Protein AF-A0A382DL63-F1 (afdb_monomer_lite)

Radius of gyration: 24.48 Å; chains: 1; bounding box: 60×54×65 Å

Foldseek 3Di:
DDPPDQPDPPPPAFFAEEEEAEAELQFFCDPDPVSCVVLVQLLLVQVCLLLLNPHRGYDYDYFDHYNHDLFLLQLVLLLVLLVCLVVLNDDCPPLQGLRNCLNVDPLARGPDDPVRNVLSVVLNVVCVVVSGHCVVVCPDPSNVVPVVSCVRHGVVSGDQSVLSVQALAEDDPPDDLSSYQEYEYEYEGQDQDFSAKAKDWCCVSQNNRRCYYYNVSHGDRAGRIYMYGYLYNDPPPDDPVVSSLVRSLRVNLRSCVSLLAAAADEVPLQDLAASSYPNPPDSHHHHDVLCSVAVRNSAFPQLEDQAPVQADASESDNDSNGHAWHDLDPQKIWGHHPNDIWIWGDCQVVVLQVCLQPDFDKFFPPLATDDCCQASVLFFPDNVQWDKDWDQDPVVRTIMIITDCNRTDGDPCSPPDGSVSSVSNCPDPSRDPYHCSVVGPSNPIYTDDDDVVSSVVSND

Sequence (460 aa):
NNFQGLSDYEFKTQIDVAFMLMGYNGTTLYETTDSFKAAAELTMTQMGLLSFNRINSYRTHMMPISARDGEYAQSKAEIEAIDSALDNWGSDDVLSNFYYENKLIPDALHNPTAEQISVLQTLRQWLVENEKGAANWQDTDLGKEHYQWILEKVFRACSPAVRFMLDGLRMPAGFDVKEYRTIAIILSSDDSYNAGAAASSFNSWGGNHWNISNSDGIEYTHYQTFFFDDHSNISSGADPEKIKIANAKVDVHELIHTQGGGHDQDPSCISPYSVMGACDTGDFFTYPIYNRVYILGWLPDTAITTNPSLIQDSYNATDPTKKYLLKLGDFRYQELFNGSWYQYRVPSFAKTLESCNLSIGTFGDDGNSIDPLGTCGQLVVDQSCIVSSSFYDNELKMNMTMRDFQACEFIDVENDLSSELFAKFLSRLDGSAQDYSGAVDRQALVMEQTDDAARQALSN

pLDDT: mean 84.96, std 14.17, range [26.48, 98.5]

Organism: NCBI:txid408172

Secondary structure (DSSP, 8-state):
---------S-TT-EEEEEEEEEBTTB-S-SSHHHHHHHHHHHHHHHHHHTTTSS--EEEEE-PPPS--HHHHHHHHHHHHHHHHHTTTS-S-TTT-TTGGGGT-TTS--S--HHHHHHHHHHHHHHHHH-S-GGGTTTSHHHHHHHHHHHHHTGGGPPPTHHHHHTT-BPPTT--GGGEEEEEEEEE-SSS----EEEEETTGGGGTTT--B-TTS-B--S--EEEEEE-----TT--HHHHHHHHHHHHHHHHHHHTT---BB-TT-S----TTBTT--SSS----HHIIIIIS-SS-GGGEES-GGGB---TT---TTSB-EEEEETTEEEEEETTEEEEEE-HHHHHHHHHHHH-EEEEESSSSSPPHHHHGGGSBS-GGG-EEEEEEETTTTEEEEEEE-TTPPBP-TTTT--HHHHHHHH--SS--SS--TTTS-----EEE---HHHHHHTT-

Structure (mmCIF, N/CA/C/O backbone):
data_AF-A0A382DL63-F1
#
_entry.id   AF-A0A382DL63-F1
#
loop_
_atom_site.group_PDB
_atom_site.id
_atom_site.type_symbol
_atom_site.label_atom_id
_atom_site.label_alt_id
_atom_site.label_comp_id
_atom_site.label_asym_id
_atom_site.label_entity_id
_atom_site.label_seq_id
_atom_site.pdbx_PDB_ins_code
_atom_site.Cartn_x
_atom_site.Cartn_y
_atom_site.Cartn_z
_atom_site.occupancy
_atom_site.B_iso_or_equiv
_atom_site.auth_seq_id
_atom_site.auth_comp_id
_atom_site.auth_asym_id
_atom_site.auth_atom_id
_atom_site.pdbx_PDB_model_num
ATOM 1 N N . ASN A 1 1 ? -19.728 -32.440 14.929 1.00 30.23 1 ASN A N 1
ATOM 2 C CA . ASN A 1 1 ? -18.758 -32.829 15.974 1.00 30.23 1 ASN A CA 1
ATOM 3 C C . ASN A 1 1 ? -17.359 -32.794 15.399 1.00 30.23 1 ASN A C 1
ATOM 5 O O . ASN A 1 1 ? -17.120 -33.488 14.423 1.00 30.23 1 ASN A O 1
ATOM 9 N N . ASN A 1 2 ? -16.502 -31.999 16.044 1.00 28.12 2 ASN A N 1
ATOM 10 C CA . ASN A 1 2 ? -15.060 -31.812 15.832 1.00 28.12 2 ASN A CA 1
ATOM 11 C C . ASN A 1 2 ? -14.617 -30.974 14.624 1.00 28.12 2 ASN A C 1
ATOM 13 O O . ASN A 1 2 ? -14.051 -31.514 13.690 1.00 28.12 2 ASN A O 1
ATOM 17 N N . PHE A 1 3 ? -14.780 -29.650 14.728 1.00 26.48 3 PHE A N 1
ATOM 18 C CA . PHE A 1 3 ? -13.842 -28.668 14.149 1.00 26.48 3 PHE A CA 1
ATOM 19 C C . PHE A 1 3 ? -13.642 -27.465 15.097 1.00 26.48 3 PHE A C 1
ATOM 21 O O . PHE A 1 3 ? -13.533 -26.320 14.682 1.00 26.48 3 PHE A O 1
ATOM 28 N N . GLN A 1 4 ? -13.585 -27.730 16.409 1.00 27.78 4 GLN A N 1
ATOM 29 C CA . GLN A 1 4 ? -12.803 -26.877 17.308 1.00 27.78 4 GLN A CA 1
ATOM 30 C C . GLN A 1 4 ? -11.335 -27.257 17.081 1.00 27.78 4 GLN A C 1
ATOM 32 O O . GLN A 1 4 ? -10.953 -28.363 17.459 1.00 27.78 4 GLN A O 1
ATOM 37 N N . GLY A 1 5 ? -10.548 -26.390 16.438 1.00 29.14 5 GLY A N 1
ATOM 38 C CA . GLY A 1 5 ? -9.088 -26.561 16.369 1.00 29.14 5 GLY A CA 1
ATOM 39 C C . GLY A 1 5 ? -8.422 -26.422 14.998 1.00 29.14 5 GLY A C 1
ATOM 40 O O . GLY A 1 5 ? -7.553 -27.226 14.689 1.00 29.14 5 GLY A O 1
ATOM 41 N N . LEU A 1 6 ? -8.784 -25.425 14.184 1.00 29.45 6 LEU A N 1
ATOM 42 C CA . LEU A 1 6 ? -7.950 -24.993 13.043 1.00 29.45 6 LEU A CA 1
ATOM 43 C C . LEU A 1 6 ? -7.637 -23.487 13.086 1.00 29.45 6 LEU A C 1
ATOM 45 O O . LEU A 1 6 ? -7.425 -22.850 12.064 1.00 29.45 6 LEU A O 1
ATOM 49 N N . SER A 1 7 ? -7.582 -22.916 14.290 1.00 33.34 7 SER A N 1
ATOM 50 C CA . SER A 1 7 ? -7.062 -21.569 14.542 1.00 33.34 7 SER A CA 1
ATOM 51 C C . SER A 1 7 ? -5.615 -21.622 15.039 1.00 33.34 7 SER A C 1
ATOM 53 O O . SER A 1 7 ? -5.290 -20.959 16.017 1.00 33.34 7 SER A O 1
ATOM 55 N N . ASP A 1 8 ? -4.766 -22.447 14.428 1.00 31.66 8 ASP A N 1
ATOM 56 C CA . ASP A 1 8 ? -3.364 -22.571 14.828 1.00 31.66 8 ASP A CA 1
ATOM 57 C C . ASP A 1 8 ? -2.466 -22.610 13.581 1.00 31.66 8 ASP A C 1
ATOM 59 O O . ASP A 1 8 ? -1.960 -23.654 13.171 1.00 31.66 8 ASP A O 1
ATOM 63 N N . TYR A 1 9 ? -2.184 -21.429 13.015 1.00 36.88 9 TYR A N 1
ATOM 64 C CA . TYR A 1 9 ? -0.792 -21.152 12.656 1.00 36.88 9 TYR A CA 1
ATOM 65 C C . TYR A 1 9 ? -0.018 -21.161 13.974 1.00 36.88 9 TYR A C 1
ATOM 67 O O . TYR A 1 9 ? 0.047 -20.175 14.706 1.00 36.88 9 TYR A O 1
ATOM 75 N N . GLU A 1 10 ? 0.491 -22.337 14.324 1.00 31.48 10 GLU A N 1
ATOM 76 C CA . GLU A 1 10 ? 1.129 -22.636 15.600 1.00 31.48 10 GLU A CA 1
ATOM 77 C C . GLU A 1 10 ? 2.568 -22.081 15.669 1.00 31.48 10 GLU A C 1
ATOM 79 O O . GLU A 1 10 ? 3.505 -22.762 16.068 1.00 31.48 10 GLU A O 1
ATOM 84 N N . PHE A 1 11 ? 2.757 -20.803 15.333 1.00 39.88 11 PHE A N 1
ATOM 85 C CA . PHE A 1 11 ? 3.787 -19.990 15.971 1.00 39.88 11 PHE A CA 1
ATOM 86 C C . PHE A 1 11 ? 3.082 -18.975 16.862 1.00 39.88 11 PHE A C 1
ATOM 88 O O . PHE A 1 11 ? 2.761 -17.862 16.457 1.00 39.88 11 PHE A O 1
ATOM 95 N N . LYS A 1 12 ? 2.914 -19.332 18.137 1.00 44.38 12 LYS A N 1
ATOM 96 C CA . LYS A 1 12 ? 2.507 -18.398 19.201 1.00 44.38 12 LYS A CA 1
ATOM 97 C C . LYS A 1 12 ? 3.489 -17.222 19.410 1.00 44.38 12 LYS A C 1
ATOM 99 O O . LYS A 1 12 ? 3.304 -16.460 20.352 1.00 44.38 12 LYS A O 1
ATOM 104 N N . THR A 1 13 ? 4.533 -17.072 18.587 1.00 66.50 13 THR A N 1
ATOM 105 C CA . THR A 1 13 ? 5.645 -16.129 18.796 1.00 66.50 13 THR A CA 1
ATOM 106 C C . THR A 1 13 ? 6.318 -15.656 17.494 1.00 66.50 13 THR A C 1
ATOM 108 O O . THR A 1 13 ? 7.537 -15.484 17.491 1.00 66.50 13 THR A O 1
ATOM 111 N N . GLN A 1 14 ? 5.597 -15.491 16.376 1.00 86.12 14 GLN A N 1
ATOM 112 C CA . GLN A 1 14 ? 6.180 -14.728 15.260 1.00 86.12 14 GLN A CA 1
ATOM 113 C C . GLN A 1 14 ? 6.425 -13.284 15.701 1.00 86.12 14 GLN A C 1
ATOM 115 O O . GLN A 1 14 ? 5.647 -12.718 16.469 1.00 86.12 14 GLN A O 1
ATOM 120 N N . ILE A 1 15 ? 7.510 -12.704 15.208 1.00 92.94 15 ILE A N 1
ATOM 121 C CA . ILE A 1 15 ? 7.792 -11.277 15.338 1.00 92.94 15 ILE A CA 1
ATOM 122 C C . ILE A 1 15 ? 6.977 -10.560 14.271 1.00 92.94 15 ILE A C 1
ATOM 124 O O . ILE A 1 15 ? 6.856 -11.056 13.153 1.00 92.94 15 ILE A O 1
ATOM 128 N N . ASP A 1 16 ? 6.392 -9.411 14.586 1.00 94.31 16 ASP A N 1
ATOM 129 C CA . ASP A 1 16 ? 5.470 -8.783 13.640 1.00 94.31 16 ASP A CA 1
ATOM 130 C C . ASP A 1 16 ? 6.196 -8.288 12.387 1.00 94.31 16 ASP A C 1
ATOM 132 O O . ASP A 1 16 ? 5.731 -8.535 11.276 1.00 94.31 16 ASP A O 1
ATOM 136 N N . VAL A 1 17 ? 7.354 -7.641 12.553 1.00 97.56 17 VAL A N 1
ATOM 137 C CA . VAL A 1 17 ? 8.074 -7.015 11.434 1.00 97.56 17 VAL A CA 1
ATOM 138 C C . VAL A 1 17 ? 9.573 -7.323 11.457 1.00 97.56 17 VAL A C 1
ATOM 140 O O . VAL A 1 17 ? 10.249 -7.147 12.475 1.00 97.56 17 VAL A O 1
ATOM 143 N N . ALA A 1 18 ? 10.123 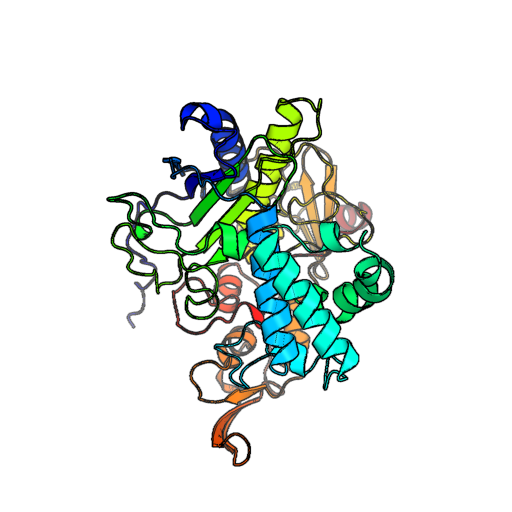-7.739 10.316 1.00 97.94 18 ALA A N 1
ATOM 144 C CA . ALA A 1 18 ? 11.558 -7.662 10.043 1.00 97.94 18 ALA A CA 1
ATOM 145 C C . ALA A 1 18 ? 11.856 -6.445 9.164 1.00 97.94 18 ALA A C 1
ATOM 147 O O . ALA A 1 18 ? 11.498 -6.452 7.993 1.00 97.94 18 ALA A O 1
ATOM 148 N N . PHE A 1 19 ? 12.553 -5.441 9.691 1.00 98.50 19 PHE A N 1
ATOM 149 C CA . PHE A 1 19 ? 13.096 -4.351 8.880 1.00 98.50 19 PHE A CA 1
ATOM 150 C C . PHE A 1 19 ? 14.427 -4.775 8.259 1.00 98.50 19 PHE A C 1
ATOM 152 O O . PHE A 1 19 ? 15.393 -5.026 8.977 1.00 98.50 19 PHE A O 1
ATOM 159 N N . MET A 1 20 ? 14.481 -4.844 6.937 1.00 97.88 20 MET A N 1
ATOM 160 C CA . MET A 1 20 ? 15.638 -5.201 6.125 1.00 97.88 20 MET A CA 1
ATOM 161 C C . MET A 1 20 ? 16.193 -3.918 5.501 1.00 97.88 20 MET A C 1
ATOM 163 O O . MET A 1 20 ? 15.576 -3.353 4.603 1.00 97.88 20 MET A O 1
ATOM 167 N N . LEU A 1 21 ? 17.335 -3.435 5.990 1.00 97.62 21 LEU A N 1
ATOM 168 C CA . LEU A 1 21 ? 17.914 -2.158 5.561 1.00 97.62 21 LEU A CA 1
ATOM 169 C C . LEU A 1 21 ? 18.812 -2.365 4.345 1.00 97.62 21 LEU A C 1
ATOM 171 O O . LEU A 1 21 ? 19.889 -2.950 4.480 1.00 97.62 21 LEU A O 1
ATOM 175 N N . MET A 1 22 ? 18.381 -1.894 3.177 1.00 95.44 22 MET A N 1
ATOM 176 C CA . MET A 1 22 ? 19.062 -2.091 1.900 1.00 95.44 22 MET A CA 1
ATOM 177 C C . MET A 1 22 ? 19.534 -0.761 1.309 1.00 95.44 22 MET A C 1
ATOM 179 O O . MET A 1 22 ? 18.740 0.106 0.956 1.00 95.44 22 MET A O 1
ATOM 183 N N . GLY A 1 23 ? 20.854 -0.624 1.183 1.00 94.81 23 GLY A N 1
ATOM 184 C CA . GLY A 1 23 ? 21.469 0.493 0.472 1.00 94.81 23 GLY A CA 1
ATOM 185 C C . GLY A 1 23 ? 21.490 0.279 -1.042 1.00 94.81 23 GLY A C 1
ATOM 186 O O . GLY A 1 23 ? 21.574 -0.866 -1.500 1.00 94.81 23 GLY A O 1
ATOM 187 N N . TYR A 1 24 ? 21.495 1.356 -1.821 1.00 93.75 24 TYR A N 1
ATOM 188 C CA . TYR A 1 24 ? 21.731 1.311 -3.267 1.00 93.75 24 TYR A CA 1
ATOM 189 C C . TYR A 1 24 ? 22.619 2.474 -3.735 1.00 93.75 24 TYR A C 1
ATOM 191 O O . TYR A 1 24 ? 22.967 3.354 -2.951 1.00 93.75 24 TYR A O 1
ATOM 199 N N . ASN A 1 25 ? 23.062 2.443 -4.996 1.00 93.06 25 ASN A N 1
ATOM 200 C CA . ASN A 1 25 ? 24.057 3.377 -5.547 1.00 93.06 25 ASN A CA 1
ATOM 201 C C . ASN A 1 25 ? 25.385 3.420 -4.752 1.00 93.06 25 ASN A C 1
ATOM 203 O O . ASN A 1 25 ? 26.087 4.425 -4.696 1.00 93.06 25 ASN A O 1
ATOM 207 N N . GLY A 1 26 ? 25.744 2.319 -4.086 1.00 93.94 26 GLY A N 1
ATOM 208 C CA . GLY A 1 26 ? 26.942 2.242 -3.249 1.00 93.94 26 GLY A CA 1
ATOM 209 C C . GLY A 1 26 ? 26.845 2.998 -1.919 1.00 93.94 26 GLY A C 1
ATOM 210 O O . GLY A 1 26 ? 27.841 3.051 -1.195 1.00 93.94 26 GLY A O 1
ATOM 211 N N . THR A 1 27 ? 25.674 3.533 -1.569 1.00 94.25 27 THR A N 1
ATOM 212 C CA . THR A 1 27 ? 25.452 4.341 -0.365 1.00 94.25 27 THR A CA 1
ATOM 213 C C . THR A 1 27 ? 24.211 3.881 0.403 1.00 94.25 27 THR A C 1
ATOM 215 O O . THR A 1 27 ? 23.498 2.962 0.003 1.00 94.25 27 THR A O 1
ATOM 218 N N . THR A 1 28 ? 24.003 4.446 1.590 1.00 94.31 28 THR A N 1
ATOM 219 C CA . THR A 1 28 ? 22.845 4.173 2.449 1.00 94.31 28 THR A CA 1
ATOM 220 C C . THR A 1 28 ? 22.665 5.336 3.416 1.00 94.31 28 THR A C 1
ATOM 222 O O . THR A 1 28 ? 23.652 5.936 3.844 1.00 94.31 28 THR A O 1
ATOM 225 N N . LEU A 1 29 ? 21.425 5.633 3.805 1.00 92.50 29 LEU A N 1
ATOM 226 C CA . LEU A 1 29 ? 21.161 6.546 4.924 1.00 92.50 29 LEU A CA 1
ATOM 227 C C . LEU A 1 29 ? 21.312 5.837 6.277 1.00 92.50 29 LEU A C 1
ATOM 229 O O . LEU A 1 29 ? 21.497 6.487 7.307 1.00 92.50 29 LEU A O 1
ATOM 233 N N . TYR A 1 30 ? 21.250 4.502 6.275 1.00 94.69 30 TYR A N 1
ATOM 234 C CA . TYR A 1 30 ? 21.294 3.671 7.470 1.00 94.69 30 TYR A CA 1
ATOM 235 C C . TYR A 1 30 ? 22.485 2.711 7.421 1.00 94.69 30 TYR A C 1
ATOM 237 O O . TYR A 1 30 ? 22.381 1.584 6.941 1.00 94.69 30 TYR A O 1
ATOM 245 N N . GLU A 1 31 ? 23.641 3.150 7.923 1.00 94.06 31 GLU A N 1
ATOM 246 C CA . GLU A 1 31 ? 24.864 2.328 7.973 1.00 94.06 31 GLU A CA 1
ATOM 247 C C . GLU A 1 31 ? 24.788 1.203 9.018 1.00 94.06 31 GLU A C 1
ATOM 249 O O . GLU A 1 31 ? 25.535 0.224 8.960 1.00 94.06 31 GLU A O 1
ATOM 254 N N . THR A 1 32 ? 23.904 1.349 10.008 1.00 95.94 32 THR A N 1
ATOM 255 C CA . THR A 1 32 ? 23.734 0.403 11.117 1.00 95.94 32 THR A CA 1
ATOM 256 C C . THR A 1 32 ? 22.268 0.281 11.520 1.00 95.94 32 THR A C 1
ATOM 258 O O . THR A 1 32 ? 21.471 1.199 11.323 1.00 95.94 32 THR A O 1
ATOM 261 N N . THR A 1 33 ? 21.916 -0.804 12.209 1.00 96.31 33 THR A N 1
ATOM 262 C CA . THR A 1 33 ? 20.587 -0.946 12.824 1.00 96.31 33 THR A CA 1
ATOM 263 C C . THR A 1 33 ? 20.282 0.183 13.814 1.00 96.31 33 THR A C 1
ATOM 265 O O . THR A 1 33 ? 19.136 0.612 13.922 1.00 96.31 33 THR A O 1
ATOM 268 N N . ASP A 1 34 ? 21.302 0.709 14.502 1.00 97.06 34 ASP A N 1
ATOM 269 C CA . ASP A 1 34 ? 21.151 1.821 15.447 1.00 97.06 34 ASP A CA 1
ATOM 270 C C . ASP A 1 34 ? 20.787 3.134 14.743 1.00 97.06 34 ASP A C 1
ATOM 272 O O . ASP A 1 34 ? 19.982 3.902 15.268 1.00 97.06 34 ASP A O 1
ATOM 276 N N . SER A 1 35 ? 21.307 3.374 13.533 1.00 94.69 35 SER A N 1
ATOM 277 C CA . SER A 1 35 ? 20.961 4.568 12.744 1.00 94.69 35 SER A CA 1
ATOM 278 C C . SER A 1 35 ? 19.501 4.589 12.271 1.00 94.69 35 SER A C 1
ATOM 280 O O . SER A 1 35 ? 18.931 5.663 12.102 1.00 94.69 35 SER A O 1
ATOM 282 N N . PHE A 1 36 ? 18.868 3.419 12.137 1.00 96.31 36 PHE A N 1
ATOM 283 C CA . PHE A 1 36 ? 17.450 3.287 11.784 1.00 96.31 36 PHE A CA 1
ATOM 284 C C . PHE A 1 36 ? 16.517 3.231 13.005 1.00 96.31 36 PHE A C 1
ATOM 286 O O . PHE A 1 36 ? 15.303 3.391 12.881 1.00 96.31 36 PHE A O 1
ATOM 293 N N . LYS A 1 37 ? 17.063 3.026 14.210 1.00 96.88 37 LYS A N 1
ATOM 294 C CA . LYS A 1 37 ? 16.287 2.714 15.417 1.00 96.88 37 LYS A CA 1
ATOM 295 C C . LYS A 1 37 ? 15.144 3.694 15.686 1.00 96.88 37 LYS A C 1
ATOM 297 O O . LYS A 1 37 ? 14.043 3.257 15.993 1.00 96.88 37 LYS A O 1
ATOM 302 N N . ALA A 1 38 ? 15.389 4.996 15.546 1.00 95.31 38 ALA A N 1
ATOM 303 C CA . ALA A 1 38 ? 14.373 6.015 15.806 1.00 95.31 38 ALA A CA 1
ATOM 304 C C . ALA A 1 38 ? 13.194 5.965 14.815 1.00 95.31 38 ALA A C 1
ATOM 306 O O . ALA A 1 38 ? 12.069 6.271 15.205 1.00 95.31 38 ALA A O 1
ATOM 307 N N . ALA A 1 39 ? 13.441 5.589 13.555 1.00 94.62 39 ALA A N 1
ATOM 308 C CA . ALA A 1 39 ? 12.387 5.394 12.562 1.00 94.62 39 ALA A CA 1
ATOM 309 C C . ALA A 1 39 ? 11.584 4.126 12.885 1.00 94.62 39 ALA A C 1
ATOM 311 O O . ALA A 1 39 ? 10.369 4.203 13.043 1.00 94.62 39 ALA A O 1
ATOM 312 N N . ALA A 1 40 ? 12.270 3.003 13.136 1.00 97.56 40 ALA A N 1
ATOM 313 C CA . ALA A 1 40 ? 11.627 1.749 13.536 1.00 97.56 40 ALA A CA 1
ATOM 314 C C . ALA A 1 40 ? 10.749 1.906 14.790 1.00 97.56 40 ALA A C 1
ATOM 316 O O . ALA A 1 40 ? 9.614 1.435 14.821 1.00 97.56 40 ALA A O 1
ATOM 317 N N . GLU A 1 41 ? 11.257 2.582 15.827 1.00 97.44 41 GLU A N 1
ATOM 318 C CA . GLU A 1 41 ? 10.517 2.830 17.069 1.00 97.44 41 GLU A CA 1
ATOM 319 C C . GLU A 1 41 ? 9.278 3.693 16.828 1.00 97.44 41 GLU A C 1
ATOM 321 O O . GLU A 1 41 ? 8.231 3.413 17.414 1.00 97.44 41 GLU A O 1
ATOM 326 N N . LEU A 1 42 ? 9.363 4.709 15.962 1.00 96.12 42 LEU A N 1
ATOM 327 C CA . LEU A 1 42 ? 8.211 5.535 15.608 1.00 96.12 42 LEU A CA 1
ATOM 328 C C . LEU A 1 42 ? 7.154 4.701 14.875 1.00 96.12 42 LEU A C 1
ATOM 330 O O . LEU A 1 42 ? 6.034 4.601 15.374 1.00 96.12 42 LEU A O 1
ATOM 334 N N . THR A 1 43 ? 7.519 4.050 13.767 1.00 96.25 43 THR A N 1
ATOM 335 C CA . THR A 1 43 ? 6.626 3.188 12.973 1.00 96.25 43 THR A CA 1
ATOM 336 C C . THR A 1 43 ? 5.932 2.150 13.857 1.00 96.25 43 THR A C 1
ATOM 338 O O . THR A 1 43 ? 4.703 2.045 13.872 1.00 96.25 43 THR A O 1
ATOM 341 N N . MET A 1 44 ? 6.697 1.429 14.682 1.00 97.19 44 MET A N 1
ATOM 342 C CA . MET A 1 44 ? 6.156 0.356 15.518 1.00 97.19 44 MET A CA 1
ATOM 343 C C . MET A 1 44 ? 5.354 0.859 16.718 1.00 97.19 44 MET A C 1
ATOM 345 O O . MET A 1 44 ? 4.400 0.197 17.124 1.00 97.19 44 MET A O 1
ATOM 349 N N . THR A 1 45 ? 5.672 2.034 17.268 1.00 95.62 45 THR A N 1
ATOM 350 C CA . THR A 1 45 ? 4.833 2.660 18.303 1.00 95.62 45 THR A CA 1
ATOM 351 C C . THR A 1 45 ? 3.471 3.035 17.730 1.00 95.62 45 THR A C 1
ATOM 353 O O . THR A 1 45 ? 2.446 2.738 18.342 1.00 95.62 45 THR A O 1
ATOM 356 N N . GLN A 1 46 ? 3.444 3.647 16.544 1.00 94.62 46 GLN A N 1
ATOM 357 C CA . GLN A 1 46 ? 2.195 4.048 15.895 1.00 94.62 46 GLN A CA 1
ATOM 358 C C . GLN A 1 46 ? 1.369 2.828 15.490 1.00 94.62 46 GLN A C 1
ATOM 360 O O . GLN A 1 46 ? 0.177 2.774 15.790 1.00 94.62 46 GLN A O 1
ATOM 365 N N . MET A 1 47 ? 2.004 1.788 14.944 1.00 94.75 47 MET A N 1
ATOM 366 C CA . MET A 1 47 ? 1.328 0.511 14.719 1.00 94.75 47 MET A CA 1
ATOM 367 C C . MET A 1 47 ? 0.816 -0.136 16.000 1.00 94.75 47 MET A C 1
ATOM 369 O O . MET A 1 47 ? -0.291 -0.674 16.001 1.00 94.75 47 MET A O 1
ATOM 373 N N . GLY A 1 48 ? 1.556 -0.055 17.105 1.00 94.06 48 GLY A N 1
ATOM 374 C CA . GLY A 1 48 ? 1.094 -0.518 18.411 1.00 94.06 48 GLY A CA 1
ATOM 375 C C . GLY A 1 48 ? -0.177 0.206 18.856 1.00 94.06 48 GLY A C 1
ATOM 376 O O . GLY A 1 48 ? -1.138 -0.434 19.278 1.00 94.06 48 GLY A O 1
ATOM 377 N N . LEU A 1 49 ? -0.238 1.528 18.692 1.00 93.62 49 LEU A N 1
ATOM 378 C CA . LEU A 1 49 ? -1.425 2.323 19.021 1.00 93.62 49 LEU A CA 1
ATOM 379 C C . LEU A 1 49 ? -2.612 1.997 18.100 1.00 93.62 49 LEU A C 1
ATOM 381 O O . LEU A 1 49 ? -3.716 1.729 18.581 1.00 93.62 49 LEU A O 1
ATOM 385 N N . LEU A 1 50 ? -2.398 1.948 16.782 1.00 93.25 50 LEU A N 1
ATOM 386 C CA . LEU A 1 50 ? -3.443 1.623 15.805 1.00 93.25 50 LEU A CA 1
ATOM 387 C C . LEU A 1 50 ? -3.956 0.183 15.966 1.00 93.25 50 LEU A C 1
ATOM 389 O O . LEU A 1 50 ? -5.155 -0.075 15.886 1.00 93.25 50 LEU A O 1
ATOM 393 N N . SER A 1 51 ? -3.088 -0.766 16.283 1.00 91.88 51 SER A N 1
ATOM 394 C CA . SER A 1 51 ? -3.469 -2.175 16.418 1.00 91.88 51 SER A CA 1
ATOM 395 C C . SER A 1 51 ? -3.916 -2.583 17.823 1.00 91.88 51 SER A C 1
ATOM 397 O O . SER A 1 51 ? -4.199 -3.760 18.037 1.00 91.88 51 SER A O 1
ATOM 399 N N . PHE A 1 52 ? -3.974 -1.654 18.789 1.00 91.56 52 PHE A N 1
ATOM 400 C CA . PHE A 1 52 ? -4.174 -1.978 20.211 1.00 91.56 52 PHE A CA 1
ATOM 401 C C . PHE A 1 52 ? -3.175 -3.042 20.705 1.00 91.56 52 PHE A C 1
ATOM 403 O O . PHE A 1 52 ? -3.537 -4.014 21.368 1.00 91.56 52 PHE A O 1
ATOM 410 N N . ASN A 1 53 ? -1.896 -2.843 20.380 1.00 90.56 53 ASN A N 1
ATOM 411 C CA . ASN A 1 53 ? -0.754 -3.687 20.731 1.00 90.56 53 ASN A CA 1
ATOM 412 C C . ASN A 1 53 ? -0.779 -5.102 20.133 1.00 90.56 53 ASN A C 1
ATOM 414 O O . ASN A 1 53 ? -0.091 -5.987 20.640 1.00 90.56 53 ASN A O 1
ATOM 418 N N . ARG A 1 54 ? -1.538 -5.333 19.057 1.00 89.19 54 ARG A N 1
ATOM 419 C CA . ARG A 1 54 ? -1.481 -6.605 18.320 1.00 89.19 54 ARG A CA 1
ATOM 420 C C . ARG A 1 54 ? -0.285 -6.715 17.377 1.00 89.19 54 ARG A C 1
ATOM 422 O O . ARG A 1 54 ? 0.087 -7.837 17.041 1.00 89.19 54 ARG A O 1
ATOM 429 N N . ILE A 1 55 ? 0.268 -5.573 16.969 1.00 91.00 55 ILE A N 1
ATOM 430 C CA . ILE A 1 55 ? 1.472 -5.419 16.150 1.00 91.00 55 ILE A CA 1
ATOM 431 C C . ILE A 1 55 ? 2.397 -4.464 16.901 1.00 91.00 55 ILE A C 1
ATOM 433 O O . ILE A 1 55 ? 2.127 -3.266 16.963 1.00 91.00 55 ILE A O 1
ATOM 437 N N . ASN A 1 56 ? 3.446 -4.984 17.535 1.00 92.81 56 ASN A N 1
ATOM 438 C CA . ASN A 1 56 ? 4.352 -4.172 18.359 1.00 92.81 56 ASN A CA 1
ATOM 439 C C . ASN A 1 56 ? 5.766 -4.748 18.517 1.00 92.81 56 ASN A C 1
ATOM 441 O O . ASN A 1 56 ? 6.578 -4.189 19.255 1.00 92.81 56 ASN A O 1
ATOM 445 N N . SER A 1 57 ? 6.076 -5.854 17.845 1.00 95.69 57 SER A N 1
ATOM 446 C CA . SER A 1 57 ? 7.377 -6.507 17.913 1.00 95.69 57 SER A CA 1
ATOM 447 C C . SER A 1 57 ? 8.108 -6.399 16.580 1.00 95.69 57 SER A C 1
ATOM 449 O O . SER A 1 57 ? 7.522 -6.568 15.514 1.00 95.69 57 SER A O 1
ATOM 451 N N . TYR A 1 58 ? 9.408 -6.116 16.626 1.00 97.81 58 TYR A N 1
ATOM 452 C CA . TYR A 1 58 ? 10.214 -6.032 15.415 1.00 97.81 58 TYR A CA 1
ATOM 453 C C . TYR A 1 58 ? 11.664 -6.445 15.647 1.00 97.81 58 TYR A C 1
ATOM 455 O O . TYR A 1 58 ? 12.158 -6.472 16.779 1.00 97.81 58 TYR A O 1
ATOM 463 N N . ARG A 1 59 ? 12.359 -6.748 14.551 1.00 97.81 59 ARG A N 1
ATOM 464 C CA . ARG A 1 59 ? 13.824 -6.823 14.488 1.00 97.81 59 ARG A CA 1
ATOM 465 C C . ARG A 1 59 ? 14.321 -6.103 13.245 1.00 97.81 59 ARG A C 1
ATOM 467 O O . ARG A 1 59 ? 13.616 -6.041 12.244 1.00 97.81 59 ARG A O 1
ATOM 474 N N . THR A 1 60 ? 15.543 -5.595 13.313 1.00 98.19 60 THR A N 1
ATOM 475 C CA . THR A 1 60 ? 16.192 -4.901 12.199 1.00 98.19 60 THR A CA 1
ATOM 476 C C . THR A 1 60 ? 17.421 -5.684 11.761 1.00 98.19 60 THR A C 1
ATOM 478 O O . THR A 1 60 ? 18.211 -6.120 12.600 1.00 98.19 60 THR A O 1
ATOM 481 N N . HIS A 1 61 ? 17.580 -5.846 10.454 1.00 97.31 61 HIS A N 1
ATOM 482 C CA . HIS A 1 61 ? 18.642 -6.603 9.807 1.00 97.31 61 HIS A CA 1
ATOM 483 C C . HIS A 1 61 ? 19.302 -5.743 8.737 1.00 97.31 61 HIS A C 1
ATOM 485 O O . HIS A 1 61 ? 18.634 -4.999 8.022 1.00 97.31 61 HIS A O 1
ATOM 491 N N . MET A 1 62 ? 20.619 -5.865 8.613 1.00 95.88 62 MET A N 1
ATOM 492 C CA . MET A 1 62 ? 21.368 -5.213 7.542 1.00 95.88 62 MET A CA 1
ATOM 493 C C . MET A 1 62 ? 21.328 -6.069 6.277 1.00 95.88 62 MET A C 1
ATOM 495 O O . MET A 1 62 ? 21.560 -7.278 6.346 1.00 95.88 62 MET A O 1
ATOM 499 N N . MET A 1 63 ? 21.113 -5.429 5.131 1.00 94.19 63 MET A N 1
ATOM 500 C CA . MET A 1 63 ? 21.295 -6.017 3.805 1.00 94.19 63 MET A CA 1
ATOM 501 C C . MET A 1 63 ? 22.551 -5.442 3.134 1.00 94.19 63 MET A C 1
ATOM 503 O O . MET A 1 63 ? 23.041 -4.381 3.532 1.00 94.19 63 MET A O 1
ATOM 507 N N . PRO A 1 64 ? 23.113 -6.128 2.122 1.00 88.38 64 PRO A N 1
ATOM 508 C CA . PRO A 1 64 ? 24.195 -5.574 1.319 1.00 88.38 64 PRO A CA 1
ATOM 509 C C . PRO A 1 64 ? 23.791 -4.260 0.644 1.00 88.38 64 PRO A C 1
ATOM 511 O O . PRO A 1 64 ? 22.654 -4.103 0.203 1.00 88.38 64 PRO A O 1
ATOM 514 N N . ILE A 1 65 ? 24.753 -3.349 0.508 1.00 92.81 65 ILE A N 1
ATOM 515 C CA . ILE A 1 65 ? 24.587 -2.134 -0.288 1.00 92.81 65 ILE A CA 1
ATOM 516 C C . ILE A 1 65 ? 24.803 -2.498 -1.758 1.00 92.81 65 ILE A C 1
ATOM 518 O O . ILE A 1 65 ? 25.884 -2.954 -2.143 1.00 92.81 65 ILE A O 1
ATOM 522 N N . SER A 1 66 ? 23.771 -2.316 -2.577 1.00 90.38 66 SER A N 1
ATOM 523 C CA . SER A 1 66 ? 23.858 -2.508 -4.021 1.00 90.38 66 SER A CA 1
ATOM 524 C C . SER A 1 66 ? 24.696 -1.399 -4.653 1.00 90.38 66 SER A C 1
ATOM 526 O O . SER A 1 66 ? 24.522 -0.226 -4.342 1.00 90.38 66 SER A O 1
ATOM 528 N N . ALA A 1 67 ? 25.585 -1.754 -5.581 1.00 89.62 67 ALA A N 1
ATOM 529 C CA . ALA A 1 67 ? 26.300 -0.774 -6.403 1.00 89.62 67 ALA A CA 1
ATOM 530 C C . ALA A 1 67 ? 25.442 -0.224 -7.560 1.00 89.62 67 ALA A C 1
ATOM 532 O O . ALA A 1 67 ? 25.873 0.695 -8.245 1.00 89.62 67 ALA A O 1
ATOM 533 N N . ARG A 1 68 ? 24.263 -0.809 -7.808 1.00 86.94 68 ARG A N 1
ATOM 534 C CA . ARG A 1 68 ? 23.322 -0.351 -8.839 1.00 86.94 68 ARG A CA 1
ATOM 535 C C . ARG A 1 68 ? 22.517 0.823 -8.294 1.00 86.94 68 ARG A C 1
A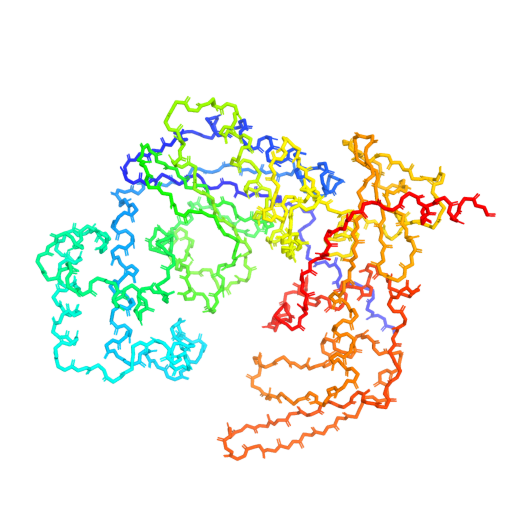TOM 537 O O . ARG A 1 68 ? 22.082 0.765 -7.144 1.00 86.94 68 ARG A O 1
ATOM 544 N N . ASP A 1 69 ? 22.321 1.849 -9.109 1.00 89.25 69 ASP A N 1
ATOM 545 C CA . ASP A 1 69 ? 21.476 2.995 -8.784 1.00 89.25 69 ASP A CA 1
ATOM 546 C C . ASP A 1 69 ? 20.038 2.808 -9.305 1.00 89.25 69 ASP A C 1
ATOM 548 O O . ASP A 1 69 ? 19.692 1.789 -9.920 1.00 89.25 69 ASP A O 1
ATOM 552 N N . GLY A 1 70 ? 19.171 3.777 -9.007 1.00 89.19 70 GLY A N 1
ATOM 553 C CA . GLY A 1 70 ? 17.782 3.739 -9.458 1.00 89.19 70 GLY A CA 1
ATOM 554 C C . GLY A 1 70 ? 17.602 3.999 -10.949 1.00 89.19 70 GLY A C 1
ATOM 555 O O . GLY A 1 70 ? 16.696 3.434 -11.556 1.00 89.19 70 GLY A O 1
ATOM 556 N N . GLU A 1 71 ? 18.500 4.760 -11.570 1.00 91.56 71 GLU A N 1
ATOM 557 C CA . GLU A 1 71 ? 18.501 5.002 -13.016 1.00 91.56 71 GLU A CA 1
ATOM 558 C C . GLU A 1 71 ? 18.816 3.724 -13.807 1.00 91.56 71 GLU A C 1
ATOM 560 O O . GLU A 1 71 ? 18.144 3.417 -14.796 1.00 91.56 71 GLU A O 1
ATOM 565 N N . TYR A 1 72 ? 19.762 2.918 -13.323 1.00 93.44 72 TYR A N 1
ATOM 566 C CA . TYR A 1 72 ? 20.045 1.585 -13.835 1.00 93.44 72 TYR A CA 1
ATOM 567 C C . TYR A 1 72 ? 18.804 0.701 -13.737 1.00 93.44 72 TYR A C 1
ATOM 569 O O . TYR A 1 72 ? 18.419 0.067 -14.721 1.00 93.44 72 TYR A O 1
ATOM 577 N N . ALA A 1 73 ? 18.157 0.660 -12.569 1.00 93.00 73 ALA A N 1
ATOM 578 C CA . ALA A 1 73 ? 16.966 -0.159 -12.357 1.00 93.00 73 ALA A CA 1
ATOM 579 C C . ALA A 1 73 ? 15.799 0.278 -13.265 1.00 93.00 73 ALA A C 1
ATOM 581 O O . ALA A 1 73 ? 15.162 -0.567 -13.897 1.00 93.00 73 ALA A O 1
ATOM 582 N N . GLN A 1 74 ? 15.587 1.589 -13.416 1.00 93.44 74 GLN A N 1
ATOM 583 C CA . GLN A 1 74 ? 14.609 2.168 -14.340 1.00 93.44 74 GLN A CA 1
ATOM 584 C C . GLN A 1 74 ? 14.902 1.764 -15.791 1.00 93.44 74 GLN A C 1
ATOM 586 O O . GLN A 1 74 ? 13.994 1.337 -16.503 1.00 93.44 74 GLN A O 1
ATOM 591 N N . SER A 1 75 ? 16.171 1.811 -16.216 1.00 95.56 75 SER A N 1
ATOM 592 C CA . SER A 1 75 ? 16.562 1.399 -17.571 1.00 95.56 75 SER A CA 1
ATOM 593 C C . SER A 1 75 ? 16.201 -0.062 -17.860 1.00 95.56 75 SER A C 1
ATOM 595 O O . SER A 1 75 ? 15.773 -0.391 -18.965 1.00 95.56 75 SER A O 1
ATOM 597 N N . LYS A 1 76 ? 16.324 -0.955 -16.866 1.00 95.50 76 LYS A N 1
ATOM 598 C CA . LYS A 1 76 ? 15.961 -2.372 -17.012 1.00 95.50 76 LYS A CA 1
ATOM 599 C C . LYS A 1 76 ? 14.459 -2.568 -17.159 1.00 95.50 76 LYS A C 1
ATOM 601 O O . LYS A 1 76 ? 14.054 -3.333 -18.034 1.00 95.50 76 LYS A O 1
ATOM 606 N N . ALA A 1 77 ? 13.663 -1.848 -16.372 1.00 93.75 77 ALA A N 1
ATOM 607 C CA . ALA A 1 77 ? 12.209 -1.874 -16.492 1.00 93.75 77 ALA A CA 1
ATOM 608 C C . ALA A 1 77 ? 11.745 -1.400 -17.872 1.00 93.75 77 ALA A C 1
ATOM 610 O O . ALA A 1 77 ? 10.937 -2.052 -18.529 1.00 93.75 77 ALA A O 1
ATOM 611 N N . GLU A 1 78 ? 12.326 -0.311 -18.364 1.00 96.50 78 GLU A N 1
ATOM 612 C CA . GLU A 1 78 ? 11.991 0.234 -19.676 1.00 96.50 78 GLU A CA 1
ATOM 613 C C . GLU A 1 78 ? 12.436 -0.679 -20.824 1.00 96.50 78 GLU A C 1
ATOM 615 O O . GLU A 1 78 ? 11.707 -0.821 -21.805 1.00 96.50 78 GLU A O 1
ATOM 620 N N . ILE A 1 79 ? 13.590 -1.345 -20.701 1.00 96.94 79 ILE A N 1
ATOM 621 C CA . ILE A 1 79 ? 14.015 -2.379 -21.655 1.00 96.94 79 ILE A CA 1
ATOM 622 C C . ILE A 1 79 ? 13.009 -3.538 -21.676 1.00 96.94 79 ILE A C 1
ATOM 624 O O . ILE A 1 79 ? 12.620 -3.959 -22.764 1.00 96.94 79 ILE A O 1
ATOM 628 N N . GLU A 1 80 ? 12.562 -4.032 -20.515 1.00 94.44 80 GLU A N 1
ATOM 629 C CA . GLU A 1 80 ? 11.567 -5.115 -20.427 1.00 94.44 80 GLU A CA 1
ATOM 630 C C . GLU A 1 80 ? 10.233 -4.712 -21.080 1.00 94.44 80 GLU A C 1
ATOM 632 O O . GLU A 1 80 ? 9.650 -5.492 -21.839 1.00 94.44 80 GLU A O 1
ATOM 637 N N . ALA A 1 81 ? 9.775 -3.478 -20.852 1.00 95.19 81 ALA A N 1
ATOM 638 C CA . ALA A 1 81 ? 8.559 -2.947 -21.465 1.00 95.19 81 ALA A CA 1
ATOM 639 C C . ALA A 1 81 ? 8.690 -2.797 -22.991 1.00 95.19 81 ALA A C 1
ATOM 641 O O . ALA A 1 81 ? 7.763 -3.143 -23.724 1.00 95.19 81 ALA A O 1
ATOM 642 N N . ILE A 1 82 ? 9.839 -2.320 -23.491 1.00 97.25 82 ILE A N 1
ATOM 643 C CA . ILE A 1 82 ? 10.110 -2.230 -24.935 1.00 97.25 82 ILE A CA 1
ATOM 644 C C . ILE A 1 82 ? 10.130 -3.620 -25.567 1.00 97.25 82 ILE A C 1
ATOM 646 O O . ILE A 1 82 ? 9.490 -3.822 -26.599 1.00 97.25 82 ILE A O 1
ATOM 650 N N . ASP A 1 83 ? 10.847 -4.567 -24.961 1.00 95.81 83 ASP A N 1
ATOM 651 C CA . ASP A 1 83 ? 10.942 -5.939 -25.463 1.00 95.81 83 ASP A CA 1
ATOM 652 C C . ASP A 1 83 ? 9.559 -6.590 -25.518 1.00 95.81 83 ASP A C 1
ATOM 654 O O . ASP A 1 83 ? 9.197 -7.185 -26.534 1.00 95.81 83 ASP A O 1
ATOM 658 N N . SER A 1 84 ? 8.742 -6.369 -24.487 1.00 94.44 84 SER A N 1
ATOM 659 C CA . SER A 1 84 ? 7.357 -6.834 -24.453 1.00 94.44 84 SER A CA 1
ATOM 660 C C . SER A 1 84 ? 6.514 -6.181 -25.549 1.00 94.44 84 SER A C 1
ATOM 662 O O . SER A 1 84 ? 5.858 -6.890 -26.303 1.00 94.44 84 SER A O 1
ATOM 664 N N . ALA A 1 85 ? 6.552 -4.856 -25.711 1.00 95.44 85 ALA A N 1
ATOM 665 C CA . ALA A 1 85 ? 5.779 -4.160 -26.744 1.00 95.44 85 ALA A CA 1
ATOM 666 C C . ALA A 1 85 ? 6.163 -4.595 -28.173 1.00 95.44 85 ALA A C 1
ATOM 668 O O . ALA A 1 85 ? 5.299 -4.724 -29.044 1.00 95.44 85 ALA A O 1
ATOM 669 N N . LEU A 1 86 ? 7.453 -4.846 -28.420 1.00 95.75 86 LEU A N 1
ATOM 670 C CA . LEU A 1 86 ? 7.950 -5.355 -29.701 1.00 95.75 86 LEU A CA 1
ATOM 671 C C . LEU A 1 86 ? 7.527 -6.809 -29.962 1.00 95.75 86 LEU A C 1
ATOM 673 O O . LEU A 1 86 ? 7.338 -7.174 -31.123 1.00 95.75 86 LEU A O 1
ATOM 677 N N . ASP A 1 87 ? 7.327 -7.604 -28.910 1.00 94.12 87 ASP A N 1
ATOM 678 C CA . ASP A 1 87 ? 6.802 -8.976 -28.960 1.00 94.12 87 ASP A CA 1
ATOM 679 C C . ASP A 1 87 ? 5.275 -9.039 -28.756 1.00 94.12 87 ASP A C 1
ATOM 681 O O . ASP A 1 87 ? 4.736 -9.995 -28.203 1.00 94.12 87 ASP A O 1
ATOM 685 N N . ASN A 1 88 ? 4.548 -7.993 -29.172 1.00 91.88 88 ASN A N 1
ATOM 686 C CA . ASN A 1 88 ? 3.085 -7.912 -29.061 1.00 91.88 88 ASN A CA 1
ATOM 687 C C . ASN A 1 88 ? 2.567 -8.199 -27.634 1.00 91.88 88 ASN A C 1
ATOM 689 O O . ASN A 1 88 ? 1.573 -8.900 -27.431 1.00 91.88 88 ASN A O 1
ATOM 693 N N . TRP A 1 89 ? 3.275 -7.651 -26.650 1.00 92.81 89 TRP A N 1
ATOM 694 C CA . TRP A 1 89 ? 3.040 -7.788 -25.216 1.00 92.81 89 TRP A CA 1
ATOM 695 C C . TRP A 1 89 ? 3.136 -9.223 -24.687 1.00 92.81 89 TRP A C 1
ATOM 697 O O . TRP A 1 89 ? 2.445 -9.559 -23.732 1.00 92.81 89 TRP A O 1
ATOM 707 N N . GLY A 1 90 ? 3.989 -10.067 -25.277 1.00 87.62 90 GLY A N 1
ATOM 708 C CA . GLY A 1 90 ? 4.377 -11.375 -24.735 1.00 87.62 90 GLY A CA 1
ATOM 709 C C . GLY A 1 90 ? 3.381 -12.513 -24.997 1.00 87.62 90 GLY A C 1
ATOM 710 O O . GLY A 1 90 ? 2.612 -12.496 -25.959 1.00 87.62 90 GLY A O 1
ATOM 711 N N . SER A 1 91 ? 3.389 -13.548 -24.149 1.00 83.25 91 SER A N 1
ATOM 712 C CA . SER A 1 91 ? 2.555 -14.756 -24.303 1.00 83.25 91 SER A CA 1
ATOM 713 C C . SER A 1 91 ? 1.069 -14.505 -23.992 1.00 83.25 91 SER A C 1
ATOM 715 O O . SER A 1 91 ? 0.705 -13.520 -23.350 1.00 83.25 91 SER A O 1
ATOM 717 N N . ASP A 1 92 ? 0.168 -15.370 -24.468 1.00 79.50 92 ASP A N 1
ATOM 718 C CA . ASP A 1 92 ? -1.266 -15.322 -24.104 1.00 79.50 92 ASP A CA 1
ATOM 719 C C . ASP A 1 92 ? -1.554 -15.944 -22.723 1.00 79.50 92 ASP A C 1
ATOM 721 O O . ASP A 1 92 ? -2.705 -16.030 -22.305 1.00 79.50 92 ASP A O 1
ATOM 725 N N . ASP A 1 93 ? -0.518 -16.389 -22.006 1.00 75.38 93 ASP A N 1
ATOM 726 C CA . ASP A 1 93 ? -0.654 -16.957 -20.670 1.00 75.38 93 ASP A CA 1
ATOM 727 C C . ASP A 1 93 ? -0.650 -15.850 -19.609 1.00 75.38 93 ASP A C 1
ATOM 729 O O . ASP A 1 93 ? 0.398 -15.360 -19.185 1.00 75.38 93 ASP A O 1
ATOM 733 N N . VAL A 1 94 ? -1.853 -15.473 -19.175 1.00 65.62 94 VAL A N 1
ATOM 734 C CA . VAL A 1 94 ? -2.108 -14.430 -18.167 1.00 65.62 94 VAL A CA 1
ATOM 735 C C . VAL A 1 94 ? -1.357 -14.675 -16.857 1.00 65.62 94 VAL A C 1
ATOM 737 O O . VAL A 1 94 ? -1.013 -13.728 -16.160 1.00 65.62 94 VAL A O 1
ATOM 740 N N . LEU A 1 95 ? -1.086 -15.936 -16.511 1.00 60.88 95 LEU A N 1
ATOM 741 C CA . LEU A 1 95 ? -0.476 -16.290 -15.228 1.00 60.88 95 LEU A CA 1
ATOM 742 C C . LEU A 1 95 ? 1.040 -16.069 -15.206 1.00 60.88 95 LEU A C 1
ATOM 744 O O . LEU A 1 95 ? 1.624 -15.961 -14.128 1.00 60.88 95 LEU A O 1
ATOM 748 N N . SER A 1 96 ? 1.678 -16.017 -16.377 1.00 68.12 96 SER A N 1
ATOM 749 C CA . SER A 1 96 ? 3.130 -15.855 -16.510 1.00 68.12 96 SER A CA 1
ATOM 750 C C . SER A 1 96 ? 3.542 -14.514 -17.117 1.00 68.12 96 SER A C 1
ATOM 752 O O . SER A 1 96 ? 4.711 -14.138 -17.021 1.00 68.12 96 SER A O 1
ATOM 754 N N . ASN A 1 97 ? 2.607 -13.776 -17.719 1.00 75.19 97 ASN A N 1
ATOM 755 C CA . ASN A 1 97 ? 2.903 -12.561 -18.464 1.00 75.19 97 ASN A CA 1
ATOM 756 C C . ASN A 1 97 ? 2.463 -11.282 -17.734 1.00 75.19 97 ASN A C 1
ATOM 758 O O . ASN A 1 97 ? 1.286 -10.922 -17.758 1.00 75.19 97 ASN A O 1
ATOM 762 N N . PHE A 1 98 ? 3.445 -10.537 -17.202 1.00 79.00 98 PHE A N 1
ATOM 763 C CA . PHE A 1 98 ? 3.257 -9.218 -16.572 1.00 79.00 98 PHE A CA 1
ATOM 764 C C . PHE A 1 98 ? 2.419 -8.267 -17.424 1.00 79.00 98 PHE A C 1
ATOM 766 O O . PHE A 1 98 ? 1.556 -7.553 -16.921 1.00 79.00 98 PHE A O 1
ATOM 773 N N . TYR A 1 99 ? 2.680 -8.252 -18.728 1.00 86.94 99 TYR A N 1
ATOM 774 C CA . TYR A 1 99 ? 2.138 -7.257 -19.638 1.00 86.94 99 TYR A CA 1
ATOM 775 C C . TYR A 1 99 ? 0.871 -7.729 -20.356 1.00 86.94 99 TYR A C 1
ATOM 777 O O . TYR A 1 99 ? 0.406 -7.015 -21.244 1.00 86.94 99 TYR A O 1
ATOM 785 N N . TYR A 1 100 ? 0.289 -8.879 -19.981 1.00 83.88 100 TYR A N 1
ATOM 786 C CA . TYR A 1 100 ? -0.852 -9.478 -20.684 1.00 83.88 100 TYR A CA 1
ATOM 787 C C . TYR A 1 100 ? -2.004 -8.489 -20.905 1.00 83.88 100 TYR A C 1
ATOM 789 O O . TYR A 1 100 ? -2.530 -8.396 -22.013 1.00 83.88 100 TYR A O 1
ATOM 797 N N . GLU A 1 101 ? -2.363 -7.697 -19.891 1.00 84.19 101 GLU A N 1
ATOM 798 C CA . GLU A 1 101 ? -3.460 -6.725 -19.992 1.00 84.19 101 GLU A CA 1
ATOM 799 C C . GLU A 1 101 ? -3.244 -5.688 -21.104 1.00 84.19 101 GLU A C 1
ATOM 801 O O . GLU A 1 101 ? -4.207 -5.235 -21.724 1.00 84.19 101 GLU A O 1
ATOM 806 N N . ASN A 1 102 ? -1.992 -5.363 -21.442 1.00 89.19 102 ASN A N 1
ATOM 807 C CA . ASN A 1 102 ? -1.682 -4.412 -22.510 1.00 89.19 102 ASN A CA 1
ATOM 808 C C . ASN A 1 102 ? -2.108 -4.910 -23.891 1.00 89.19 102 ASN A C 1
ATOM 810 O O . ASN A 1 102 ? -2.362 -4.083 -24.762 1.00 89.19 102 ASN A O 1
ATOM 814 N N . LYS A 1 103 ? -2.310 -6.223 -24.073 1.00 87.19 103 LYS A N 1
ATOM 815 C CA . LYS A 1 103 ? -2.951 -6.794 -25.271 1.00 87.19 103 LYS A CA 1
ATOM 816 C C . LYS A 1 103 ? -4.375 -6.285 -25.483 1.00 87.19 103 LYS A C 1
ATOM 818 O O . LYS A 1 103 ? -4.844 -6.224 -26.615 1.00 87.19 103 LYS A O 1
ATOM 823 N N . LEU A 1 104 ? -5.060 -5.940 -24.394 1.00 85.44 104 LEU A N 1
ATOM 824 C CA . LEU A 1 104 ? -6.462 -5.528 -24.382 1.00 85.44 104 LEU A CA 1
ATOM 825 C C . LEU A 1 104 ? -6.625 -4.006 -24.288 1.00 85.44 104 LEU A C 1
ATOM 827 O O . LEU A 1 104 ? -7.689 -3.488 -24.623 1.00 85.44 104 LEU A O 1
ATOM 831 N N . ILE A 1 105 ? -5.588 -3.283 -23.852 1.00 86.69 105 ILE A N 1
ATOM 832 C CA . ILE A 1 105 ? -5.616 -1.824 -23.714 1.00 86.69 105 ILE A CA 1
ATOM 833 C C . ILE A 1 105 ? -5.491 -1.177 -25.104 1.00 86.69 105 ILE A C 1
ATOM 835 O O . ILE A 1 105 ? -4.449 -1.319 -25.747 1.00 86.69 105 ILE A O 1
ATOM 839 N N . PRO A 1 106 ? -6.501 -0.413 -25.572 1.00 87.75 106 PRO A N 1
ATOM 840 C CA . PRO A 1 106 ? -6.474 0.191 -26.908 1.00 87.75 106 PRO A CA 1
ATOM 841 C C . PRO A 1 106 ? -5.337 1.198 -27.118 1.00 87.75 106 PRO A C 1
ATOM 843 O O . PRO A 1 106 ? -4.867 1.381 -28.240 1.00 87.75 106 PRO A O 1
ATOM 846 N N . ASP A 1 107 ? -4.909 1.861 -26.043 1.00 90.38 107 ASP A N 1
ATOM 847 C CA . ASP A 1 107 ? -3.880 2.900 -26.097 1.00 90.38 107 ASP A CA 1
ATOM 848 C C . ASP A 1 107 ? -2.457 2.334 -26.164 1.00 90.38 107 ASP A C 1
ATOM 850 O O . ASP A 1 107 ? -1.554 3.035 -26.637 1.00 90.38 107 ASP A O 1
ATOM 854 N N . ALA A 1 108 ? -2.265 1.081 -25.735 1.00 94.00 108 ALA A N 1
ATOM 855 C CA . ALA A 1 108 ? -0.981 0.399 -25.787 1.00 94.00 108 ALA A CA 1
ATOM 856 C C . ALA A 1 108 ? -0.506 0.235 -27.240 1.00 94.00 108 ALA A C 1
ATOM 858 O O . ALA A 1 108 ? -1.284 0.279 -28.200 1.00 94.00 108 ALA A O 1
ATOM 859 N N . LEU A 1 109 ? 0.803 0.095 -27.432 1.00 95.50 109 LEU A N 1
ATOM 860 C CA . LEU A 1 109 ? 1.368 -0.082 -28.764 1.00 95.50 109 LEU A CA 1
ATOM 861 C C . LEU A 1 109 ? 0.989 -1.454 -29.343 1.00 95.50 109 LEU A C 1
ATOM 863 O O . LEU A 1 109 ? 1.454 -2.477 -28.859 1.00 95.50 109 LEU A O 1
ATOM 867 N N . HIS A 1 110 ? 0.210 -1.465 -30.424 1.00 93.19 110 HIS A N 1
ATOM 868 C CA . HIS A 1 110 ? -0.167 -2.675 -31.163 1.00 93.19 110 HIS A CA 1
ATOM 869 C C . HIS A 1 110 ? 0.279 -2.575 -32.615 1.00 93.19 110 HIS A C 1
ATOM 871 O O . HIS A 1 110 ? 0.116 -1.521 -33.228 1.00 93.19 110 HIS A O 1
ATOM 877 N N . ASN A 1 111 ? 0.778 -3.679 -33.182 1.00 91.50 111 ASN A N 1
ATOM 878 C CA . ASN A 1 111 ? 1.213 -3.765 -34.584 1.00 91.50 111 ASN A CA 1
ATOM 879 C C . ASN A 1 111 ? 2.116 -2.584 -35.010 1.00 91.50 111 ASN A C 1
ATOM 881 O O . ASN A 1 111 ? 1.745 -1.821 -35.911 1.00 91.50 111 ASN A O 1
ATOM 885 N N . PRO A 1 112 ? 3.277 -2.390 -34.355 1.00 95.06 112 PRO A N 1
ATOM 886 C CA . PRO A 1 112 ? 4.112 -1.218 -34.583 1.00 95.06 112 PRO A CA 1
ATOM 887 C C . PRO A 1 112 ? 4.597 -1.130 -36.035 1.00 95.06 112 PRO A C 1
ATOM 889 O O . PRO A 1 112 ? 4.938 -2.127 -36.675 1.00 95.06 112 PRO A O 1
ATOM 892 N N . THR A 1 113 ? 4.652 0.092 -36.561 1.00 97.19 113 THR A N 1
ATOM 893 C CA . THR A 1 113 ? 5.227 0.369 -37.884 1.00 97.19 113 THR A CA 1
ATOM 894 C C . THR A 1 113 ? 6.736 0.109 -37.899 1.00 97.19 113 THR A C 1
ATOM 896 O O . THR A 1 113 ? 7.391 0.115 -36.858 1.00 97.19 113 THR A O 1
ATOM 899 N N . ALA A 1 114 ? 7.325 -0.057 -39.088 1.0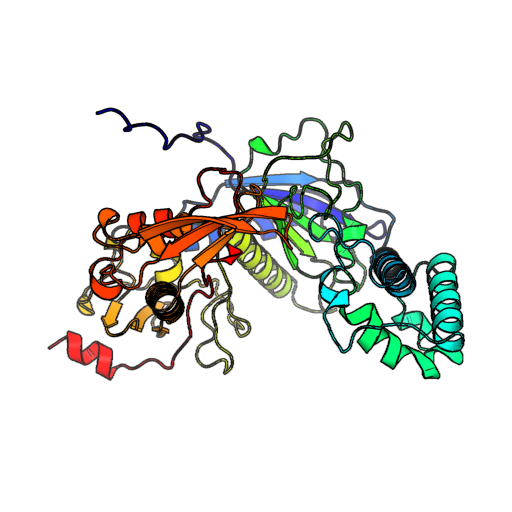0 97.81 114 ALA A N 1
ATOM 900 C CA . ALA A 1 114 ? 8.776 -0.232 -39.225 1.00 97.81 114 ALA A CA 1
ATOM 901 C C . ALA A 1 114 ? 9.580 0.929 -38.604 1.00 97.81 114 ALA A C 1
ATOM 903 O O . ALA A 1 114 ? 10.645 0.708 -38.033 1.00 97.81 114 ALA A O 1
ATOM 904 N N . GLU A 1 115 ? 9.048 2.151 -38.680 1.00 97.38 115 GLU A N 1
ATOM 905 C CA . GLU A 1 115 ? 9.628 3.331 -38.040 1.00 97.38 115 GLU A CA 1
ATOM 906 C C . GLU A 1 115 ? 9.588 3.216 -36.512 1.00 97.38 115 GLU A C 1
ATOM 908 O O . GLU A 1 115 ? 10.628 3.320 -35.869 1.00 97.38 115 GLU A O 1
ATOM 913 N N . GLN A 1 116 ? 8.427 2.901 -35.928 1.00 98.00 116 GLN A N 1
ATOM 914 C CA . GLN A 1 116 ? 8.294 2.714 -34.477 1.00 98.00 116 GLN A CA 1
ATOM 915 C C . GLN A 1 116 ? 9.191 1.589 -33.955 1.00 98.00 116 GLN A C 1
ATOM 917 O O . GLN A 1 116 ? 9.837 1.764 -32.925 1.00 98.00 116 GLN A O 1
ATOM 922 N N . ILE A 1 117 ? 9.288 0.468 -34.678 1.00 98.44 117 ILE A N 1
ATOM 923 C CA . ILE A 1 117 ? 10.214 -0.623 -34.341 1.00 98.44 117 ILE A CA 1
ATOM 924 C C . ILE A 1 117 ? 11.656 -0.102 -34.317 1.00 98.44 117 ILE A C 1
ATOM 926 O O . ILE A 1 117 ? 12.370 -0.323 -33.341 1.00 98.44 117 ILE A O 1
ATOM 930 N N . SER A 1 118 ? 12.079 0.627 -35.355 1.00 98.31 118 SER A N 1
ATOM 931 C CA . SER A 1 118 ? 13.433 1.186 -35.441 1.00 98.31 118 SER A CA 1
ATOM 932 C C . SER A 1 118 ? 13.731 2.177 -34.312 1.00 98.31 118 SER A C 1
ATOM 934 O O . SER A 1 118 ? 14.832 2.170 -33.756 1.00 98.31 118 SER A O 1
ATOM 936 N N . VAL A 1 119 ? 12.767 3.030 -33.957 1.00 98.50 119 VAL A N 1
ATOM 937 C CA . VAL A 1 119 ? 12.899 3.991 -32.854 1.00 98.50 119 VAL A CA 1
ATOM 938 C C . VAL A 1 119 ? 13.032 3.262 -31.518 1.00 98.50 119 VAL A C 1
ATOM 940 O O . VAL A 1 119 ? 13.958 3.552 -30.763 1.00 98.50 119 VAL A O 1
ATOM 943 N N . LEU A 1 120 ? 12.173 2.275 -31.244 1.00 98.44 120 LEU A N 1
ATOM 944 C CA . LEU A 1 120 ? 12.225 1.494 -30.005 1.00 98.44 120 LEU A CA 1
ATOM 945 C C . LEU A 1 120 ? 13.520 0.693 -29.879 1.00 98.44 120 LEU A C 1
ATOM 947 O O . LEU A 1 120 ? 14.109 0.662 -28.805 1.00 98.44 120 LEU A O 1
ATOM 951 N N . GLN A 1 121 ? 14.012 0.101 -30.969 1.00 98.38 121 GLN A N 1
ATOM 952 C CA . GLN A 1 121 ? 15.309 -0.581 -30.977 1.00 98.38 121 GLN A CA 1
ATOM 953 C C . GLN A 1 121 ? 16.467 0.387 -30.703 1.00 98.38 121 GLN A C 1
ATOM 955 O O . GLN A 1 121 ? 17.402 0.035 -29.984 1.00 98.38 121 GLN A O 1
ATOM 960 N N . THR A 1 122 ? 16.389 1.614 -31.227 1.00 98.25 122 THR A N 1
ATOM 961 C CA . THR A 1 122 ? 17.392 2.659 -30.976 1.00 98.25 122 THR A CA 1
ATOM 962 C C . THR A 1 122 ? 17.380 3.100 -29.513 1.00 98.25 122 THR A C 1
ATOM 964 O O . THR A 1 122 ? 18.437 3.157 -28.888 1.00 98.25 122 THR A O 1
ATOM 967 N N . LEU A 1 123 ? 16.197 3.359 -28.944 1.00 98.50 123 LEU A N 1
ATOM 968 C CA . LEU A 1 123 ? 16.049 3.683 -27.525 1.00 98.50 123 LEU A CA 1
ATOM 969 C C . LEU A 1 123 ? 16.531 2.526 -26.643 1.00 98.50 123 LEU A C 1
ATOM 971 O O . LEU A 1 123 ? 17.351 2.740 -25.760 1.00 98.50 123 LEU A O 1
ATOM 975 N N . ARG A 1 124 ? 16.107 1.288 -26.916 1.00 98.44 124 ARG A N 1
ATOM 976 C CA . ARG A 1 124 ? 16.552 0.099 -26.176 1.00 98.44 124 ARG A CA 1
ATOM 977 C C . ARG A 1 124 ? 18.074 -0.026 -26.154 1.00 98.44 124 ARG A C 1
ATOM 979 O O . ARG A 1 124 ? 18.651 -0.281 -25.102 1.00 98.44 124 ARG A O 1
ATOM 986 N N . GLN A 1 125 ? 18.729 0.151 -27.303 1.00 98.25 125 GLN A N 1
ATOM 987 C CA . GLN A 1 125 ? 20.188 0.115 -27.383 1.00 98.25 125 GLN A CA 1
ATOM 988 C C . GLN A 1 125 ? 20.816 1.239 -26.550 1.00 98.25 125 GLN A C 1
ATOM 990 O O . GLN A 1 125 ? 21.766 0.991 -25.811 1.00 98.25 125 GLN A O 1
ATOM 995 N N . TRP A 1 126 ? 20.249 2.446 -26.606 1.00 98.06 126 TRP A N 1
ATOM 996 C CA . TRP A 1 126 ? 20.699 3.570 -25.791 1.00 98.06 126 TRP A CA 1
ATOM 997 C C . TRP A 1 126 ? 20.576 3.281 -24.286 1.00 98.06 126 TRP A C 1
ATOM 999 O O . TRP A 1 126 ? 21.531 3.537 -23.555 1.00 98.06 126 TRP A O 1
ATOM 1009 N N . LEU A 1 127 ? 19.461 2.695 -23.828 1.00 97.81 127 LEU A N 1
ATOM 1010 C CA . LEU A 1 127 ? 19.253 2.302 -22.425 1.00 97.81 127 LEU A CA 1
ATOM 1011 C C . LEU A 1 127 ? 20.307 1.283 -21.967 1.00 97.81 127 LEU A C 1
ATOM 1013 O O . LEU A 1 127 ? 20.861 1.416 -20.881 1.00 97.81 127 LEU A O 1
ATOM 1017 N N . VAL A 1 128 ? 20.632 0.298 -22.814 1.00 97.56 128 VAL A N 1
ATOM 1018 C CA . VAL A 1 128 ? 21.679 -0.700 -22.533 1.00 97.56 128 VAL A CA 1
ATOM 1019 C C . VAL A 1 128 ? 23.065 -0.060 -22.433 1.00 97.56 128 VAL A C 1
ATOM 1021 O O . VAL A 1 128 ? 23.849 -0.447 -21.574 1.00 97.56 128 VAL A O 1
ATOM 1024 N N . GLU A 1 129 ? 23.385 0.887 -23.315 1.00 97.12 129 GLU A N 1
ATOM 1025 C CA . GLU A 1 129 ? 24.707 1.525 -23.366 1.00 97.12 129 GLU A CA 1
ATOM 1026 C C . GLU A 1 129 ? 24.928 2.554 -22.258 1.00 97.12 129 GLU A C 1
ATOM 1028 O O . GLU A 1 129 ? 26.058 2.728 -21.805 1.00 97.12 129 GLU A O 1
ATOM 1033 N N . ASN A 1 130 ? 23.869 3.259 -21.856 1.00 95.81 130 ASN A N 1
ATOM 1034 C CA . ASN A 1 130 ? 23.961 4.371 -20.912 1.00 95.81 130 ASN A CA 1
ATOM 1035 C C . ASN A 1 130 ? 23.549 3.984 -19.494 1.00 95.81 130 ASN A C 1
ATOM 1037 O O . ASN A 1 130 ? 23.893 4.724 -18.578 1.00 95.81 130 ASN A O 1
ATOM 1041 N N . GLU A 1 131 ? 22.833 2.866 -19.322 1.00 94.94 131 GLU A N 1
ATOM 1042 C CA . GLU A 1 131 ? 22.359 2.368 -18.027 1.00 94.94 131 GLU A CA 1
ATOM 1043 C C . GLU A 1 131 ? 21.544 3.418 -17.245 1.00 94.94 131 GLU A C 1
ATOM 1045 O O . GLU A 1 131 ? 21.676 3.561 -16.035 1.00 94.94 131 GLU A O 1
ATOM 1050 N N . LYS A 1 132 ? 20.709 4.181 -17.962 1.00 93.12 132 LYS A N 1
ATOM 1051 C CA . LYS A 1 132 ? 19.874 5.267 -17.423 1.00 93.12 132 LYS A CA 1
ATOM 1052 C C . LYS A 1 132 ? 18.457 5.197 -17.957 1.00 93.12 132 LYS A C 1
ATOM 1054 O O . LYS A 1 132 ? 18.265 4.698 -19.064 1.00 93.12 132 LYS A O 1
ATOM 1059 N N . GLY A 1 133 ? 17.495 5.750 -17.220 1.00 92.69 133 GLY A N 1
ATOM 1060 C CA . GLY A 1 133 ? 16.106 5.827 -17.663 1.00 92.69 133 GLY A CA 1
ATOM 1061 C C . GLY A 1 133 ? 15.924 6.721 -18.896 1.00 92.69 133 GLY A C 1
ATOM 1062 O O . GLY A 1 133 ? 16.681 7.672 -19.126 1.00 92.69 133 GLY A O 1
ATOM 1063 N N . ALA A 1 134 ? 14.883 6.451 -19.679 1.00 95.19 134 ALA A N 1
ATOM 1064 C CA . ALA A 1 134 ? 14.579 7.065 -20.969 1.00 95.19 134 ALA A CA 1
ATOM 1065 C C . ALA A 1 134 ? 14.291 8.568 -20.879 1.00 95.19 134 ALA A C 1
ATOM 1067 O O . ALA A 1 134 ? 14.437 9.281 -21.874 1.00 95.19 134 ALA A O 1
ATOM 1068 N N . ALA A 1 135 ? 13.957 9.082 -19.692 1.00 93.38 135 ALA A N 1
ATOM 1069 C CA . ALA A 1 135 ? 13.882 10.519 -19.439 1.00 93.38 135 ALA A CA 1
ATOM 1070 C C . ALA A 1 135 ? 15.205 11.239 -19.771 1.00 93.38 135 ALA A C 1
ATOM 1072 O O . ALA A 1 135 ? 15.193 12.397 -20.172 1.00 93.38 135 ALA A O 1
ATOM 1073 N N . ASN A 1 136 ? 16.349 10.557 -19.684 1.00 94.12 136 ASN A N 1
ATOM 1074 C CA . ASN A 1 136 ? 17.649 11.097 -20.091 1.00 94.12 136 ASN A CA 1
ATOM 1075 C C . ASN A 1 136 ? 17.873 11.038 -21.618 1.00 94.12 136 ASN A C 1
ATOM 1077 O O . ASN A 1 136 ? 18.717 11.754 -22.155 1.00 94.12 136 ASN A O 1
ATOM 1081 N N . TRP A 1 137 ? 17.126 10.192 -22.335 1.00 96.56 137 TRP A N 1
ATOM 1082 C CA . TRP A 1 137 ? 17.175 10.081 -23.796 1.00 96.56 137 TRP A CA 1
ATOM 1083 C C . TRP A 1 137 ? 16.294 11.122 -24.500 1.00 96.56 137 TRP A C 1
ATOM 1085 O O . TRP A 1 137 ? 16.550 11.458 -25.661 1.00 96.56 137 TRP A O 1
ATOM 1095 N N . GLN A 1 138 ? 15.290 11.667 -23.801 1.00 94.94 138 GLN A N 1
ATOM 1096 C CA . GLN A 1 138 ? 14.321 12.619 -24.358 1.00 94.94 138 GLN A CA 1
ATOM 1097 C C . GLN A 1 138 ? 14.972 13.878 -24.958 1.00 94.94 138 GLN A C 1
ATOM 1099 O O . GLN A 1 138 ? 14.401 14.494 -25.850 1.00 94.94 138 GLN A O 1
ATOM 1104 N N . ASP A 1 139 ? 16.176 14.245 -24.508 1.00 91.44 139 ASP A N 1
ATOM 1105 C CA . ASP A 1 139 ? 16.894 15.435 -24.978 1.00 91.44 139 ASP A CA 1
ATOM 1106 C C . ASP A 1 139 ? 17.662 15.227 -26.293 1.00 91.44 139 ASP A C 1
ATOM 1108 O O . ASP A 1 139 ? 18.118 16.201 -26.912 1.00 91.44 139 ASP A O 1
ATOM 1112 N N . THR A 1 140 ? 17.793 13.980 -26.753 1.00 94.94 140 THR A N 1
ATOM 1113 C CA . THR A 1 140 ? 18.347 13.669 -28.078 1.00 94.94 140 THR A CA 1
ATOM 1114 C C . THR A 1 140 ? 17.398 14.131 -29.188 1.00 94.94 140 THR A C 1
ATOM 1116 O O . THR A 1 140 ? 16.204 14.317 -28.959 1.00 94.94 140 THR A O 1
ATOM 1119 N N . ASP A 1 141 ? 17.904 14.313 -30.411 1.00 95.75 141 ASP A N 1
ATOM 1120 C CA . ASP A 1 141 ? 17.057 14.733 -31.540 1.00 95.75 141 ASP A CA 1
ATOM 1121 C C . ASP A 1 141 ? 15.914 13.736 -31.794 1.00 95.75 141 ASP A C 1
ATOM 1123 O O . ASP A 1 141 ? 14.771 14.145 -31.978 1.00 95.75 141 ASP A O 1
ATOM 1127 N N . LEU A 1 142 ? 16.209 12.432 -31.709 1.00 96.25 142 LEU A N 1
ATOM 1128 C CA . LEU A 1 142 ? 15.215 11.366 -31.857 1.00 96.25 142 LEU A CA 1
ATOM 1129 C C . LEU A 1 142 ? 14.269 11.289 -30.642 1.00 96.25 142 LEU A C 1
ATOM 1131 O O . LEU A 1 142 ? 13.074 11.043 -30.793 1.00 96.25 142 LEU A O 1
ATOM 1135 N N . GLY A 1 143 ? 14.790 11.549 -29.440 1.00 96.12 143 GLY A N 1
ATOM 1136 C CA . GLY A 1 143 ? 14.014 11.594 -28.204 1.00 96.12 143 GLY A CA 1
ATOM 1137 C C . GLY A 1 143 ? 12.947 12.678 -28.205 1.00 96.12 143 GLY A C 1
ATOM 1138 O O . GLY A 1 143 ? 11.790 12.390 -27.907 1.00 96.12 143 GLY A O 1
ATOM 1139 N N . LYS A 1 144 ? 13.289 13.896 -28.632 1.00 96.56 144 LYS A N 1
ATOM 1140 C CA . LYS A 1 144 ? 12.346 15.026 -28.676 1.00 96.56 144 LYS A CA 1
ATOM 1141 C C . LYS A 1 144 ? 11.129 14.756 -29.554 1.00 96.56 144 LYS A C 1
ATOM 1143 O O . LYS A 1 144 ? 10.048 15.265 -29.271 1.00 96.56 144 LYS A O 1
ATOM 1148 N N . GLU A 1 145 ? 11.306 13.982 -30.620 1.00 97.38 145 GLU A N 1
ATOM 1149 C CA . GLU A 1 145 ? 10.235 13.651 -31.559 1.00 97.38 145 GLU A CA 1
ATOM 1150 C C . GLU A 1 145 ? 9.355 12.493 -31.067 1.00 97.38 145 GLU A C 1
ATOM 1152 O O . GLU A 1 145 ? 8.151 12.470 -31.329 1.00 97.38 145 GLU A O 1
ATOM 1157 N N . HIS A 1 146 ? 9.932 11.534 -30.337 1.00 98.06 146 HIS A N 1
ATOM 1158 C CA . HIS A 1 146 ? 9.271 10.254 -30.087 1.00 98.06 146 HIS A CA 1
ATOM 1159 C C . HIS A 1 146 ? 8.996 9.920 -28.620 1.00 98.06 146 HIS A C 1
ATOM 1161 O O . HIS A 1 146 ? 8.158 9.062 -28.349 1.00 98.06 146 HIS A O 1
ATOM 1167 N N . TYR A 1 147 ? 9.638 10.590 -27.664 1.00 97.44 147 TYR A N 1
ATOM 1168 C CA . TYR A 1 147 ? 9.527 10.242 -26.247 1.00 97.44 147 TYR A CA 1
ATOM 1169 C C . TYR A 1 147 ? 8.078 10.240 -25.747 1.00 97.44 147 TYR A C 1
ATOM 1171 O O . TYR A 1 147 ? 7.673 9.306 -25.062 1.00 97.44 147 TYR A O 1
ATOM 1179 N N . GLN A 1 148 ? 7.267 11.225 -26.149 1.00 96.25 148 GLN A N 1
ATOM 1180 C CA . GLN A 1 148 ? 5.895 11.351 -25.651 1.00 96.25 148 GLN A CA 1
ATOM 1181 C C . GLN A 1 148 ? 5.016 10.145 -26.009 1.00 96.25 148 G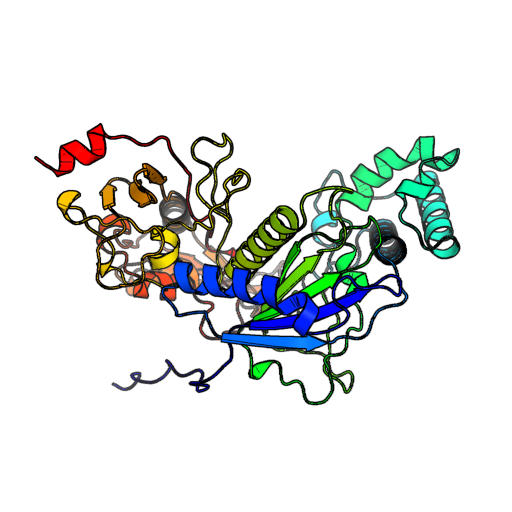LN A C 1
ATOM 1183 O O . GLN A 1 148 ? 4.326 9.609 -25.145 1.00 96.25 148 GLN A O 1
ATOM 1188 N N . TRP A 1 149 ? 5.047 9.678 -27.262 1.00 96.69 149 TRP A N 1
ATOM 1189 C CA . TRP A 1 149 ? 4.223 8.527 -27.637 1.00 96.69 149 TRP A CA 1
ATOM 1190 C C . TRP A 1 149 ? 4.763 7.232 -27.022 1.00 96.69 149 TRP A C 1
ATOM 1192 O O . TRP A 1 149 ? 3.974 6.344 -26.711 1.00 96.69 149 TRP A O 1
ATOM 1202 N N . ILE A 1 150 ? 6.081 7.114 -26.821 1.00 97.69 150 ILE A N 1
ATOM 1203 C CA . ILE A 1 150 ? 6.680 5.964 -26.129 1.00 97.69 150 ILE A CA 1
ATOM 1204 C C . ILE A 1 150 ? 6.216 5.953 -24.673 1.00 97.69 150 ILE A C 1
ATOM 1206 O O . ILE A 1 150 ? 5.786 4.914 -24.180 1.00 97.69 150 ILE A O 1
ATOM 1210 N N . LEU A 1 151 ? 6.219 7.108 -24.006 1.00 95.62 151 LEU A N 1
ATOM 1211 C CA . LEU A 1 151 ? 5.713 7.250 -22.647 1.00 95.62 151 LEU A CA 1
ATOM 1212 C C . LEU A 1 151 ? 4.248 6.800 -22.548 1.00 95.62 151 LEU A C 1
ATOM 1214 O O . LEU A 1 151 ? 3.909 5.973 -21.709 1.00 95.62 151 LEU A O 1
ATOM 1218 N N . GLU A 1 152 ? 3.389 7.291 -23.441 1.00 94.25 152 GLU A N 1
ATOM 1219 C CA . GLU A 1 152 ? 1.948 7.012 -23.414 1.00 94.25 152 GLU A CA 1
ATOM 1220 C C . GLU A 1 152 ? 1.587 5.571 -23.802 1.00 94.25 152 GLU A C 1
ATOM 1222 O O . GLU A 1 152 ? 0.660 4.995 -23.230 1.00 94.25 152 GLU A O 1
ATOM 1227 N N . LYS A 1 153 ? 2.294 4.997 -24.784 1.00 95.69 153 LYS A N 1
ATOM 1228 C CA . LYS A 1 153 ? 1.927 3.720 -25.419 1.00 95.69 153 LYS A CA 1
ATOM 1229 C C . LYS A 1 153 ? 2.764 2.530 -24.970 1.00 95.69 153 LYS A C 1
ATOM 1231 O O . LYS A 1 153 ? 2.340 1.397 -25.188 1.00 95.69 153 LYS A O 1
ATOM 1236 N N . VAL A 1 154 ? 3.954 2.777 -24.424 1.00 96.06 154 VAL A N 1
ATOM 1237 C CA . VAL A 1 154 ? 4.906 1.740 -24.009 1.00 96.06 154 VAL A CA 1
ATOM 1238 C C . VAL A 1 154 ? 5.182 1.846 -22.512 1.00 96.06 154 VAL A C 1
ATOM 1240 O O . VAL A 1 154 ? 4.839 0.936 -21.764 1.00 96.06 154 VAL A O 1
ATOM 1243 N N . PHE A 1 155 ? 5.731 2.969 -22.041 1.00 94.56 155 PHE A N 1
ATOM 1244 C CA . PHE A 1 155 ? 6.174 3.080 -20.647 1.00 94.56 155 PHE A CA 1
ATOM 1245 C C . PHE A 1 155 ? 5.058 3.293 -19.629 1.00 94.56 155 PHE A C 1
ATOM 1247 O O . PHE A 1 155 ? 5.283 3.064 -18.446 1.00 94.56 155 PHE A O 1
ATOM 1254 N N . ARG A 1 156 ? 3.835 3.627 -20.053 1.00 88.75 156 ARG A N 1
ATOM 1255 C CA . ARG A 1 156 ? 2.656 3.600 -19.174 1.00 88.75 156 ARG A CA 1
ATOM 1256 C C . ARG A 1 156 ? 2.466 2.237 -18.497 1.00 88.75 156 ARG A C 1
ATOM 1258 O O . ARG A 1 156 ? 1.949 2.179 -17.389 1.00 88.75 156 ARG A O 1
ATOM 1265 N N . ALA A 1 157 ? 2.871 1.166 -19.175 1.00 80.31 157 ALA A N 1
ATOM 1266 C CA . ALA A 1 157 ? 2.793 -0.201 -18.683 1.00 80.31 157 ALA A CA 1
ATOM 1267 C C . ALA A 1 157 ? 4.046 -0.654 -17.921 1.00 80.31 157 ALA A C 1
ATOM 1269 O O . ALA A 1 157 ? 4.062 -1.770 -17.413 1.00 80.31 157 ALA A O 1
ATOM 1270 N N . CYS A 1 158 ? 5.100 0.167 -17.899 1.00 86.06 158 CYS A N 1
ATOM 1271 C CA . CYS A 1 158 ? 6.406 -0.198 -17.367 1.00 86.06 158 CYS A CA 1
ATOM 1272 C C . CYS A 1 158 ? 6.290 -0.626 -15.902 1.00 86.06 158 CYS A C 1
ATOM 1274 O O . CYS A 1 158 ? 5.675 0.072 -15.093 1.00 86.06 158 CYS A O 1
ATOM 1276 N N . SER A 1 159 ? 6.895 -1.763 -15.556 1.00 84.12 159 SER A N 1
ATOM 1277 C CA . SER A 1 159 ? 6.967 -2.182 -14.159 1.00 84.12 159 SER A CA 1
ATOM 1278 C C . SER A 1 159 ? 7.725 -1.140 -13.318 1.00 84.12 159 SER A C 1
ATOM 1280 O O . SER A 1 159 ? 8.656 -0.515 -13.834 1.00 84.12 159 SER A O 1
ATOM 1282 N N . PRO A 1 160 ? 7.410 -0.974 -12.024 1.00 85.31 160 PRO A N 1
ATOM 1283 C CA . PRO A 1 160 ? 8.190 -0.106 -11.148 1.00 85.31 160 PRO A CA 1
ATOM 1284 C C . PRO A 1 160 ? 9.670 -0.523 -11.101 1.00 85.31 160 PRO A C 1
ATOM 1286 O O . PRO A 1 160 ? 9.978 -1.711 -10.976 1.00 85.31 160 PRO A O 1
ATOM 1289 N N . ALA A 1 161 ? 10.595 0.443 -11.132 1.00 88.25 161 ALA A N 1
ATOM 1290 C CA . ALA A 1 161 ? 12.041 0.181 -11.114 1.00 88.25 161 ALA A CA 1
ATOM 1291 C C . ALA A 1 161 ? 12.499 -0.662 -9.915 1.00 88.25 161 ALA A C 1
ATOM 1293 O O . ALA A 1 161 ? 13.457 -1.430 -10.024 1.00 88.25 161 ALA A O 1
ATOM 1294 N N . VAL A 1 162 ? 11.788 -0.574 -8.785 1.00 89.50 162 VAL A N 1
ATOM 1295 C CA . VAL A 1 162 ? 12.060 -1.375 -7.586 1.00 89.50 162 VAL A CA 1
ATOM 1296 C C . VAL A 1 162 ? 12.095 -2.879 -7.867 1.00 89.50 162 VAL A C 1
ATOM 1298 O O . VAL A 1 162 ? 12.872 -3.593 -7.240 1.00 89.50 162 VAL A O 1
ATOM 1301 N N . ARG A 1 163 ? 11.359 -3.365 -8.878 1.00 88.81 163 ARG A N 1
ATOM 1302 C CA . ARG A 1 163 ? 11.418 -4.765 -9.314 1.00 88.81 163 ARG A CA 1
ATOM 1303 C C . ARG A 1 163 ? 12.849 -5.182 -9.657 1.00 88.81 163 ARG A C 1
ATOM 1305 O O . ARG A 1 163 ? 13.288 -6.248 -9.249 1.00 88.81 163 ARG A O 1
ATOM 1312 N N . PHE A 1 164 ? 13.598 -4.314 -10.335 1.00 90.81 164 PHE A N 1
ATOM 1313 C CA . PHE A 1 164 ? 14.993 -4.548 -10.718 1.00 90.81 164 PHE A CA 1
ATOM 1314 C C . PHE A 1 164 ? 16.001 -4.151 -9.637 1.00 90.81 164 PHE A C 1
ATOM 1316 O O . PHE A 1 164 ? 17.146 -4.605 -9.674 1.00 90.81 164 PHE A O 1
ATOM 1323 N N . MET A 1 165 ? 15.594 -3.333 -8.662 1.00 90.81 165 MET A N 1
ATOM 1324 C CA . MET A 1 165 ? 16.389 -3.115 -7.450 1.00 90.81 165 MET A CA 1
ATOM 1325 C C . MET A 1 165 ? 16.396 -4.360 -6.558 1.00 90.81 165 MET A C 1
ATOM 1327 O O . MET A 1 165 ? 17.435 -4.696 -5.992 1.00 90.81 165 MET A O 1
ATOM 1331 N N . LEU A 1 166 ? 15.252 -5.042 -6.452 1.00 90.19 166 LEU A N 1
ATOM 1332 C CA . LEU A 1 166 ? 15.076 -6.255 -5.650 1.00 90.19 166 LEU A CA 1
ATOM 1333 C C . LEU A 1 166 ? 15.391 -7.546 -6.426 1.00 90.19 166 LEU A C 1
ATOM 1335 O O . LEU A 1 166 ? 15.497 -8.607 -5.814 1.00 90.19 166 LEU A O 1
ATOM 1339 N N . ASP A 1 167 ? 15.582 -7.470 -7.746 1.00 87.75 167 ASP A N 1
ATOM 1340 C CA . ASP A 1 167 ? 15.878 -8.627 -8.592 1.00 87.75 167 ASP A CA 1
ATOM 1341 C C . ASP A 1 167 ? 17.152 -9.364 -8.143 1.00 87.75 167 ASP A C 1
ATOM 1343 O O . ASP A 1 167 ? 18.262 -8.816 -8.129 1.00 87.75 167 ASP A O 1
ATOM 1347 N N . GLY A 1 168 ? 16.986 -10.635 -7.772 1.00 86.94 168 GLY A N 1
ATOM 1348 C CA . GLY A 1 168 ? 18.060 -11.492 -7.282 1.00 86.94 168 GLY A CA 1
ATOM 1349 C C . GLY A 1 168 ? 18.476 -11.203 -5.837 1.00 86.94 168 GLY A C 1
ATOM 1350 O O . GLY A 1 168 ? 19.541 -11.669 -5.410 1.00 86.94 168 GLY A O 1
ATOM 1351 N N . LEU A 1 169 ? 17.670 -10.450 -5.078 1.00 90.19 169 LEU A N 1
ATOM 1352 C CA . LEU A 1 169 ? 17.903 -10.196 -3.660 1.00 90.19 169 LEU A CA 1
ATOM 1353 C C . LEU A 1 169 ? 17.964 -11.517 -2.886 1.00 90.19 169 LEU A C 1
ATOM 1355 O O . LEU A 1 169 ? 17.075 -12.369 -2.972 1.00 90.19 169 LEU A O 1
ATOM 1359 N N . ARG A 1 170 ? 19.020 -11.665 -2.083 1.00 92.25 170 ARG A N 1
ATOM 1360 C CA . ARG A 1 170 ? 19.212 -12.808 -1.188 1.00 92.25 170 ARG A CA 1
ATOM 1361 C C . ARG A 1 170 ? 19.096 -12.363 0.253 1.00 92.25 170 ARG A C 1
ATOM 1363 O O . ARG A 1 170 ? 19.825 -11.467 0.679 1.00 92.25 170 ARG A O 1
ATOM 1370 N N . MET A 1 171 ? 18.222 -13.022 1.003 1.00 92.75 171 MET A N 1
ATOM 1371 C CA . MET A 1 171 ? 18.103 -12.793 2.440 1.00 92.75 171 MET A CA 1
ATOM 1372 C C . MET A 1 171 ? 19.394 -13.193 3.179 1.00 92.75 171 MET A C 1
ATOM 1374 O O . MET A 1 171 ? 20.136 -14.061 2.699 1.00 92.75 171 MET A O 1
ATOM 1378 N N . PRO A 1 172 ? 19.688 -12.587 4.347 1.00 92.81 172 PRO A N 1
ATOM 1379 C CA . PRO A 1 172 ? 20.896 -12.885 5.108 1.00 92.81 172 PRO A CA 1
ATOM 1380 C C . PRO A 1 172 ? 20.991 -14.363 5.500 1.00 92.81 172 PRO A C 1
ATOM 1382 O O . PRO A 1 172 ? 19.986 -15.047 5.699 1.00 92.81 172 PRO A O 1
ATOM 1385 N N . ALA A 1 173 ? 22.216 -14.866 5.657 1.00 91.44 173 ALA A N 1
ATOM 1386 C CA . ALA A 1 173 ? 22.433 -16.238 6.105 1.00 91.44 173 ALA A CA 1
ATOM 1387 C C . ALA A 1 173 ? 21.777 -16.487 7.473 1.00 91.44 173 ALA A C 1
ATOM 1389 O O . ALA A 1 173 ? 21.977 -15.721 8.416 1.00 91.44 173 ALA A O 1
ATOM 1390 N N . GLY A 1 174 ? 21.011 -17.575 7.577 1.00 88.12 174 GLY A N 1
ATOM 1391 C CA . GLY A 1 174 ? 20.271 -17.926 8.792 1.00 88.12 174 GLY A CA 1
ATOM 1392 C C . GLY A 1 174 ? 18.983 -17.126 9.016 1.00 88.12 174 GLY A C 1
ATOM 1393 O O . GLY A 1 174 ? 18.346 -17.318 10.046 1.00 88.12 174 GLY A O 1
ATOM 1394 N N . PHE A 1 175 ? 18.586 -16.258 8.080 1.00 92.31 175 PHE A N 1
ATOM 1395 C CA . PHE A 1 175 ? 17.293 -15.584 8.126 1.00 92.31 175 PHE A CA 1
ATOM 1396 C C . PHE A 1 175 ? 16.170 -16.546 7.716 1.00 92.31 175 PHE A C 1
ATOM 1398 O O . PHE A 1 175 ? 16.130 -17.017 6.576 1.00 92.31 175 PHE A O 1
ATOM 1405 N N . ASP A 1 176 ? 15.246 -16.820 8.635 1.00 90.25 176 ASP A N 1
ATOM 1406 C CA . ASP A 1 176 ? 14.013 -17.547 8.341 1.00 90.25 176 ASP A CA 1
ATOM 1407 C C . ASP A 1 176 ? 12.843 -16.565 8.269 1.00 90.25 176 ASP A C 1
ATOM 1409 O O . ASP A 1 176 ? 12.412 -15.996 9.272 1.00 90.25 176 ASP A O 1
ATOM 1413 N N . VAL A 1 177 ? 12.313 -16.383 7.061 1.00 88.88 177 VAL A N 1
ATOM 1414 C CA . VAL A 1 177 ? 11.145 -15.531 6.801 1.00 88.88 177 VAL A CA 1
ATOM 1415 C C . VAL A 1 177 ? 9.932 -15.952 7.630 1.00 88.88 177 VAL A C 1
ATOM 1417 O O . VAL A 1 177 ? 9.155 -15.096 8.033 1.00 88.88 177 VAL A O 1
ATOM 1420 N N . LYS A 1 178 ? 9.814 -17.241 7.981 1.00 87.81 178 LYS A N 1
ATOM 1421 C CA . LYS A 1 178 ? 8.698 -17.763 8.779 1.00 87.81 178 LYS A CA 1
ATOM 1422 C C . LYS A 1 178 ? 8.741 -17.326 10.241 1.00 87.81 178 LYS A C 1
ATOM 1424 O O . LYS A 1 178 ? 7.744 -17.502 10.938 1.00 87.81 178 LYS A O 1
ATOM 1429 N N . GLU A 1 179 ? 9.845 -16.753 10.722 1.00 91.56 179 GLU A N 1
ATOM 1430 C CA . GLU A 1 179 ? 9.888 -16.122 12.047 1.00 91.56 179 GLU A CA 1
ATOM 1431 C C . GLU A 1 179 ? 9.078 -14.820 12.104 1.00 91.56 179 GLU A C 1
ATOM 1433 O O . GLU A 1 179 ? 8.759 -14.359 13.204 1.00 91.56 179 GLU A O 1
ATOM 1438 N N . TYR A 1 180 ? 8.735 -14.235 10.951 1.00 92.19 180 TYR A N 1
ATOM 1439 C CA . TYR A 1 180 ? 8.127 -12.914 10.854 1.00 92.19 180 TYR A CA 1
ATOM 1440 C C . TYR A 1 180 ? 6.744 -12.963 10.207 1.00 92.19 180 TYR A C 1
ATOM 1442 O O . TYR A 1 180 ? 6.491 -13.769 9.314 1.00 92.19 180 TYR A O 1
ATOM 1450 N N . ARG A 1 181 ? 5.843 -12.076 10.641 1.00 89.94 181 ARG A N 1
ATOM 1451 C CA . ARG A 1 181 ? 4.549 -11.883 9.967 1.00 89.94 181 ARG A CA 1
ATOM 1452 C C . ARG A 1 181 ? 4.727 -11.111 8.665 1.00 89.94 181 ARG A C 1
ATOM 1454 O O . ARG A 1 181 ? 4.238 -11.561 7.637 1.00 89.94 181 ARG A O 1
ATOM 1461 N N . THR A 1 182 ? 5.478 -10.010 8.713 1.00 91.94 182 THR A N 1
ATOM 1462 C CA . THR A 1 182 ? 5.752 -9.137 7.566 1.00 91.94 182 THR A CA 1
ATOM 1463 C C . THR A 1 182 ? 7.246 -8.840 7.442 1.00 91.94 182 THR A C 1
ATOM 1465 O O . THR A 1 182 ? 7.945 -8.634 8.438 1.00 91.94 182 THR A O 1
ATOM 1468 N N . ILE A 1 183 ? 7.734 -8.765 6.204 1.00 96.44 183 ILE A N 1
ATOM 1469 C CA . ILE A 1 183 ? 9.073 -8.256 5.882 1.00 96.44 183 ILE A CA 1
ATOM 1470 C C . ILE A 1 183 ? 8.958 -6.807 5.379 1.00 96.44 183 ILE A C 1
ATOM 1472 O O . ILE A 1 183 ? 8.160 -6.523 4.498 1.00 96.44 183 ILE A O 1
ATOM 1476 N N . ALA A 1 184 ? 9.742 -5.886 5.922 1.00 97.94 184 ALA A N 1
ATOM 1477 C CA . ALA A 1 184 ? 9.815 -4.491 5.496 1.00 97.94 184 ALA A CA 1
ATOM 1478 C C . ALA A 1 184 ? 11.187 -4.242 4.864 1.00 97.94 184 ALA A C 1
ATOM 1480 O O . ALA A 1 184 ? 12.193 -4.322 5.562 1.00 97.94 184 ALA A O 1
ATOM 1481 N N . ILE A 1 185 ? 11.262 -3.983 3.562 1.00 97.12 185 ILE A N 1
ATOM 1482 C CA . ILE A 1 185 ? 12.518 -3.687 2.863 1.00 97.12 185 ILE A CA 1
ATOM 1483 C C . ILE A 1 185 ? 12.671 -2.170 2.775 1.00 97.12 185 ILE A C 1
ATOM 1485 O O . ILE A 1 185 ? 12.029 -1.520 1.960 1.00 97.12 185 ILE A O 1
ATOM 1489 N N . ILE A 1 186 ? 13.533 -1.612 3.618 1.00 97.31 186 ILE A N 1
ATOM 1490 C CA . ILE A 1 186 ? 13.792 -0.173 3.649 1.00 97.31 186 ILE A CA 1
ATOM 1491 C C . ILE A 1 186 ? 14.935 0.124 2.688 1.00 97.31 186 ILE A C 1
ATOM 1493 O O . ILE A 1 186 ? 16.089 -0.223 2.963 1.00 97.31 186 ILE A O 1
ATOM 1497 N N . LEU A 1 187 ? 14.602 0.745 1.562 1.00 95.25 187 LEU A N 1
ATOM 1498 C CA . LEU A 1 187 ? 15.566 1.231 0.586 1.00 95.25 187 LEU A CA 1
ATOM 1499 C C . LEU A 1 187 ? 16.094 2.588 1.052 1.00 95.25 187 LEU A C 1
ATOM 1501 O O . LEU A 1 187 ? 15.345 3.427 1.553 1.00 95.25 187 LEU A O 1
ATOM 1505 N N . SER A 1 188 ? 17.402 2.805 0.934 1.00 93.94 188 SER A N 1
ATOM 1506 C CA . SER A 1 188 ? 17.974 4.124 1.201 1.00 93.94 188 SER A CA 1
ATOM 1507 C C . SER A 1 188 ? 19.290 4.364 0.459 1.00 93.94 188 SER A C 1
ATOM 1509 O O . SER A 1 188 ? 20.088 3.451 0.267 1.00 93.94 188 SER A O 1
ATOM 1511 N N . SER A 1 189 ? 19.538 5.610 0.091 1.00 92.75 189 SER A N 1
ATOM 1512 C CA . SER A 1 189 ? 20.715 6.110 -0.610 1.00 92.75 189 SER A CA 1
ATOM 1513 C C . SER A 1 189 ? 20.844 7.612 -0.332 1.00 92.75 189 SER A C 1
ATOM 1515 O O . SER A 1 189 ? 19.906 8.253 0.139 1.00 92.75 189 SER A O 1
ATOM 1517 N N . ASP A 1 190 ? 22.018 8.175 -0.597 1.00 88.06 190 ASP A N 1
ATOM 1518 C CA . ASP A 1 190 ? 22.258 9.622 -0.593 1.00 88.06 190 ASP A CA 1
ATOM 1519 C C . ASP A 1 190 ? 21.923 10.303 -1.937 1.00 88.06 190 ASP A C 1
ATOM 1521 O O . ASP A 1 190 ? 22.087 11.519 -2.070 1.00 88.06 190 ASP A O 1
ATOM 1525 N N . ASP A 1 191 ? 21.449 9.537 -2.923 1.00 83.38 191 ASP A N 1
ATOM 1526 C CA . ASP A 1 191 ? 20.998 10.042 -4.217 1.00 83.38 191 ASP A CA 1
ATOM 1527 C C . ASP A 1 191 ? 19.551 10.579 -4.173 1.00 83.38 191 ASP A C 1
ATOM 1529 O O . ASP A 1 191 ? 18.771 10.335 -3.258 1.00 83.38 191 ASP A O 1
ATOM 1533 N N . SER A 1 192 ? 19.186 11.328 -5.207 1.00 81.00 192 SER A N 1
ATOM 1534 C CA . SER A 1 192 ? 17.883 11.958 -5.421 1.00 81.00 192 SER A CA 1
ATOM 1535 C C . SER A 1 192 ? 16.791 11.027 -5.961 1.00 81.00 192 SER A C 1
ATOM 1537 O O . SER A 1 192 ? 15.624 11.426 -6.008 1.00 81.00 192 SER A O 1
ATOM 1539 N N . TYR A 1 193 ? 17.142 9.808 -6.382 1.00 86.62 193 TYR A N 1
ATOM 1540 C CA . TYR A 1 193 ? 16.167 8.827 -6.857 1.00 86.62 193 TYR A CA 1
ATOM 1541 C C . TYR A 1 193 ? 15.235 8.381 -5.717 1.00 86.62 193 TYR A C 1
ATOM 1543 O O . TYR A 1 193 ? 15.668 8.287 -4.572 1.00 86.62 193 TYR A O 1
ATOM 1551 N N . ASN A 1 194 ? 13.966 8.098 -6.026 1.00 88.44 194 ASN A N 1
ATOM 1552 C CA . ASN A 1 194 ? 13.018 7.488 -5.092 1.00 88.44 194 ASN A CA 1
ATOM 1553 C C . ASN A 1 194 ? 12.196 6.421 -5.815 1.00 88.44 194 ASN A C 1
ATOM 1555 O O . ASN A 1 194 ? 11.513 6.727 -6.793 1.00 88.44 194 ASN A O 1
ATOM 1559 N N . ALA A 1 195 ? 12.254 5.189 -5.329 1.00 88.06 195 ALA A N 1
ATOM 1560 C CA . ALA A 1 195 ? 11.527 4.051 -5.873 1.00 88.06 195 ALA A CA 1
ATOM 1561 C C . ALA A 1 195 ? 10.048 3.989 -5.436 1.00 88.06 195 ALA A C 1
ATOM 1563 O O . ALA A 1 195 ? 9.307 3.124 -5.906 1.00 88.06 195 ALA A O 1
ATOM 1564 N N . GLY A 1 196 ? 9.614 4.905 -4.569 1.00 90.38 196 GLY A N 1
ATOM 1565 C CA . GLY A 1 196 ? 8.304 4.903 -3.935 1.00 90.38 196 GLY A CA 1
ATOM 1566 C C . GLY A 1 196 ? 8.185 3.820 -2.869 1.00 90.38 196 GLY A C 1
ATOM 1567 O O . GLY A 1 196 ? 9.180 3.294 -2.368 1.00 90.38 196 GLY A O 1
ATOM 1568 N N . ALA A 1 197 ? 6.943 3.468 -2.562 1.00 92.62 197 ALA A N 1
ATOM 1569 C CA . ALA A 1 197 ? 6.604 2.431 -1.606 1.00 92.62 197 ALA A CA 1
ATOM 1570 C C . ALA A 1 197 ? 5.453 1.578 -2.144 1.00 92.62 197 ALA A C 1
ATOM 1572 O O . ALA A 1 197 ? 4.619 2.071 -2.911 1.00 92.62 197 ALA A O 1
ATOM 1573 N N . ALA A 1 198 ? 5.445 0.295 -1.785 1.00 91.44 198 ALA A N 1
ATOM 1574 C CA . ALA A 1 198 ? 4.314 -0.594 -2.021 1.00 91.44 198 ALA A CA 1
ATOM 1575 C C . ALA A 1 198 ? 4.406 -1.872 -1.178 1.00 91.44 198 ALA A C 1
ATOM 1577 O O . ALA A 1 198 ? 5.482 -2.443 -0.965 1.00 91.44 198 ALA A O 1
ATOM 1578 N N . ALA A 1 199 ? 3.246 -2.392 -0.796 1.00 90.38 199 ALA A N 1
ATOM 1579 C CA . ALA A 1 199 ? 3.076 -3.731 -0.257 1.00 90.38 199 ALA A CA 1
ATOM 1580 C C . ALA A 1 199 ? 2.879 -4.796 -1.349 1.00 90.38 199 ALA A C 1
ATOM 1582 O O . ALA A 1 199 ? 2.252 -4.578 -2.387 1.00 90.38 199 ALA A O 1
ATOM 1583 N N . SER A 1 200 ? 3.382 -6.001 -1.090 1.00 88.25 200 SER A N 1
ATOM 1584 C CA . SER A 1 200 ? 3.233 -7.166 -1.957 1.00 88.25 200 SER A CA 1
ATOM 1585 C C . SER A 1 200 ? 3.438 -8.482 -1.184 1.00 88.25 200 SER A C 1
ATOM 1587 O O . SER A 1 200 ? 3.373 -8.538 0.047 1.00 88.25 200 SER A O 1
ATOM 1589 N N . SER A 1 201 ? 3.662 -9.577 -1.908 1.00 85.50 201 SER A N 1
ATOM 1590 C CA . SER A 1 201 ? 4.074 -10.864 -1.350 1.00 85.50 201 SER A CA 1
ATOM 1591 C C . SER A 1 201 ? 5.175 -11.502 -2.195 1.00 85.50 201 SER A C 1
ATOM 1593 O O . SER A 1 201 ? 5.255 -11.272 -3.401 1.00 85.50 201 SER A O 1
ATOM 1595 N N . PHE A 1 202 ? 6.028 -12.331 -1.588 1.00 82.44 202 PHE A N 1
ATOM 1596 C CA . PHE A 1 202 ? 7.129 -12.991 -2.308 1.00 82.44 202 PHE A CA 1
ATOM 1597 C C . PHE A 1 202 ? 6.646 -13.910 -3.430 1.00 82.44 202 PHE A C 1
ATOM 1599 O O . PHE A 1 202 ? 7.264 -13.966 -4.486 1.00 82.44 202 PHE A O 1
ATOM 1606 N N . ASN A 1 203 ? 5.504 -14.568 -3.243 1.00 73.12 203 ASN A N 1
ATOM 1607 C CA . ASN A 1 203 ? 4.879 -15.394 -4.271 1.00 73.12 203 ASN A CA 1
ATOM 1608 C C . ASN A 1 203 ? 3.948 -14.607 -5.214 1.00 73.12 203 ASN A C 1
ATOM 1610 O O . ASN A 1 203 ? 3.169 -15.234 -5.936 1.00 73.12 203 ASN A O 1
ATOM 1614 N N . SER A 1 204 ? 3.976 -13.267 -5.194 1.00 73.25 204 SER A N 1
ATOM 1615 C CA . SER A 1 204 ? 3.194 -12.445 -6.122 1.00 73.25 204 SER A CA 1
ATOM 1616 C C . SER A 1 204 ? 3.447 -12.921 -7.555 1.00 73.25 204 SER A C 1
ATOM 1618 O O . SER A 1 204 ? 4.594 -13.120 -7.967 1.00 73.25 204 SER A O 1
ATOM 1620 N N . TRP A 1 205 ? 2.349 -13.198 -8.262 1.00 66.25 205 TRP A N 1
ATOM 1621 C CA . TRP A 1 205 ? 2.334 -13.767 -9.614 1.00 66.25 205 TRP A CA 1
ATOM 1622 C C . TRP A 1 205 ? 3.152 -15.056 -9.758 1.00 66.25 205 TRP A C 1
ATOM 1624 O O . TRP A 1 205 ? 4.009 -15.206 -10.631 1.00 66.25 205 TRP A O 1
ATOM 1634 N N . GLY A 1 206 ? 2.917 -15.987 -8.834 1.00 61.22 206 GLY A N 1
ATOM 1635 C CA . GLY A 1 206 ? 3.569 -17.294 -8.833 1.00 61.22 206 GLY A CA 1
ATOM 1636 C C . GLY A 1 206 ? 5.055 -17.250 -8.470 1.00 61.22 206 GLY A C 1
ATOM 1637 O O . GLY A 1 206 ? 5.753 -18.223 -8.729 1.00 61.22 206 GLY A O 1
ATOM 1638 N N . GLY A 1 207 ? 5.537 -16.146 -7.884 1.00 65.38 207 GLY A N 1
ATOM 1639 C CA . GLY A 1 207 ? 6.947 -15.934 -7.530 1.00 65.38 207 GLY A CA 1
ATOM 1640 C C . GLY A 1 207 ? 7.770 -15.210 -8.599 1.00 65.38 207 GLY A C 1
ATOM 1641 O O . GLY A 1 207 ? 8.908 -14.829 -8.340 1.00 65.38 207 GLY A O 1
ATOM 1642 N N . ASN A 1 208 ? 7.191 -14.942 -9.773 1.00 68.12 208 ASN A N 1
ATO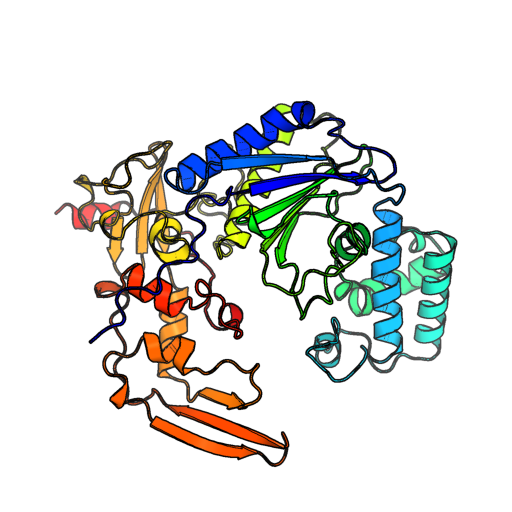M 1643 C CA . ASN A 1 208 ? 7.913 -14.355 -10.909 1.00 68.12 208 ASN A CA 1
ATOM 1644 C C . ASN A 1 208 ? 8.070 -12.829 -10.825 1.00 68.12 208 ASN A C 1
ATOM 1646 O O . ASN A 1 208 ? 8.790 -12.228 -11.629 1.00 68.12 208 ASN A O 1
ATOM 1650 N N . HIS A 1 209 ? 7.376 -12.177 -9.888 1.00 76.12 209 HIS A N 1
ATOM 1651 C CA . HIS A 1 209 ? 7.413 -10.724 -9.788 1.00 76.12 209 HIS A CA 1
ATOM 1652 C C . HIS A 1 209 ? 8.748 -10.235 -9.201 1.00 76.12 209 HIS A C 1
ATOM 1654 O O . HIS A 1 209 ? 9.423 -9.432 -9.839 1.00 76.12 209 HIS A O 1
ATOM 1660 N N . TRP A 1 210 ? 9.156 -10.735 -8.029 1.00 83.81 210 TRP A N 1
ATOM 1661 C CA . TRP A 1 210 ? 10.205 -10.092 -7.221 1.00 83.81 210 TRP A CA 1
ATOM 1662 C C . TRP A 1 210 ? 11.576 -10.785 -7.221 1.00 83.81 210 TRP A C 1
ATOM 1664 O O . TRP A 1 210 ? 12.544 -10.159 -6.807 1.00 83.81 210 TRP A O 1
ATOM 1674 N N . ASN A 1 211 ? 11.683 -12.047 -7.665 1.00 85.69 211 ASN A N 1
ATOM 1675 C CA . ASN A 1 211 ? 12.934 -12.831 -7.665 1.00 85.69 211 ASN A CA 1
ATOM 1676 C C . ASN A 1 211 ? 13.745 -12.711 -6.350 1.00 85.69 211 ASN A C 1
ATOM 1678 O O . ASN A 1 211 ? 14.943 -12.411 -6.339 1.00 85.69 211 ASN A O 1
ATOM 1682 N N . ILE A 1 212 ? 13.061 -12.912 -5.218 1.00 88.75 212 ILE A N 1
ATOM 1683 C CA . ILE A 1 212 ? 13.650 -12.861 -3.875 1.00 88.75 212 ILE A CA 1
ATOM 1684 C C . ILE A 1 212 ? 13.890 -14.289 -3.386 1.00 88.75 212 ILE A C 1
ATOM 1686 O O . ILE A 1 212 ? 13.000 -15.144 -3.415 1.00 88.75 212 ILE A O 1
ATOM 1690 N N . SER A 1 213 ? 15.095 -14.544 -2.886 1.00 90.38 213 SER A N 1
ATOM 1691 C CA . SER A 1 213 ? 15.528 -15.875 -2.463 1.00 90.38 213 SER A CA 1
ATOM 1692 C C . SER A 1 213 ? 16.155 -15.878 -1.073 1.00 90.38 213 SER A C 1
ATOM 1694 O O . SER A 1 213 ? 16.519 -14.842 -0.506 1.00 90.38 213 SER A O 1
ATOM 1696 N N . ASN A 1 214 ? 16.280 -17.070 -0.495 1.00 90.69 214 ASN A N 1
ATOM 1697 C CA . ASN A 1 214 ? 17.069 -17.260 0.714 1.00 90.69 214 ASN A CA 1
ATOM 1698 C C . ASN A 1 214 ? 18.580 -17.103 0.428 1.00 90.69 214 ASN A C 1
ATOM 1700 O O . ASN A 1 214 ? 19.010 -16.906 -0.712 1.00 90.69 214 ASN A O 1
ATOM 1704 N N . SER A 1 215 ? 19.415 -17.232 1.460 1.00 92.38 215 SER A N 1
ATOM 1705 C CA . SER A 1 215 ? 20.872 -17.090 1.322 1.00 92.38 215 SER A CA 1
ATOM 1706 C C . SER A 1 215 ? 21.515 -18.068 0.327 1.00 92.38 215 SER A C 1
ATOM 1708 O O . SER A 1 215 ? 22.546 -17.749 -0.270 1.00 92.38 215 SER A O 1
ATOM 1710 N N . ASP A 1 216 ? 20.899 -19.234 0.116 1.00 91.69 216 ASP A N 1
ATOM 1711 C CA . ASP A 1 216 ? 21.375 -20.279 -0.798 1.00 91.69 216 ASP A CA 1
ATOM 1712 C C . ASP A 1 216 ? 20.910 -20.059 -2.250 1.00 91.69 216 ASP A C 1
ATOM 1714 O O . ASP A 1 216 ? 21.308 -20.802 -3.147 1.00 91.69 216 ASP A O 1
ATOM 1718 N N . GLY A 1 217 ? 20.102 -19.023 -2.504 1.00 89.62 217 GLY A N 1
ATOM 1719 C CA . GLY A 1 217 ? 19.525 -18.734 -3.817 1.00 89.62 217 GLY A CA 1
ATOM 1720 C C . GLY A 1 217 ? 18.288 -19.570 -4.146 1.00 89.62 217 GLY A C 1
ATOM 1721 O O . GLY A 1 217 ? 17.937 -19.695 -5.314 1.00 89.62 217 GLY A O 1
ATOM 1722 N N . ILE A 1 218 ? 17.639 -20.164 -3.141 1.00 88.31 218 ILE A N 1
ATOM 1723 C CA . ILE A 1 218 ? 16.357 -20.854 -3.310 1.00 88.31 218 ILE A CA 1
ATOM 1724 C C . ILE A 1 218 ? 15.242 -19.818 -3.167 1.00 88.31 218 ILE A C 1
ATOM 1726 O O . ILE A 1 218 ? 15.115 -19.181 -2.118 1.00 88.31 218 ILE A O 1
ATOM 1730 N N . GLU A 1 219 ? 14.451 -19.648 -4.221 1.00 84.69 219 GLU A N 1
ATOM 1731 C CA . GLU A 1 219 ? 13.316 -18.723 -4.259 1.00 84.69 219 GLU A CA 1
ATOM 1732 C C . GLU A 1 219 ? 12.249 -19.067 -3.216 1.00 84.69 219 GLU A C 1
ATOM 1734 O O . GLU A 1 219 ? 11.958 -20.235 -2.927 1.00 84.69 219 GLU A O 1
ATOM 1739 N N . TYR A 1 220 ? 11.632 -18.028 -2.654 1.00 81.50 220 TYR A N 1
ATOM 1740 C CA . TYR A 1 220 ? 10.501 -18.201 -1.754 1.00 81.50 220 TYR A CA 1
ATOM 1741 C C . TYR A 1 220 ? 9.211 -18.421 -2.546 1.00 81.50 220 TYR A C 1
ATOM 1743 O O . TYR A 1 220 ? 8.680 -17.511 -3.169 1.00 81.50 220 TYR A O 1
ATOM 1751 N N . THR A 1 221 ? 8.664 -19.632 -2.460 1.00 70.62 221 THR A N 1
ATOM 1752 C CA . THR A 1 221 ? 7.428 -20.014 -3.167 1.00 70.62 221 THR A CA 1
ATOM 1753 C C . THR A 1 221 ? 6.160 -19.897 -2.318 1.00 70.62 221 THR A C 1
ATOM 1755 O O . THR A 1 221 ? 5.054 -20.069 -2.825 1.00 70.62 221 THR A O 1
ATOM 1758 N N . HIS A 1 222 ? 6.292 -19.619 -1.020 1.00 73.75 222 HIS A N 1
ATOM 1759 C CA . HIS A 1 222 ? 5.152 -19.459 -0.118 1.00 73.75 222 HIS A CA 1
ATOM 1760 C C . HIS A 1 222 ? 4.673 -18.007 -0.071 1.00 73.75 222 HIS A C 1
ATOM 1762 O O . HIS A 1 222 ? 5.433 -17.076 -0.339 1.00 73.75 222 HIS A O 1
ATOM 1768 N N . TYR A 1 223 ? 3.411 -17.823 0.318 1.00 76.38 223 TYR A N 1
ATOM 1769 C CA . TYR A 1 223 ? 2.848 -16.503 0.566 1.00 76.38 223 TYR A CA 1
ATOM 1770 C C . TYR A 1 223 ? 3.477 -15.894 1.823 1.00 76.38 223 TYR A C 1
ATOM 1772 O O . TYR A 1 223 ? 3.082 -16.205 2.943 1.00 76.38 223 TYR A O 1
ATOM 1780 N N . GLN A 1 224 ? 4.486 -15.053 1.617 1.00 85.62 224 GLN A N 1
ATOM 1781 C CA . GLN A 1 224 ? 5.086 -14.200 2.635 1.00 85.62 224 GLN A CA 1
ATOM 1782 C C . GLN A 1 224 ? 4.817 -12.756 2.242 1.00 85.62 224 GLN A C 1
ATOM 1784 O O . GLN A 1 224 ? 5.259 -12.326 1.176 1.00 85.62 224 GLN A O 1
ATOM 1789 N N . THR A 1 225 ? 4.089 -12.017 3.073 1.00 87.69 225 THR A N 1
ATOM 1790 C CA . THR A 1 225 ? 3.832 -10.601 2.818 1.00 87.69 225 THR A CA 1
ATOM 1791 C C . THR A 1 225 ? 5.085 -9.783 3.088 1.00 87.69 225 THR A C 1
ATOM 1793 O O . THR A 1 225 ? 5.869 -10.071 4.004 1.00 87.69 225 THR A O 1
ATOM 1796 N N . PHE A 1 226 ? 5.271 -8.754 2.273 1.00 92.88 226 PHE A N 1
ATOM 1797 C CA . PHE A 1 226 ? 6.305 -7.762 2.489 1.00 92.88 226 PHE A CA 1
ATOM 1798 C C . PHE A 1 226 ? 5.856 -6.396 1.984 1.00 92.88 226 PHE A C 1
ATOM 1800 O O . PHE A 1 226 ? 4.902 -6.302 1.216 1.00 92.88 226 PHE A O 1
ATOM 1807 N N . PHE A 1 227 ? 6.554 -5.348 2.387 1.00 95.38 227 PHE A N 1
ATOM 1808 C CA . PHE A 1 227 ? 6.509 -4.067 1.699 1.00 95.38 227 PHE A CA 1
ATOM 1809 C C . PHE A 1 227 ? 7.915 -3.526 1.493 1.00 95.38 227 PHE A C 1
ATOM 1811 O O . PHE A 1 227 ? 8.858 -3.990 2.140 1.00 95.38 227 PHE A O 1
ATOM 1818 N N . PHE A 1 228 ? 8.050 -2.553 0.603 1.00 95.44 228 PHE A N 1
ATOM 1819 C CA . PHE A 1 228 ? 9.225 -1.697 0.539 1.00 95.44 228 PHE A CA 1
ATOM 1820 C C . PHE A 1 228 ? 8.825 -0.230 0.686 1.00 95.44 228 PHE A C 1
ATOM 1822 O O . PHE A 1 228 ? 7.713 0.138 0.311 1.00 95.44 228 PHE A O 1
ATOM 1829 N N . ASP A 1 229 ? 9.745 0.572 1.212 1.00 95.31 229 ASP A N 1
ATOM 1830 C CA . ASP A 1 229 ? 9.670 2.035 1.253 1.00 95.31 229 ASP A CA 1
ATOM 1831 C C . ASP A 1 229 ? 11.072 2.610 0.996 1.00 95.31 229 ASP A C 1
ATOM 1833 O O . ASP A 1 229 ? 12.069 2.076 1.496 1.00 95.31 229 ASP A O 1
ATOM 1837 N N . ASP A 1 230 ? 11.160 3.659 0.180 1.00 94.25 230 ASP A N 1
ATOM 1838 C CA . ASP A 1 230 ? 12.409 4.312 -0.200 1.00 94.25 230 ASP A CA 1
ATOM 1839 C C . ASP A 1 230 ? 12.591 5.656 0.506 1.00 94.25 230 ASP A C 1
ATOM 1841 O O . ASP A 1 230 ? 11.950 6.667 0.207 1.00 94.25 230 ASP A O 1
ATOM 1845 N N . HIS A 1 231 ? 13.559 5.676 1.417 1.00 93.38 231 HIS A N 1
ATOM 1846 C CA . HIS A 1 231 ? 13.861 6.807 2.281 1.00 93.38 231 HIS A CA 1
ATOM 1847 C C . HIS A 1 231 ? 14.846 7.819 1.653 1.00 93.38 231 HIS A C 1
ATOM 1849 O O . HIS A 1 231 ? 15.204 8.790 2.321 1.00 93.38 231 HIS A O 1
ATOM 1855 N N . SER A 1 232 ? 15.309 7.616 0.411 1.00 87.62 232 SER A N 1
ATOM 1856 C CA . SER A 1 232 ? 16.456 8.339 -0.189 1.00 87.62 232 SER A CA 1
ATOM 1857 C C . SER A 1 232 ? 16.161 9.773 -0.635 1.00 87.62 232 SER A C 1
ATOM 1859 O O . SER A 1 232 ? 16.994 10.665 -0.486 1.00 87.62 232 SER A O 1
ATOM 1861 N N . ASN A 1 233 ? 14.951 10.049 -1.129 1.00 73.12 233 ASN A N 1
ATOM 1862 C CA . ASN A 1 233 ? 14.582 11.384 -1.620 1.00 73.12 233 ASN A CA 1
ATOM 1863 C C . ASN A 1 233 ? 14.006 12.264 -0.513 1.00 73.12 233 ASN A C 1
ATOM 1865 O O . ASN A 1 233 ? 12.817 12.582 -0.432 1.00 73.12 233 ASN A O 1
ATOM 1869 N N . ILE A 1 234 ? 14.913 12.682 0.348 1.00 59.84 234 ILE A N 1
ATOM 1870 C CA . ILE A 1 234 ? 14.662 13.634 1.409 1.00 59.84 234 ILE A CA 1
ATOM 1871 C C . ILE A 1 234 ? 14.877 15.036 0.865 1.00 59.84 234 ILE A C 1
ATOM 1873 O O . ILE A 1 234 ? 16.008 15.500 0.755 1.00 59.84 234 ILE A O 1
ATOM 1877 N N . SER A 1 235 ? 13.771 15.696 0.492 1.00 60.06 235 SER A N 1
ATOM 1878 C CA . SER A 1 235 ? 13.733 17.098 0.042 1.00 60.06 235 SER A CA 1
ATOM 1879 C C . SER A 1 235 ? 14.854 17.933 0.678 1.00 60.06 235 SER A C 1
ATOM 1881 O O . SER A 1 235 ? 14.887 18.152 1.889 1.00 60.06 235 SER A O 1
ATOM 1883 N N . SER A 1 236 ? 15.838 18.329 -0.137 1.00 57.50 236 SER A N 1
ATOM 1884 C CA . SER A 1 236 ? 17.110 18.864 0.356 1.00 57.50 236 SER A CA 1
ATOM 1885 C C . SER A 1 236 ? 16.886 20.062 1.286 1.00 57.50 236 SER A C 1
ATOM 1887 O O . SER A 1 236 ? 16.326 21.076 0.865 1.00 57.50 236 SER A O 1
ATOM 1889 N N . GLY A 1 237 ? 17.330 19.959 2.542 1.00 62.09 237 GLY A N 1
ATOM 1890 C CA . GLY A 1 237 ? 17.144 21.000 3.560 1.00 62.09 237 GLY A CA 1
ATOM 1891 C C . GLY A 1 237 ? 15.845 20.904 4.371 1.00 62.09 237 GLY A C 1
ATOM 1892 O O . GLY A 1 237 ? 15.579 21.801 5.173 1.00 62.09 237 GLY A O 1
ATOM 1893 N N . ALA A 1 238 ? 15.048 19.846 4.197 1.00 72.31 238 ALA A N 1
ATOM 1894 C CA . ALA A 1 238 ? 13.935 19.546 5.087 1.00 72.31 238 ALA A CA 1
ATOM 1895 C C . ALA A 1 238 ? 14.417 19.138 6.488 1.00 72.31 238 ALA A C 1
ATOM 1897 O O . ALA A 1 238 ? 15.524 18.636 6.684 1.00 72.31 238 ALA A O 1
ATOM 1898 N N . ASP A 1 239 ? 13.563 19.392 7.476 1.00 84.56 239 ASP A N 1
ATOM 1899 C CA . ASP A 1 239 ? 13.797 19.032 8.871 1.00 84.56 239 ASP A CA 1
ATOM 1900 C C . ASP A 1 239 ? 13.895 17.498 9.016 1.00 84.56 239 ASP A C 1
ATOM 1902 O O . ASP A 1 239 ? 12.938 16.809 8.640 1.00 84.56 239 ASP A O 1
ATOM 1906 N N . PRO A 1 240 ? 15.000 16.949 9.563 1.00 84.88 240 PRO A N 1
ATOM 1907 C CA . PRO A 1 240 ? 15.166 15.508 9.757 1.00 84.88 240 PRO A CA 1
ATOM 1908 C C . PRO A 1 240 ? 14.013 14.851 10.520 1.00 84.88 240 PRO A C 1
ATOM 1910 O O . PRO A 1 240 ? 13.669 13.702 10.249 1.00 84.88 240 PRO A O 1
ATOM 1913 N N . GLU A 1 241 ? 13.382 15.575 11.449 1.00 87.62 241 GLU A N 1
ATOM 1914 C CA . GLU A 1 241 ? 12.236 15.044 12.188 1.00 87.62 241 GLU A CA 1
ATOM 1915 C C . GLU A 1 241 ? 11.003 14.886 11.291 1.00 87.62 241 GLU A C 1
ATOM 1917 O O . GLU A 1 241 ? 10.324 13.862 11.352 1.00 87.62 241 GLU A O 1
ATOM 1922 N N . LYS A 1 242 ? 10.744 15.855 10.404 1.00 87.12 242 LYS A N 1
ATOM 1923 C CA . LYS A 1 242 ? 9.637 15.780 9.439 1.00 87.12 242 LYS A CA 1
ATOM 1924 C C . LYS A 1 242 ? 9.822 14.644 8.448 1.00 87.12 242 LYS A C 1
ATOM 1926 O O . LYS A 1 242 ? 8.864 13.946 8.147 1.00 87.12 242 LYS A O 1
ATOM 1931 N N . ILE A 1 243 ? 11.051 14.454 7.978 1.00 86.62 243 ILE A N 1
ATOM 1932 C CA . ILE A 1 243 ? 11.428 13.331 7.117 1.00 86.62 243 ILE A CA 1
ATOM 1933 C C . ILE A 1 243 ? 11.119 12.005 7.810 1.00 86.62 243 ILE A C 1
ATOM 1935 O O . ILE A 1 243 ? 10.442 11.152 7.250 1.00 86.62 243 ILE A O 1
ATOM 1939 N N . LYS A 1 244 ? 11.579 11.848 9.055 1.00 89.69 244 LYS A N 1
ATOM 1940 C CA . LYS A 1 244 ? 11.361 10.622 9.825 1.00 89.69 244 LYS A CA 1
ATOM 1941 C C . LYS A 1 244 ? 9.870 10.333 10.013 1.00 89.69 244 LYS A C 1
ATOM 1943 O O . LYS A 1 244 ? 9.464 9.183 9.903 1.00 89.69 244 LYS A O 1
ATOM 1948 N N . ILE A 1 245 ? 9.063 11.360 10.292 1.00 89.62 245 ILE A N 1
ATOM 1949 C CA . ILE A 1 245 ? 7.604 11.226 10.420 1.00 89.62 245 ILE A CA 1
ATOM 1950 C C . ILE A 1 245 ? 6.967 10.846 9.080 1.00 89.62 245 ILE A C 1
ATOM 1952 O O . ILE A 1 245 ? 6.107 9.971 9.062 1.00 89.62 245 ILE A O 1
ATOM 1956 N N . ALA A 1 246 ? 7.388 11.469 7.977 1.00 88.75 246 ALA A N 1
ATOM 1957 C CA . ALA A 1 246 ? 6.870 11.171 6.645 1.00 88.75 246 ALA A CA 1
ATOM 1958 C C . ALA A 1 246 ? 7.150 9.716 6.241 1.00 88.75 246 ALA A C 1
ATOM 1960 O O . ALA A 1 246 ? 6.217 9.005 5.885 1.00 88.75 246 ALA A O 1
ATOM 1961 N N . ASN A 1 247 ? 8.389 9.252 6.399 1.00 91.00 247 ASN A N 1
ATOM 1962 C CA . ASN A 1 247 ? 8.753 7.867 6.100 1.00 91.00 247 ASN A CA 1
ATOM 1963 C C . ASN A 1 247 ? 8.005 6.891 7.015 1.00 91.00 247 ASN A C 1
ATOM 1965 O O . ASN A 1 247 ? 7.377 5.956 6.546 1.00 91.00 247 ASN A O 1
ATOM 1969 N N . ALA A 1 248 ? 7.940 7.165 8.324 1.00 93.31 248 ALA A N 1
ATOM 1970 C CA . ALA A 1 248 ? 7.179 6.314 9.235 1.00 93.31 248 ALA A CA 1
ATOM 1971 C C . ALA A 1 248 ? 5.687 6.229 8.864 1.00 93.31 248 ALA A C 1
ATOM 1973 O O . ALA A 1 248 ? 5.050 5.205 9.105 1.00 93.31 248 ALA A O 1
ATOM 1974 N N . LYS A 1 249 ? 5.094 7.296 8.307 1.00 91.50 249 LYS A N 1
ATOM 1975 C CA . LYS A 1 249 ? 3.706 7.272 7.817 1.00 91.50 249 LYS A CA 1
ATOM 1976 C C . LYS A 1 249 ? 3.546 6.337 6.628 1.00 91.50 249 LYS A C 1
ATOM 1978 O O . LYS A 1 249 ? 2.575 5.585 6.605 1.00 91.50 249 LYS A O 1
ATOM 1983 N N . VAL A 1 250 ? 4.487 6.373 5.690 1.00 92.75 250 VAL A N 1
ATOM 1984 C CA . VAL A 1 250 ? 4.502 5.478 4.530 1.00 92.75 250 VAL A CA 1
ATOM 1985 C C . VAL A 1 250 ? 4.758 4.034 4.977 1.00 92.75 250 VAL A C 1
ATOM 1987 O O . VAL A 1 250 ? 3.964 3.161 4.643 1.00 92.75 250 VAL A O 1
ATOM 1990 N N . ASP A 1 251 ? 5.726 3.787 5.863 1.00 95.69 251 ASP A N 1
ATOM 1991 C CA . ASP A 1 251 ? 5.930 2.477 6.494 1.00 95.69 251 ASP A CA 1
ATOM 1992 C C . ASP A 1 251 ? 4.639 1.931 7.138 1.00 95.69 251 ASP A C 1
ATOM 1994 O O . ASP A 1 251 ? 4.282 0.767 6.960 1.00 95.69 251 ASP A O 1
ATOM 1998 N N . VAL A 1 252 ? 3.926 2.760 7.915 1.00 95.50 252 VAL A N 1
ATOM 1999 C CA . VAL A 1 252 ? 2.650 2.385 8.552 1.00 95.50 252 VAL A CA 1
ATOM 2000 C C . VAL A 1 252 ? 1.577 2.086 7.503 1.00 95.50 252 VAL A C 1
ATOM 2002 O O . VAL A 1 252 ? 0.854 1.098 7.648 1.00 95.50 252 VAL A O 1
ATOM 2005 N N . HIS A 1 253 ? 1.478 2.911 6.458 1.00 94.19 253 HIS A N 1
ATOM 2006 C CA . HIS A 1 253 ? 0.548 2.731 5.342 1.00 94.19 253 HIS A CA 1
ATOM 2007 C C . HIS A 1 253 ? 0.767 1.382 4.649 1.00 94.19 253 HIS A C 1
ATOM 2009 O O . HIS A 1 253 ? -0.154 0.568 4.533 1.00 94.19 253 HIS A O 1
ATOM 2015 N N . GLU A 1 254 ? 2.005 1.094 4.258 1.00 94.31 254 GLU A N 1
ATOM 2016 C CA . GLU A 1 254 ? 2.328 -0.147 3.565 1.00 94.31 254 GLU A CA 1
ATOM 2017 C C . GLU A 1 254 ? 2.221 -1.367 4.482 1.00 94.31 254 GLU A C 1
ATOM 2019 O O . GLU A 1 254 ? 1.723 -2.423 4.082 1.00 94.31 254 GLU A O 1
ATOM 2024 N N . LEU A 1 255 ? 2.587 -1.229 5.757 1.00 94.06 255 LEU A N 1
ATOM 2025 C CA . LEU A 1 255 ? 2.385 -2.286 6.739 1.00 94.06 255 LEU A CA 1
ATOM 2026 C C . LEU A 1 255 ? 0.894 -2.621 6.891 1.00 94.06 255 LEU A C 1
ATOM 2028 O O . LEU A 1 255 ? 0.559 -3.805 6.912 1.00 94.06 255 LEU A O 1
ATOM 2032 N N . ILE A 1 256 ? -0.012 -1.637 6.902 1.00 90.69 256 ILE A N 1
ATOM 2033 C CA . ILE A 1 256 ? -1.468 -1.876 6.881 1.00 90.69 256 ILE A CA 1
ATOM 2034 C C . ILE A 1 256 ? -1.887 -2.660 5.628 1.00 90.69 256 ILE A C 1
ATOM 2036 O O . ILE A 1 256 ? -2.668 -3.613 5.745 1.00 90.69 256 ILE A O 1
ATOM 2040 N N . HIS A 1 257 ? -1.341 -2.337 4.452 1.00 88.25 257 HIS A N 1
ATOM 2041 C CA . HIS A 1 257 ? -1.600 -3.108 3.235 1.00 88.25 257 HIS A CA 1
ATOM 2042 C C . HIS A 1 257 ? -1.166 -4.574 3.359 1.00 88.25 257 HIS A C 1
ATOM 2044 O O . HIS A 1 257 ? -1.922 -5.466 2.966 1.00 88.25 257 HIS A O 1
ATOM 2050 N N . THR A 1 258 ? -0.018 -4.864 3.986 1.00 86.25 258 THR A N 1
ATOM 2051 C CA . THR A 1 258 ? 0.412 -6.262 4.214 1.00 86.25 258 THR A CA 1
ATOM 2052 C C . THR A 1 258 ? -0.529 -7.052 5.127 1.00 86.25 258 THR A C 1
ATOM 2054 O O . THR A 1 258 ? -0.534 -8.280 5.080 1.00 86.25 258 THR A O 1
ATOM 2057 N N . GLN A 1 259 ? -1.345 -6.367 5.935 1.00 82.50 259 GLN A N 1
ATOM 2058 C CA . GLN A 1 259 ? -2.376 -6.985 6.776 1.00 82.50 259 GLN A CA 1
ATOM 2059 C C . GLN A 1 259 ? -3.734 -7.110 6.063 1.00 82.50 259 GLN A C 1
ATOM 2061 O O . GLN A 1 259 ? -4.688 -7.628 6.639 1.00 82.50 259 GLN A O 1
ATOM 2066 N N . GLY A 1 260 ? -3.837 -6.649 4.812 1.00 77.62 260 GLY A N 1
ATOM 2067 C CA . GLY A 1 260 ? -5.053 -6.702 4.001 1.00 77.62 260 GLY A CA 1
ATOM 2068 C C . GLY A 1 260 ? -5.878 -5.415 3.976 1.00 77.62 260 GLY A C 1
ATOM 2069 O O . GLY A 1 260 ? -6.966 -5.435 3.397 1.00 77.62 260 GLY A O 1
ATOM 2070 N N . GLY A 1 261 ? -5.385 -4.317 4.564 1.00 79.31 261 GLY A N 1
ATOM 2071 C CA . GLY A 1 261 ? -6.020 -3.000 4.474 1.00 79.31 261 GLY A CA 1
ATOM 2072 C C . GLY A 1 261 ? -6.003 -2.437 3.049 1.00 79.31 261 GLY A C 1
ATOM 2073 O O . GLY A 1 261 ? -5.075 -2.699 2.285 1.00 79.31 261 GLY A O 1
ATOM 2074 N N . GLY A 1 262 ? -7.035 -1.675 2.685 1.00 81.31 262 GLY A N 1
ATOM 2075 C CA . GLY A 1 262 ? -7.147 -0.971 1.403 1.00 81.31 262 GLY A CA 1
ATOM 2076 C C . GLY A 1 262 ? -7.124 0.548 1.575 1.00 81.31 262 GLY A C 1
ATOM 2077 O O . GLY A 1 262 ? -7.108 1.047 2.699 1.00 81.31 262 GLY A O 1
ATOM 2078 N N . HIS A 1 263 ? -7.130 1.285 0.460 1.00 86.19 263 HIS A N 1
ATOM 2079 C CA . HIS A 1 263 ? -7.217 2.749 0.492 1.00 86.19 263 HIS A CA 1
ATOM 2080 C C . HIS A 1 263 ? -8.608 3.239 0.897 1.00 86.19 263 HIS A C 1
ATOM 2082 O O . HIS A 1 263 ? -9.636 2.708 0.457 1.00 86.19 263 HIS A O 1
ATOM 2088 N N . ASP A 1 264 ? -8.611 4.311 1.682 1.00 84.69 264 ASP A N 1
ATOM 2089 C CA . ASP A 1 264 ? -9.799 5.074 2.046 1.00 84.69 264 ASP A CA 1
ATOM 2090 C C . ASP A 1 264 ? -10.045 6.178 1.009 1.00 84.69 264 ASP A C 1
ATOM 2092 O O . ASP A 1 264 ? -9.126 6.850 0.538 1.00 84.69 264 ASP A O 1
ATOM 2096 N N . GLN A 1 265 ? -11.305 6.374 0.632 1.00 84.38 265 GLN A N 1
ATOM 2097 C CA . GLN A 1 265 ? -11.691 7.308 -0.417 1.00 84.38 265 GLN A CA 1
ATOM 2098 C C . GLN A 1 265 ? -11.988 8.688 0.172 1.00 84.38 265 GLN A C 1
ATOM 2100 O O . GLN A 1 265 ? -12.979 8.883 0.876 1.00 84.38 265 GLN A O 1
ATOM 2105 N N . ASP A 1 266 ? -11.171 9.672 -0.191 1.00 82.00 266 ASP A N 1
ATOM 2106 C CA . ASP A 1 266 ? -11.447 11.086 0.069 1.00 82.00 266 ASP A CA 1
ATOM 2107 C C . ASP A 1 266 ? -11.045 11.953 -1.136 1.00 82.00 266 ASP A C 1
ATOM 2109 O O . ASP A 1 266 ? -10.097 12.732 -1.065 1.00 82.00 266 ASP A O 1
ATOM 2113 N N . PRO A 1 267 ? -11.733 11.835 -2.287 1.00 77.00 267 PRO A N 1
ATOM 2114 C CA . PRO A 1 267 ? -11.331 12.534 -3.510 1.00 77.00 267 PRO A CA 1
ATOM 2115 C C . PRO A 1 267 ? -11.422 14.065 -3.402 1.00 77.00 267 PRO A C 1
ATOM 2117 O O . PRO A 1 267 ? -10.925 14.772 -4.272 1.00 77.00 267 PRO A O 1
ATOM 2120 N N . SER A 1 268 ? -12.104 14.590 -2.380 1.00 80.94 268 SER A N 1
ATOM 2121 C CA . SER A 1 268 ? -12.259 16.031 -2.143 1.00 80.94 268 SER A CA 1
ATOM 2122 C C . SER A 1 268 ? -11.440 16.535 -0.955 1.00 80.94 268 SER A C 1
ATOM 2124 O O . SER A 1 268 ? -11.564 17.711 -0.614 1.00 80.94 268 SER A O 1
ATOM 2126 N N . CYS A 1 269 ? -10.629 15.674 -0.330 1.00 81.94 269 CYS A N 1
ATOM 2127 C CA . CYS A 1 269 ? -9.898 15.968 0.902 1.00 81.94 269 CYS A CA 1
ATOM 2128 C C . CYS A 1 269 ? -10.787 16.616 1.981 1.00 81.94 269 CYS A C 1
ATOM 2130 O O . CYS A 1 269 ? -10.376 17.563 2.656 1.00 81.94 269 CYS A O 1
ATOM 2132 N N . ILE A 1 270 ? -12.041 16.165 2.097 1.00 80.75 270 ILE A N 1
ATOM 2133 C CA . ILE A 1 270 ? -13.033 16.769 2.991 1.00 80.75 270 ILE A CA 1
ATOM 2134 C C . ILE A 1 270 ? -12.715 16.486 4.459 1.00 80.75 270 ILE A C 1
ATOM 2136 O O . ILE A 1 270 ? -13.116 17.249 5.339 1.00 80.75 270 ILE A O 1
ATOM 2140 N N . SER A 1 271 ? -11.992 15.398 4.723 1.00 76.06 271 SER A N 1
ATOM 2141 C CA . SER A 1 271 ? -11.600 14.977 6.056 1.00 76.06 271 SER A CA 1
ATOM 2142 C C . SER A 1 271 ? -10.305 14.158 5.963 1.00 76.06 271 SER A C 1
ATOM 2144 O O . SER A 1 271 ? -10.377 12.924 5.965 1.00 76.06 271 SER A O 1
ATOM 2146 N N . PRO A 1 272 ? -9.126 14.817 5.924 1.00 75.44 272 PRO A N 1
ATOM 2147 C CA . PRO A 1 272 ? -7.815 14.173 5.830 1.00 75.44 272 PRO A CA 1
ATOM 2148 C C . PRO A 1 272 ? -7.467 13.469 7.148 1.00 75.44 272 PRO A C 1
ATOM 2150 O O . PRO A 1 272 ? -6.675 13.949 7.955 1.00 75.44 272 PRO A O 1
ATOM 2153 N N . TYR A 1 273 ? -8.162 12.363 7.397 1.00 84.50 273 TYR A N 1
ATOM 2154 C CA . TYR A 1 273 ? -8.142 11.634 8.653 1.00 84.50 273 TYR A CA 1
ATOM 2155 C C . TYR A 1 273 ? -7.465 10.282 8.522 1.00 84.50 273 TYR A C 1
ATOM 2157 O O . TYR A 1 273 ? -6.973 9.802 9.517 1.00 84.50 273 TYR A O 1
ATOM 2165 N N . SER A 1 274 ? -7.432 9.618 7.372 1.00 87.69 274 SER A N 1
ATOM 2166 C CA . SER A 1 274 ? -6.848 8.273 7.305 1.00 87.69 274 SER A CA 1
ATOM 2167 C C . SER A 1 274 ? -5.471 8.289 6.672 1.00 87.69 274 SER A C 1
ATOM 2169 O O . SER A 1 274 ? -5.329 8.814 5.572 1.00 87.69 274 SER A O 1
ATOM 2171 N N . VAL A 1 275 ? -4.504 7.612 7.295 1.00 89.44 275 VAL A N 1
ATOM 2172 C CA . VAL A 1 275 ? -3.189 7.314 6.707 1.00 89.44 275 VAL A CA 1
ATOM 2173 C C . VAL A 1 275 ? -3.321 6.519 5.406 1.00 89.44 275 VAL A C 1
ATOM 2175 O O . VAL A 1 275 ? -2.440 6.580 4.560 1.00 89.44 275 VAL A O 1
ATOM 2178 N N . MET A 1 276 ? -4.444 5.817 5.206 1.00 88.81 276 MET A N 1
ATOM 2179 C CA . MET A 1 276 ? -4.769 5.106 3.964 1.00 88.81 276 MET A CA 1
ATOM 2180 C C . MET A 1 276 ? -5.484 5.985 2.926 1.00 88.81 276 MET A C 1
ATOM 2182 O O . MET A 1 276 ? -5.912 5.480 1.889 1.00 88.81 276 MET A O 1
ATOM 2186 N N . GLY A 1 277 ? -5.663 7.279 3.201 1.00 83.12 277 GLY A N 1
ATOM 2187 C CA . GLY A 1 277 ? -6.272 8.248 2.296 1.00 83.12 277 GLY A CA 1
ATOM 2188 C C . GLY A 1 277 ? -5.226 9.118 1.601 1.00 83.12 277 GLY A C 1
ATOM 2189 O O . GLY A 1 277 ? -4.267 9.573 2.215 1.00 83.12 277 GLY A O 1
ATOM 2190 N N . ALA A 1 278 ? -5.459 9.437 0.326 1.00 72.19 278 ALA A N 1
ATOM 2191 C CA . ALA A 1 278 ? -4.549 10.258 -0.486 1.00 72.19 278 ALA A CA 1
ATOM 2192 C C . ALA A 1 278 ? -4.348 11.699 0.032 1.00 72.19 278 ALA A C 1
ATOM 2194 O O . ALA A 1 278 ? -3.443 12.402 -0.412 1.00 72.19 278 ALA A O 1
ATOM 2195 N N . CYS A 1 279 ? -5.215 12.152 0.939 1.00 74.69 279 CYS A N 1
ATOM 2196 C CA . CYS A 1 279 ? -5.246 13.517 1.448 1.00 74.69 279 CYS A CA 1
ATOM 2197 C C . CYS A 1 279 ? -4.669 13.672 2.860 1.00 74.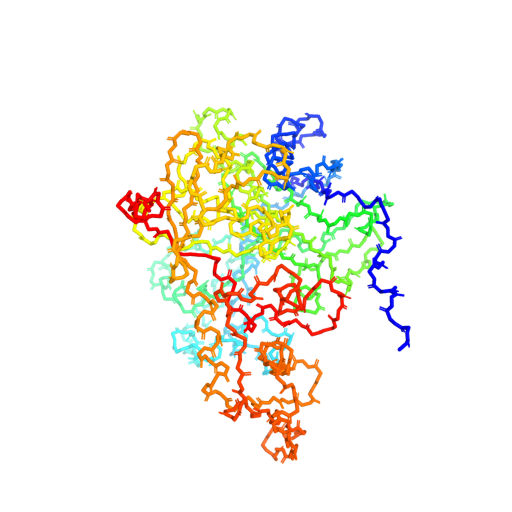69 279 CYS A C 1
ATOM 2199 O O . CYS A 1 279 ? -4.771 14.769 3.403 1.00 74.69 279 CYS A O 1
ATOM 2201 N N . ASP A 1 280 ? -4.110 12.632 3.492 1.00 70.25 280 ASP A N 1
ATOM 2202 C CA . ASP A 1 280 ? -3.535 12.784 4.834 1.00 70.25 280 ASP A CA 1
ATOM 2203 C C . ASP A 1 280 ? -2.316 13.716 4.816 1.00 70.25 280 ASP A C 1
ATOM 2205 O O . ASP A 1 280 ? -1.221 13.363 4.383 1.00 70.25 280 ASP A O 1
ATOM 2209 N N . THR A 1 281 ? -2.520 14.932 5.318 1.00 63.50 281 THR A N 1
ATOM 2210 C CA . THR A 1 281 ? -1.471 15.937 5.513 1.00 63.50 281 THR A CA 1
ATOM 2211 C C . THR A 1 281 ? -1.209 16.220 6.993 1.00 63.50 281 THR A C 1
ATOM 2213 O O . THR A 1 281 ? -0.566 17.219 7.314 1.00 63.50 281 THR A O 1
ATOM 2216 N N . GLY A 1 282 ? -1.786 15.435 7.908 1.00 66.12 282 GLY A N 1
ATOM 2217 C CA . GLY A 1 282 ? -1.660 15.664 9.346 1.00 66.12 282 GLY A CA 1
ATOM 2218 C C . GLY A 1 282 ? -0.319 15.187 9.904 1.00 66.12 282 GLY A C 1
ATOM 2219 O O . GLY A 1 282 ? 0.416 14.461 9.246 1.00 66.12 282 GLY A O 1
ATOM 2220 N N . ASP A 1 283 ? -0.027 15.526 11.160 1.00 68.25 283 ASP A N 1
ATOM 2221 C CA . ASP A 1 283 ? 1.114 14.958 11.906 1.00 68.25 283 ASP A CA 1
ATOM 2222 C C . ASP A 1 283 ? 0.739 13.656 12.648 1.00 68.25 283 ASP A C 1
ATOM 2224 O O . ASP A 1 283 ? 1.566 13.048 13.328 1.00 68.25 283 ASP A O 1
ATOM 2228 N N . PHE A 1 284 ? -0.523 13.226 12.554 1.00 75.31 284 PHE A N 1
ATOM 2229 C CA . PHE A 1 284 ? -1.049 12.057 13.258 1.00 75.31 284 PHE A CA 1
ATOM 2230 C C . PHE A 1 284 ? -1.078 10.819 12.367 1.00 75.31 284 PHE A C 1
ATOM 2232 O O . PHE A 1 284 ? -1.187 10.920 11.148 1.00 75.31 284 PHE A O 1
ATOM 2239 N N . PHE A 1 285 ? -1.002 9.657 13.011 1.00 84.69 285 PHE A N 1
ATOM 2240 C CA . PHE A 1 285 ? -1.182 8.350 12.397 1.00 84.69 285 PHE A CA 1
ATOM 2241 C C . PHE A 1 285 ? -2.573 7.872 12.769 1.00 84.69 285 PHE A C 1
ATOM 2243 O O . PHE A 1 285 ? -2.867 7.616 13.940 1.00 84.69 285 PHE A O 1
ATOM 2250 N N . THR A 1 286 ? -3.448 7.802 11.785 1.00 88.31 286 THR A N 1
ATOM 2251 C CA . THR A 1 286 ? -4.873 7.599 12.012 1.00 88.31 286 THR A CA 1
ATOM 2252 C C . THR A 1 286 ? -5.391 6.580 11.026 1.00 88.31 286 THR A C 1
ATOM 2254 O O . THR A 1 286 ? -5.066 6.605 9.845 1.00 88.31 286 THR A O 1
ATOM 2257 N N . TYR A 1 287 ? -6.184 5.648 11.532 1.00 90.56 287 TYR A N 1
ATOM 2258 C CA . TYR A 1 287 ? -6.816 4.622 10.726 1.00 90.56 287 TYR A CA 1
ATOM 2259 C C . TYR A 1 287 ? -8.218 4.389 11.292 1.00 90.56 287 TYR A C 1
ATOM 2261 O O . TYR A 1 287 ? -8.324 4.132 12.500 1.00 90.56 287 TYR A O 1
ATOM 2269 N N . PRO A 1 288 ? -9.275 4.504 10.470 1.00 92.38 288 PRO A N 1
ATOM 2270 C CA . PRO A 1 288 ? -10.655 4.434 10.931 1.00 92.38 288 PRO A CA 1
ATOM 2271 C C . PRO A 1 288 ? -10.956 3.219 11.810 1.00 92.38 288 PRO A C 1
ATOM 2273 O O . PRO A 1 288 ? -10.546 2.093 11.508 1.00 92.38 288 PRO A O 1
ATOM 2276 N N . ILE A 1 289 ? -11.714 3.416 12.893 1.00 94.19 289 ILE A N 1
ATOM 2277 C CA . ILE A 1 289 ? -12.084 2.328 13.811 1.00 94.19 289 ILE A CA 1
ATOM 2278 C C . ILE A 1 289 ? -12.871 1.236 13.089 1.00 94.19 289 ILE A C 1
ATOM 2280 O O . ILE A 1 289 ? -12.658 0.061 13.385 1.00 94.19 289 ILE A O 1
ATOM 2284 N N . TYR A 1 290 ? -13.717 1.585 12.114 1.00 91.44 290 TYR A N 1
ATOM 2285 C CA . TYR A 1 290 ? -14.419 0.591 11.297 1.00 91.44 290 TYR A CA 1
ATOM 2286 C C . TYR A 1 290 ? -13.444 -0.398 10.651 1.00 91.44 290 TYR A C 1
ATOM 2288 O O . TYR A 1 290 ? -13.602 -1.612 10.792 1.00 91.44 290 TYR A O 1
ATOM 2296 N N . ASN A 1 291 ? -12.377 0.110 10.036 1.00 88.62 291 ASN A N 1
ATOM 2297 C CA . ASN A 1 291 ? -11.365 -0.723 9.398 1.00 88.62 291 ASN A CA 1
ATOM 2298 C C . ASN A 1 291 ? -10.606 -1.580 10.424 1.00 88.62 291 ASN A C 1
ATOM 2300 O O . ASN A 1 291 ? -10.279 -2.739 10.171 1.00 88.62 291 ASN A O 1
ATOM 2304 N N . ARG A 1 292 ? -10.359 -1.032 11.618 1.00 89.62 292 ARG A N 1
ATOM 2305 C CA . ARG A 1 292 ? -9.704 -1.740 12.731 1.00 89.62 292 ARG A CA 1
ATOM 2306 C C . ARG A 1 292 ? -10.575 -2.852 13.315 1.00 89.62 292 ARG A C 1
ATOM 2308 O O . ARG A 1 292 ? -10.016 -3.816 13.828 1.00 89.62 292 ARG A O 1
ATOM 2315 N N . VAL A 1 293 ? -11.902 -2.735 13.260 1.00 88.12 293 VAL A N 1
ATOM 2316 C CA . VAL A 1 293 ? -12.837 -3.782 13.706 1.00 88.12 293 VAL A CA 1
ATOM 2317 C C . VAL A 1 293 ? -13.018 -4.838 12.624 1.00 88.12 293 VAL A C 1
ATOM 2319 O O . VAL A 1 293 ? -12.783 -6.018 12.866 1.00 88.12 293 VAL A O 1
ATOM 2322 N N . TYR A 1 294 ? -13.411 -4.415 11.427 1.00 82.00 294 TYR A N 1
ATOM 2323 C CA . TYR A 1 294 ? -13.886 -5.337 10.407 1.00 82.00 294 TYR A CA 1
ATOM 2324 C C . TYR A 1 294 ? -12.770 -5.817 9.479 1.00 82.00 294 TYR A C 1
ATOM 2326 O O . TYR A 1 294 ? -12.609 -7.019 9.312 1.00 82.00 294 TYR A O 1
ATOM 2334 N N . ILE A 1 295 ? -11.936 -4.918 8.945 1.00 79.19 295 ILE A N 1
ATOM 2335 C CA . ILE A 1 295 ? -10.900 -5.294 7.965 1.00 79.19 295 ILE A CA 1
ATOM 2336 C C . ILE A 1 295 ? -9.739 -6.034 8.627 1.00 79.19 295 ILE A C 1
ATOM 2338 O O . ILE A 1 295 ? -9.306 -7.070 8.132 1.00 79.19 295 ILE A O 1
ATOM 2342 N N . LEU A 1 296 ? -9.241 -5.514 9.750 1.00 82.50 296 LEU A N 1
ATOM 2343 C CA . LEU A 1 296 ? -8.022 -6.029 10.384 1.00 82.50 296 LEU A CA 1
ATOM 2344 C C . LEU A 1 296 ? -8.273 -6.832 11.666 1.00 82.50 296 LEU A C 1
ATOM 2346 O O . LEU A 1 296 ? -7.355 -7.472 12.181 1.00 82.50 296 LEU A O 1
ATOM 2350 N N . GLY A 1 297 ? -9.491 -6.792 12.218 1.00 82.50 297 GLY A N 1
ATOM 2351 C CA . GLY A 1 297 ? -9.834 -7.528 13.440 1.00 82.50 297 GLY A CA 1
ATOM 2352 C C . GLY A 1 297 ? -9.007 -7.129 14.669 1.00 82.50 297 GLY A C 1
ATOM 2353 O O . GLY A 1 297 ? -8.835 -7.927 15.594 1.00 82.50 297 GLY A O 1
ATOM 2354 N N . TRP A 1 298 ? -8.446 -5.917 14.689 1.00 87.56 298 TRP A N 1
ATOM 2355 C CA . TRP A 1 298 ? -7.652 -5.401 15.803 1.00 87.56 298 TRP A CA 1
ATOM 2356 C C . TRP A 1 298 ? -8.509 -5.038 17.011 1.00 87.56 298 TRP A C 1
ATOM 2358 O O . TRP A 1 298 ? -8.112 -5.281 18.156 1.00 87.56 298 TRP A O 1
ATOM 2368 N N . LEU A 1 299 ? -9.712 -4.535 16.750 1.00 90.50 299 LEU A N 1
ATOM 2369 C CA . LEU A 1 299 ? -10.740 -4.271 17.745 1.00 90.50 299 LEU A CA 1
ATOM 2370 C C . LEU A 1 299 ? -11.909 -5.257 17.619 1.00 90.50 299 LEU A C 1
ATOM 2372 O O . LEU A 1 299 ? -12.200 -5.721 16.521 1.00 90.50 299 LEU A O 1
ATOM 2376 N N . PRO A 1 300 ? -12.597 -5.578 18.726 1.00 89.31 300 PRO A N 1
ATOM 2377 C CA . PRO A 1 300 ? -13.815 -6.380 18.683 1.00 89.31 300 PRO A CA 1
ATOM 2378 C C . PRO A 1 300 ? -15.031 -5.548 18.248 1.00 89.31 300 PRO A C 1
ATOM 2380 O O . PRO A 1 300 ? -15.068 -4.336 18.456 1.00 89.31 300 PRO A O 1
ATOM 2383 N N . ASP A 1 301 ? -16.099 -6.215 17.802 1.00 89.75 301 ASP A N 1
ATOM 2384 C CA . ASP A 1 301 ? -17.407 -5.596 17.498 1.00 89.75 301 ASP A CA 1
ATOM 2385 C C . ASP A 1 301 ? -17.972 -4.817 18.694 1.00 89.75 301 ASP A C 1
ATOM 2387 O O . ASP A 1 301 ? -18.692 -3.828 18.556 1.00 89.75 301 ASP A O 1
ATOM 2391 N N . THR A 1 302 ? -17.588 -5.214 19.913 1.00 93.38 302 THR A N 1
ATOM 2392 C CA . THR A 1 302 ? -17.952 -4.498 21.134 1.00 93.38 302 THR A CA 1
ATOM 2393 C C . THR A 1 302 ? -17.343 -3.100 21.221 1.00 93.38 302 THR A C 1
ATOM 2395 O O . THR A 1 302 ? -17.729 -2.375 22.130 1.00 93.38 302 THR A O 1
ATOM 2398 N N . ALA A 1 303 ? -16.446 -2.685 20.325 1.00 95.62 303 ALA A N 1
ATOM 2399 C CA . ALA A 1 303 ? -15.989 -1.299 20.214 1.00 95.62 303 ALA A CA 1
ATOM 2400 C C . ALA A 1 303 ? -17.036 -0.370 19.570 1.00 95.62 303 ALA A C 1
ATOM 2402 O O . ALA A 1 303 ? -16.915 0.855 19.656 1.00 95.62 303 ALA A O 1
ATOM 2403 N N . ILE A 1 304 ? -18.082 -0.942 18.968 1.00 95.00 304 ILE A N 1
ATOM 2404 C CA . ILE A 1 304 ? -19.153 -0.223 18.281 1.00 95.00 304 ILE A CA 1
ATOM 2405 C C . ILE A 1 304 ? -20.332 0.003 19.239 1.00 95.00 304 ILE A C 1
ATOM 2407 O O . ILE A 1 304 ? -20.618 -0.797 20.143 1.00 95.00 304 ILE A O 1
ATOM 2411 N N . THR A 1 305 ? -21.003 1.141 19.089 1.00 95.06 305 THR A N 1
ATOM 2412 C CA . THR A 1 305 ? -22.203 1.515 19.844 1.00 95.06 305 THR A CA 1
ATOM 2413 C C . THR A 1 305 ? -23.113 2.400 18.998 1.00 95.06 305 THR A C 1
ATOM 2415 O O . THR A 1 305 ? -22.650 3.090 18.099 1.00 95.06 305 THR A O 1
ATOM 2418 N N . THR A 1 306 ? -24.403 2.424 19.313 1.00 94.19 306 THR A N 1
ATOM 2419 C CA . THR A 1 306 ? -25.362 3.425 18.812 1.00 94.19 306 THR A CA 1
ATOM 2420 C C . THR A 1 306 ? -25.607 4.545 19.826 1.00 94.19 306 THR A C 1
ATOM 2422 O O . THR A 1 306 ? -26.262 5.532 19.516 1.00 94.19 306 THR A O 1
ATOM 2425 N N . ASN A 1 307 ? -25.077 4.418 21.049 1.00 95.50 307 ASN A N 1
ATOM 2426 C CA . ASN A 1 307 ? -25.190 5.436 22.090 1.00 95.50 307 ASN A CA 1
ATOM 2427 C C . ASN A 1 307 ? -23.967 6.379 22.065 1.00 95.50 307 ASN A C 1
ATOM 2429 O O . ASN A 1 307 ? -22.878 5.948 22.469 1.00 95.50 307 ASN A O 1
ATOM 2433 N N . PRO A 1 308 ? -24.132 7.658 21.676 1.00 95.44 308 PRO A N 1
ATOM 2434 C CA . PRO A 1 308 ? -23.032 8.617 21.559 1.00 95.44 308 PRO A CA 1
ATOM 2435 C C . PRO A 1 308 ? -22.370 8.964 22.897 1.00 95.44 308 PRO A C 1
ATOM 2437 O O . PRO A 1 308 ? -21.185 9.283 22.919 1.00 95.44 308 PRO A O 1
ATOM 2440 N N . SER A 1 309 ? -23.082 8.850 24.025 1.00 95.44 309 SER A N 1
ATOM 2441 C CA . SER A 1 309 ? -22.525 9.151 25.358 1.00 95.44 309 SER A CA 1
ATOM 2442 C C . SER A 1 309 ? -21.467 8.149 25.834 1.00 95.44 309 SER A C 1
ATOM 2444 O O . SER A 1 309 ? -20.760 8.417 26.804 1.00 95.44 309 SER A O 1
ATOM 2446 N N . LEU A 1 310 ? -21.360 6.993 25.170 1.00 96.94 310 LEU A N 1
ATOM 2447 C CA . LEU A 1 310 ? -20.379 5.959 25.498 1.00 96.94 310 LEU A CA 1
ATOM 2448 C C . LEU A 1 310 ? -19.069 6.106 24.720 1.00 96.94 310 LEU A C 1
ATOM 2450 O O . LEU A 1 310 ? -18.093 5.448 25.086 1.00 96.94 310 LEU A O 1
ATOM 2454 N N . ILE A 1 311 ? -19.052 6.917 23.656 1.00 98.00 311 ILE A N 1
ATOM 2455 C CA . ILE A 1 311 ? -17.884 7.070 22.788 1.00 98.00 311 ILE A CA 1
ATOM 2456 C C . ILE A 1 311 ? -16.735 7.706 23.557 1.00 98.00 311 ILE A C 1
ATOM 2458 O O . ILE A 1 311 ? -16.896 8.722 24.233 1.00 98.00 311 ILE A O 1
ATOM 2462 N N . GLN A 1 312 ? -15.565 7.096 23.423 1.00 97.56 312 GLN A N 1
ATOM 2463 C CA . GLN A 1 312 ? -14.307 7.627 23.908 1.00 97.56 312 GLN A CA 1
ATOM 2464 C C . GLN A 1 312 ? -13.452 8.118 22.751 1.00 97.56 312 GLN A C 1
ATOM 2466 O O . GLN A 1 312 ? -13.552 7.631 21.626 1.00 97.56 312 GLN A O 1
ATOM 2471 N N . ASP A 1 313 ? -12.591 9.077 23.066 1.00 96.06 313 ASP A N 1
ATOM 2472 C CA . ASP A 1 313 ? -11.565 9.534 22.146 1.00 96.06 313 ASP A CA 1
ATOM 2473 C C . ASP A 1 313 ? -10.563 8.399 21.894 1.00 96.06 313 ASP A C 1
ATOM 2475 O O . ASP A 1 313 ? -10.045 7.785 22.831 1.00 96.06 313 ASP A O 1
ATOM 2479 N N . SER A 1 314 ? -10.335 8.096 20.621 1.00 94.25 314 SER A N 1
ATOM 2480 C CA . SER A 1 314 ? -9.424 7.038 20.189 1.00 94.25 314 SER A CA 1
ATOM 2481 C C . SER A 1 314 ? -7.958 7.490 20.118 1.00 94.25 314 SER A C 1
ATOM 2483 O O . SER A 1 314 ? -7.070 6.653 19.940 1.00 94.25 314 SER A O 1
ATOM 2485 N N . TYR A 1 315 ? -7.673 8.783 20.302 1.00 92.44 315 TYR A N 1
ATOM 2486 C CA . TYR A 1 315 ? -6.315 9.319 20.291 1.00 92.44 315 TYR A CA 1
ATOM 2487 C C . TYR A 1 315 ? -5.470 8.741 21.432 1.00 92.44 315 TYR A C 1
ATOM 2489 O O . TYR A 1 315 ? -5.767 8.934 22.612 1.00 92.44 315 TYR A O 1
ATOM 2497 N N . ASN A 1 316 ? -4.399 8.024 21.073 1.00 90.00 316 ASN A N 1
ATOM 2498 C CA . ASN A 1 316 ? -3.525 7.284 21.995 1.00 90.00 316 ASN A CA 1
ATOM 2499 C C . ASN A 1 316 ? -4.260 6.274 22.898 1.00 90.00 316 ASN A C 1
ATOM 2501 O O . ASN A 1 316 ? -3.771 5.915 23.973 1.00 90.00 316 ASN A O 1
ATOM 2505 N N . ALA A 1 317 ? -5.441 5.816 22.482 1.00 92.25 317 ALA A N 1
ATOM 2506 C CA . ALA A 1 317 ? -6.217 4.852 23.239 1.00 92.25 317 ALA A CA 1
ATOM 2507 C C . ALA A 1 317 ? -5.571 3.458 23.212 1.00 92.25 317 ALA A C 1
ATOM 2509 O O . ALA A 1 317 ? -5.034 3.022 22.197 1.00 92.25 317 ALA A O 1
ATOM 2510 N N . THR A 1 318 ? -5.650 2.743 24.337 1.00 91.00 318 THR A N 1
ATOM 2511 C CA . THR A 1 318 ? -5.033 1.412 24.501 1.00 91.00 318 THR A CA 1
ATOM 2512 C C . THR A 1 318 ? -5.962 0.362 25.107 1.00 91.00 318 THR A C 1
ATOM 2514 O O . THR A 1 318 ? -5.577 -0.801 25.191 1.00 91.00 318 THR A O 1
ATOM 2517 N N . ASP A 1 319 ? -7.179 0.734 25.516 1.00 94.19 319 ASP A N 1
ATOM 2518 C CA . ASP A 1 319 ? -8.150 -0.185 26.120 1.00 94.19 319 ASP A CA 1
ATOM 2519 C C . ASP A 1 319 ? -9.154 -0.692 25.065 1.00 94.19 319 ASP A C 1
ATOM 2521 O O . ASP A 1 319 ? -10.132 -0.003 24.772 1.00 94.19 319 ASP A O 1
ATOM 2525 N N . PRO A 1 320 ? -8.995 -1.914 24.525 1.00 91.69 320 PRO A N 1
ATOM 2526 C CA . PRO A 1 320 ? -9.867 -2.424 23.465 1.00 91.69 320 PRO A CA 1
ATOM 2527 C C . PRO A 1 320 ? -11.305 -2.711 23.935 1.00 91.69 320 PRO A C 1
ATOM 2529 O O . PRO A 1 320 ? -12.144 -3.109 23.130 1.00 91.69 320 PRO A O 1
ATOM 2532 N N . THR A 1 321 ? -11.609 -2.549 25.230 1.00 93.50 321 THR A N 1
ATOM 2533 C CA . THR A 1 321 ? -12.947 -2.796 25.795 1.00 93.50 321 THR A CA 1
ATOM 2534 C C . THR A 1 321 ? -13.872 -1.579 25.734 1.00 93.50 321 THR A C 1
ATOM 2536 O O . THR A 1 321 ? -15.063 -1.695 26.038 1.00 93.50 321 THR A O 1
ATOM 2539 N N . LYS A 1 322 ? -13.351 -0.399 25.373 1.00 97.19 322 LYS A N 1
ATOM 2540 C CA . LYS A 1 322 ? -14.142 0.835 25.270 1.00 97.19 322 LYS A CA 1
ATOM 2541 C C . LYS A 1 322 ? -14.883 0.934 23.941 1.00 97.19 322 LYS A C 1
ATOM 2543 O O . LYS A 1 322 ? -14.651 0.166 23.013 1.00 97.19 322 LYS A O 1
ATOM 2548 N N . LYS A 1 323 ? -15.798 1.903 23.871 1.00 97.88 323 LYS A N 1
ATOM 2549 C CA . LYS A 1 323 ? -16.519 2.251 22.647 1.00 97.88 323 LYS A CA 1
ATOM 2550 C C . LYS A 1 323 ? -15.776 3.365 21.923 1.00 97.88 323 LYS A C 1
ATOM 2552 O O . LYS A 1 323 ? -15.538 4.411 22.520 1.00 97.88 323 LYS A O 1
ATOM 2557 N N . TYR A 1 324 ? -15.457 3.146 20.656 1.00 97.75 324 TYR A N 1
ATOM 2558 C CA . TYR A 1 324 ? -14.716 4.101 19.827 1.00 97.75 324 TYR A CA 1
ATOM 2559 C C . TYR A 1 324 ? -15.464 4.481 18.551 1.00 97.75 324 TYR A C 1
ATOM 2561 O O . TYR A 1 324 ? -15.212 5.548 18.004 1.00 97.75 324 TYR A O 1
ATOM 2569 N N . LEU A 1 325 ? -16.410 3.645 18.112 1.00 96.75 325 LEU A N 1
ATOM 2570 C CA . LEU A 1 325 ? -17.165 3.860 16.885 1.00 96.75 325 LEU A CA 1
ATOM 2571 C C . LEU A 1 325 ? -18.654 4.020 17.174 1.00 96.75 325 LEU A C 1
ATOM 2573 O O . LEU A 1 325 ? -19.287 3.141 17.768 1.00 96.75 325 LEU A O 1
ATOM 2577 N N . LEU A 1 326 ? -19.210 5.141 16.734 1.00 97.06 326 LEU A N 1
ATOM 2578 C CA . LEU A 1 326 ? -20.634 5.422 16.764 1.00 97.06 326 LEU A CA 1
ATOM 2579 C C . LEU A 1 326 ? -21.249 5.011 15.435 1.00 97.06 326 LEU A C 1
ATOM 2581 O O . LEU A 1 326 ? -20.913 5.571 14.396 1.00 97.06 326 LEU A O 1
ATOM 2585 N N . LYS A 1 327 ? -22.193 4.078 15.471 1.00 94.19 327 LYS A N 1
ATOM 2586 C CA . LYS A 1 327 ? -23.023 3.751 14.318 1.00 94.19 327 LYS A CA 1
ATOM 2587 C C . LYS A 1 327 ? -24.196 4.729 14.242 1.00 94.19 327 LYS A C 1
ATOM 2589 O O . LYS A 1 327 ? -24.984 4.804 15.184 1.00 94.19 327 LYS A O 1
ATOM 2594 N N . LEU A 1 328 ? -24.311 5.448 13.124 1.00 91.88 328 LEU A N 1
ATOM 2595 C CA . LEU A 1 328 ? -25.411 6.384 12.866 1.00 91.88 328 LEU A CA 1
ATOM 2596 C C . LEU A 1 328 ? -26.598 5.734 12.137 1.00 91.88 328 LEU A C 1
ATOM 2598 O O . LEU A 1 328 ? -27.730 6.177 12.310 1.00 91.88 328 LEU A O 1
ATOM 2602 N N . GLY A 1 329 ? -26.336 4.681 11.357 1.00 84.00 329 GLY A N 1
ATOM 2603 C CA . GLY A 1 329 ? -27.288 4.060 10.425 1.00 84.00 329 GLY A CA 1
ATOM 2604 C C . GLY A 1 329 ? -26.897 4.318 8.965 1.00 84.00 329 GLY A C 1
ATOM 2605 O O . GLY A 1 329 ? -26.058 5.176 8.696 1.00 84.00 329 GLY A O 1
ATOM 2606 N N . ASP A 1 330 ? -27.472 3.568 8.024 1.00 79.69 330 ASP A N 1
ATOM 2607 C CA . ASP A 1 330 ? -27.191 3.656 6.579 1.00 79.69 330 ASP A CA 1
ATOM 2608 C C . ASP A 1 330 ? -25.690 3.574 6.225 1.00 79.69 330 ASP A C 1
ATOM 2610 O O . ASP A 1 330 ? -25.178 4.414 5.477 1.00 79.69 330 ASP A O 1
ATOM 2614 N N . PHE A 1 331 ? -24.958 2.607 6.788 1.00 85.44 331 PHE A N 1
ATOM 2615 C CA . PHE A 1 331 ? -23.507 2.451 6.613 1.00 85.44 331 PHE A CA 1
ATOM 2616 C C . PHE A 1 331 ? -22.684 3.669 7.044 1.00 85.44 331 PHE A C 1
ATOM 2618 O O . PHE A 1 331 ? -21.523 3.781 6.647 1.00 85.44 331 PHE A O 1
ATOM 2625 N N . ARG A 1 332 ? -23.254 4.596 7.829 1.00 91.56 332 ARG A N 1
ATOM 2626 C CA . ARG A 1 332 ? -22.557 5.782 8.340 1.00 91.56 332 ARG A CA 1
ATOM 2627 C C . ARG A 1 332 ? -22.095 5.595 9.765 1.00 91.56 332 ARG A C 1
ATOM 2629 O O . ARG A 1 332 ? -22.832 5.123 10.640 1.00 91.56 332 ARG A O 1
ATOM 2636 N N . TYR A 1 333 ? -20.887 6.079 10.000 1.00 94.12 333 TYR A N 1
ATOM 2637 C CA . TYR A 1 333 ? -20.231 5.991 11.283 1.00 94.12 333 TYR A CA 1
ATOM 2638 C C . TYR A 1 333 ? -19.547 7.303 11.639 1.00 94.12 333 TYR A C 1
ATOM 2640 O O . TYR A 1 333 ? -19.126 8.062 10.766 1.00 94.12 333 TYR A O 1
ATOM 2648 N N . GLN A 1 334 ? -19.439 7.550 12.939 1.00 96.00 334 GLN A N 1
ATOM 2649 C CA . GLN A 1 334 ? -18.668 8.646 13.500 1.00 96.00 334 GLN A CA 1
ATOM 2650 C C . GLN A 1 334 ? -17.718 8.147 14.581 1.00 96.00 334 GLN A C 1
ATOM 2652 O O . GLN A 1 334 ? -18.054 7.252 15.353 1.00 96.00 334 GLN A O 1
ATOM 2657 N N . GLU A 1 335 ? -16.561 8.779 14.700 1.00 95.88 335 GLU A N 1
ATOM 2658 C CA . GLU A 1 335 ? -15.615 8.522 15.784 1.00 95.88 335 GLU A CA 1
ATOM 2659 C C . GLU A 1 335 ? -14.980 9.814 16.285 1.00 95.88 335 GLU A C 1
ATOM 2661 O O . GLU A 1 335 ? -14.921 10.819 15.575 1.00 95.88 335 GLU A O 1
ATOM 2666 N N . LEU A 1 336 ? -14.537 9.784 17.541 1.00 95.06 336 LEU A N 1
ATOM 2667 C CA . LEU A 1 336 ? -13.850 10.896 18.178 1.00 95.06 336 LEU A CA 1
ATOM 2668 C C . LEU A 1 336 ? -12.343 10.633 18.151 1.00 95.06 336 LEU A C 1
ATOM 2670 O O . LEU A 1 336 ? -11.879 9.576 18.593 1.00 95.06 336 LEU A O 1
ATOM 2674 N N . PHE A 1 337 ? -11.586 11.607 17.660 1.00 93.25 337 PHE A N 1
ATOM 2675 C CA . PHE A 1 337 ? -10.133 11.566 17.662 1.00 93.25 337 PHE A CA 1
ATOM 2676 C C . PHE A 1 337 ? -9.552 12.948 17.960 1.00 93.25 337 PHE A C 1
ATOM 2678 O O . PHE A 1 337 ? -9.802 13.922 17.246 1.00 93.25 337 PHE A O 1
ATOM 2685 N N . ASN A 1 338 ? -8.765 13.025 19.029 1.00 92.25 338 ASN A N 1
ATOM 2686 C CA . ASN A 1 338 ? -8.099 14.232 19.509 1.00 92.25 338 ASN A CA 1
ATOM 2687 C C . ASN A 1 338 ? -9.068 15.427 19.637 1.00 92.25 338 ASN A C 1
ATOM 2689 O O . ASN A 1 338 ? -8.823 16.530 19.144 1.00 92.25 338 ASN A O 1
ATOM 2693 N N . GLY A 1 339 ? -10.225 15.176 20.250 1.00 92.69 339 GLY A N 1
ATOM 2694 C CA . GLY A 1 339 ? -11.293 16.147 20.484 1.00 92.69 339 GLY A CA 1
ATOM 2695 C C . GLY A 1 339 ? -12.158 16.496 19.268 1.00 92.69 339 GLY A C 1
ATOM 2696 O O . GLY A 1 339 ? -13.101 17.272 19.422 1.00 92.69 339 GLY A O 1
ATOM 2697 N N . SER A 1 340 ? -11.879 15.936 18.087 1.00 92.12 340 SER A N 1
ATOM 2698 C CA . SER A 1 340 ? -12.620 16.211 16.847 1.00 92.12 340 SER A CA 1
ATOM 2699 C C . SER A 1 340 ? -13.393 14.986 16.368 1.00 92.12 340 SER A C 1
ATOM 2701 O O . SER A 1 340 ? -12.903 13.862 16.446 1.00 92.12 340 SER A O 1
ATOM 2703 N N . TRP A 1 341 ? -14.617 15.207 15.886 1.00 94.00 341 TRP A N 1
ATOM 2704 C CA . TRP A 1 341 ? -15.458 14.154 15.325 1.00 94.00 341 TRP A CA 1
ATOM 2705 C C . TRP A 1 341 ? -15.201 13.994 13.833 1.00 94.00 341 TRP A C 1
ATOM 2707 O O . TRP A 1 341 ? -15.259 14.975 13.089 1.00 94.00 341 TRP A O 1
ATOM 2717 N N . TYR A 1 342 ? -15.007 12.752 13.413 1.00 93.06 342 TYR A N 1
ATOM 2718 C CA . TYR A 1 342 ? -14.817 12.358 12.024 1.00 93.06 342 TYR A CA 1
ATOM 2719 C C . TYR A 1 342 ? -15.966 11.459 11.588 1.00 93.06 342 TYR A C 1
ATOM 2721 O O . TYR A 1 342 ? -16.449 10.655 12.387 1.00 93.06 342 TYR A O 1
ATOM 2729 N N . GLN A 1 343 ? -16.412 11.610 10.341 1.00 93.44 343 GLN A N 1
ATOM 2730 C CA . GLN A 1 343 ? -17.496 10.826 9.758 1.00 93.44 343 GLN A CA 1
ATOM 2731 C C . GLN A 1 343 ? -17.054 10.162 8.462 1.00 93.44 343 GLN A C 1
ATOM 2733 O O . GLN A 1 343 ? -16.315 10.733 7.659 1.00 93.44 343 GLN A O 1
ATOM 2738 N N . TYR A 1 344 ? -17.566 8.960 8.239 1.00 92.00 344 TYR A N 1
ATOM 2739 C CA . TYR A 1 344 ? -17.393 8.237 6.994 1.00 92.00 344 TYR A CA 1
ATOM 2740 C C . TYR A 1 344 ? -18.548 7.267 6.763 1.00 92.00 344 TYR A C 1
ATOM 2742 O O . TYR A 1 344 ? -19.313 6.936 7.677 1.00 92.00 344 TYR A O 1
ATOM 2750 N N . ARG A 1 345 ? -18.658 6.797 5.521 1.00 90.00 345 ARG A N 1
ATOM 2751 C CA . ARG A 1 345 ? -19.601 5.751 5.120 1.00 90.00 345 ARG A CA 1
ATOM 2752 C C . ARG A 1 345 ? -18.899 4.559 4.484 1.00 90.00 345 ARG A C 1
ATOM 2754 O O . ARG A 1 345 ? -17.843 4.725 3.878 1.00 90.00 345 ARG A O 1
ATOM 2761 N N . VAL A 1 346 ? -19.526 3.388 4.533 1.00 86.38 346 VAL A N 1
ATOM 2762 C CA . VAL A 1 346 ? -18.952 2.134 4.013 1.00 86.38 346 VAL A CA 1
ATOM 2763 C C . VAL A 1 346 ? -19.793 1.568 2.860 1.00 86.38 346 VAL A C 1
ATOM 2765 O O . VAL A 1 346 ? -20.584 0.646 3.048 1.00 86.38 346 VAL A O 1
ATOM 2768 N N . PRO A 1 347 ? -19.667 2.110 1.633 1.00 76.50 347 PRO A N 1
ATOM 2769 C CA . PRO A 1 347 ? -20.485 1.668 0.505 1.00 76.50 347 PRO A CA 1
ATOM 2770 C C . PRO A 1 347 ? -20.008 0.350 -0.125 1.00 76.50 347 PRO A C 1
ATOM 2772 O O . PRO A 1 347 ? -20.756 -0.250 -0.892 1.00 76.50 347 PRO A O 1
ATOM 2775 N N . SER A 1 348 ? -18.777 -0.090 0.147 1.00 72.12 348 SER A N 1
ATOM 2776 C CA . SER A 1 348 ? -18.159 -1.270 -0.479 1.00 72.12 348 SER A CA 1
ATOM 2777 C C . SER A 1 348 ? -18.938 -2.562 -0.210 1.00 72.12 348 SER A C 1
ATOM 2779 O O . SER A 1 348 ? -19.160 -3.360 -1.124 1.00 72.12 348 SER A O 1
ATOM 2781 N N . PHE A 1 349 ? -19.458 -2.732 1.008 1.00 72.00 349 PHE A N 1
ATOM 2782 C CA . PHE A 1 349 ? -20.296 -3.884 1.357 1.00 72.00 349 PHE A CA 1
ATOM 2783 C C . PHE A 1 349 ? -21.640 -3.870 0.648 1.00 72.00 349 PHE A C 1
ATOM 2785 O O . PHE A 1 349 ? -22.031 -4.880 0.070 1.00 72.00 349 PHE A O 1
ATOM 2792 N N . ALA A 1 350 ? -22.315 -2.720 0.634 1.00 74.38 350 ALA A N 1
ATOM 2793 C CA . ALA A 1 350 ? -23.578 -2.572 -0.079 1.00 74.38 350 ALA A CA 1
ATOM 2794 C C . ALA A 1 350 ? -23.418 -2.899 -1.574 1.00 74.38 350 ALA A C 1
ATOM 2796 O O . ALA A 1 350 ? -24.211 -3.658 -2.124 1.00 74.38 350 ALA A O 1
ATOM 2797 N N . LYS A 1 351 ? -22.346 -2.406 -2.210 1.00 77.69 351 LYS A N 1
ATOM 2798 C CA . LYS A 1 351 ? -22.025 -2.719 -3.611 1.00 77.69 351 LYS A CA 1
ATOM 2799 C C . LYS A 1 351 ? -21.751 -4.204 -3.832 1.00 77.69 351 LYS A C 1
ATOM 2801 O O . LYS A 1 351 ? -22.227 -4.773 -4.810 1.00 77.69 351 LYS A O 1
ATOM 2806 N N . THR A 1 352 ? -20.981 -4.834 -2.945 1.00 76.25 352 THR A N 1
ATOM 2807 C CA . THR A 1 352 ? -20.664 -6.263 -3.076 1.00 76.25 352 THR A CA 1
ATOM 2808 C C . THR A 1 352 ? -21.922 -7.116 -2.924 1.00 76.25 352 THR A C 1
ATOM 2810 O O . THR A 1 352 ? -22.147 -8.026 -3.717 1.00 76.25 352 THR A O 1
ATOM 2813 N N . LEU A 1 353 ? -22.792 -6.771 -1.973 1.00 77.25 353 LEU A N 1
ATOM 2814 C CA . LEU A 1 353 ? -24.083 -7.425 -1.776 1.00 77.25 353 LEU A CA 1
ATOM 2815 C C . LEU A 1 353 ? -25.001 -7.264 -2.993 1.00 77.25 353 LEU A C 1
ATOM 2817 O O . LEU A 1 353 ? -25.613 -8.230 -3.438 1.00 77.25 353 LEU A O 1
ATOM 2821 N N . GLU A 1 354 ? -25.085 -6.055 -3.552 1.00 80.25 354 GLU A N 1
ATOM 2822 C CA . GLU A 1 354 ? -25.846 -5.782 -4.774 1.00 80.25 354 GLU A CA 1
ATOM 2823 C C . GLU A 1 354 ? -25.315 -6.610 -5.951 1.00 80.25 354 GLU A C 1
ATOM 2825 O O . GLU A 1 354 ? -26.094 -7.246 -6.659 1.00 80.25 354 GLU A O 1
ATOM 2830 N N . SER A 1 355 ? -23.991 -6.687 -6.108 1.00 79.88 355 SER A N 1
ATOM 2831 C CA . SER A 1 355 ? -23.354 -7.542 -7.112 1.00 79.88 355 SER A CA 1
ATOM 2832 C C . SER A 1 355 ? -23.723 -9.016 -6.914 1.00 79.88 355 SER A C 1
ATOM 2834 O O . SER A 1 355 ? -24.163 -9.670 -7.858 1.00 79.88 355 SER A O 1
ATOM 2836 N N . CYS A 1 356 ? -23.636 -9.536 -5.687 1.00 80.62 356 CYS A N 1
ATOM 2837 C CA . CYS A 1 356 ? -24.007 -10.916 -5.364 1.00 80.62 356 CYS A CA 1
ATOM 2838 C C . CYS A 1 356 ? -25.495 -11.215 -5.607 1.00 80.62 356 CYS A C 1
ATOM 2840 O O . CYS A 1 356 ? -25.826 -12.272 -6.134 1.00 80.62 356 CYS A O 1
ATOM 2842 N N . ASN A 1 357 ? -26.387 -10.275 -5.284 1.00 79.94 357 ASN A N 1
ATOM 2843 C CA . ASN A 1 357 ? -27.830 -10.401 -5.515 1.00 79.94 357 ASN A CA 1
ATOM 2844 C C . ASN A 1 357 ? -28.193 -10.464 -7.002 1.00 79.94 357 ASN A C 1
ATOM 2846 O O . ASN A 1 357 ? -29.151 -11.131 -7.392 1.00 79.94 357 ASN A O 1
ATOM 2850 N N . LEU A 1 358 ? -27.465 -9.722 -7.836 1.00 77.62 358 LEU A N 1
ATOM 2851 C CA . LEU A 1 358 ? -27.756 -9.605 -9.262 1.00 77.62 358 LEU A CA 1
ATOM 2852 C C . LEU A 1 358 ? -27.037 -10.661 -10.109 1.00 77.62 358 LEU A C 1
ATOM 2854 O O . LEU A 1 358 ? -27.406 -10.856 -11.270 1.00 77.62 358 LEU A O 1
ATOM 2858 N N . SER A 1 359 ? -26.020 -11.330 -9.562 1.00 67.19 359 SER A N 1
ATOM 2859 C CA . SER A 1 359 ? -25.105 -12.158 -10.343 1.00 67.19 359 SER A CA 1
ATOM 2860 C C . SER A 1 359 ? -25.466 -13.642 -10.354 1.00 67.19 359 SER A C 1
ATOM 2862 O O . SER A 1 359 ? -25.748 -14.277 -9.340 1.00 67.19 359 SER A O 1
ATOM 2864 N N . ILE A 1 360 ? -25.373 -14.207 -11.557 1.00 74.94 360 ILE A N 1
ATOM 2865 C CA . ILE A 1 360 ? -25.088 -15.622 -11.767 1.00 74.94 360 ILE A CA 1
ATOM 2866 C C . ILE A 1 360 ? -23.581 -15.689 -12.010 1.00 74.94 360 ILE A C 1
ATOM 2868 O O . ILE A 1 360 ? -23.092 -15.267 -13.061 1.00 74.94 360 ILE A O 1
ATOM 2872 N N . GLY A 1 361 ? -22.829 -16.151 -11.019 1.00 76.06 361 GLY A N 1
ATOM 2873 C CA . GLY A 1 361 ? -21.380 -16.236 -11.121 1.00 76.06 361 GLY A CA 1
ATOM 2874 C C . GLY A 1 361 ? -20.974 -17.515 -11.847 1.00 76.06 361 GLY A C 1
ATOM 2875 O O . GLY A 1 361 ? -21.307 -18.608 -11.397 1.00 76.06 361 GLY A O 1
ATOM 2876 N N . THR A 1 362 ? -20.265 -17.391 -12.970 1.00 80.88 362 THR A N 1
ATOM 2877 C CA . THR A 1 362 ? -19.711 -18.536 -13.712 1.00 80.88 362 THR A CA 1
ATOM 2878 C C . THR A 1 362 ? -18.193 -18.496 -13.618 1.00 80.88 362 THR A C 1
ATOM 2880 O O . THR A 1 362 ? -17.599 -17.455 -13.887 1.00 80.88 362 THR A O 1
ATOM 2883 N N . PHE A 1 363 ? -17.572 -19.608 -13.240 1.00 82.94 363 PHE A N 1
ATOM 2884 C CA . PHE A 1 363 ? -16.126 -19.710 -13.047 1.00 82.94 363 PHE A CA 1
ATOM 2885 C C . PHE A 1 363 ? -15.599 -21.040 -13.594 1.00 82.94 363 PHE A C 1
ATOM 2887 O O . PHE A 1 363 ? -16.347 -22.015 -13.685 1.00 82.94 363 PHE A O 1
ATOM 2894 N N . GLY A 1 364 ? -14.333 -21.068 -14.008 1.00 78.56 364 GLY A N 1
ATOM 2895 C CA . GLY A 1 364 ? -13.687 -22.287 -14.490 1.00 78.56 364 GLY A CA 1
ATOM 2896 C C . GLY A 1 364 ? -13.213 -23.172 -13.340 1.00 78.56 364 GLY A C 1
ATOM 2897 O O . GLY A 1 364 ? -12.684 -22.680 -12.349 1.00 78.56 364 GLY A O 1
ATOM 2898 N N . ASP A 1 365 ? -13.329 -24.490 -13.479 1.00 75.38 365 ASP A N 1
ATOM 2899 C CA . ASP A 1 365 ? -12.721 -25.456 -12.554 1.00 75.38 365 ASP A CA 1
ATOM 2900 C C . ASP A 1 365 ? -11.218 -25.640 -12.883 1.00 75.38 365 ASP A C 1
ATOM 2902 O O . ASP A 1 365 ? -10.730 -26.750 -13.101 1.00 75.38 365 ASP A O 1
ATOM 2906 N N . ASP A 1 366 ? -10.481 -24.534 -12.985 1.00 68.06 366 ASP A N 1
ATOM 2907 C CA . ASP A 1 366 ? -9.063 -24.474 -13.376 1.00 68.06 366 ASP A CA 1
ATOM 2908 C C . ASP A 1 366 ? -8.107 -24.380 -12.168 1.00 68.06 366 ASP A C 1
ATOM 2910 O O . ASP A 1 366 ? -6.887 -24.390 -12.328 1.00 68.06 366 ASP A O 1
ATOM 2914 N N . GLY A 1 367 ? -8.664 -24.302 -10.954 1.00 64.62 367 GLY A N 1
ATOM 2915 C CA . GLY A 1 367 ? -7.926 -24.113 -9.705 1.00 64.62 367 GLY A CA 1
ATOM 2916 C C . GLY A 1 367 ? -7.527 -22.663 -9.411 1.00 64.62 367 GLY A C 1
ATOM 2917 O O . GLY A 1 367 ? -7.103 -22.391 -8.291 1.00 64.62 367 GLY A O 1
ATOM 2918 N N . ASN A 1 368 ? -7.738 -21.733 -10.344 1.00 60.00 368 ASN A N 1
ATOM 2919 C CA . ASN A 1 368 ? -7.320 -20.330 -10.256 1.00 60.00 368 ASN A CA 1
ATOM 2920 C C . ASN A 1 368 ? -8.504 -19.356 -10.232 1.00 60.00 368 ASN A C 1
ATOM 2922 O O . ASN A 1 368 ? -8.450 -18.325 -9.567 1.00 60.00 368 ASN A O 1
ATOM 2926 N N . SER A 1 369 ? -9.572 -19.680 -10.956 1.00 68.88 369 SER A N 1
ATOM 2927 C CA . SER A 1 369 ? -10.806 -18.917 -10.993 1.00 68.88 369 SER A CA 1
ATOM 2928 C C . SER A 1 369 ? -11.469 -18.921 -9.616 1.00 68.88 369 SER A C 1
ATOM 2930 O O . SER A 1 369 ? -11.539 -19.942 -8.926 1.00 68.88 369 SER A O 1
ATOM 2932 N N . ILE A 1 370 ? -11.970 -17.751 -9.231 1.00 70.62 370 ILE A N 1
ATOM 2933 C CA . ILE A 1 370 ? -12.612 -17.519 -7.941 1.00 70.62 370 ILE A CA 1
ATOM 2934 C C . ILE A 1 370 ? -14.021 -18.121 -7.962 1.00 70.62 370 ILE A C 1
ATOM 2936 O O . ILE A 1 370 ? -14.875 -17.651 -8.713 1.00 70.62 370 ILE A O 1
ATOM 2940 N N . ASP A 1 371 ? -14.278 -19.130 -7.120 1.00 79.06 371 ASP A N 1
ATOM 2941 C CA . ASP A 1 371 ? -15.638 -19.641 -6.896 1.00 79.06 371 ASP A CA 1
ATOM 2942 C C . ASP A 1 371 ? -16.467 -18.565 -6.165 1.00 79.06 371 ASP A C 1
ATOM 2944 O O . ASP A 1 371 ? -16.129 -18.201 -5.032 1.00 79.06 371 ASP A O 1
ATOM 2948 N N . PRO A 1 372 ? -17.580 -18.076 -6.745 1.00 79.06 372 PRO A N 1
ATOM 2949 C CA . PRO A 1 372 ? -18.479 -17.124 -6.096 1.00 79.06 372 PRO A CA 1
ATOM 2950 C C . PRO A 1 372 ? -19.060 -17.616 -4.761 1.00 79.06 372 PRO A C 1
ATOM 2952 O O . PRO A 1 372 ? -19.544 -16.807 -3.972 1.00 79.06 372 PRO A O 1
ATOM 2955 N N . LEU A 1 373 ? -19.023 -18.921 -4.455 1.00 79.38 373 LEU A N 1
ATOM 2956 C CA . LEU A 1 373 ? -19.341 -19.420 -3.110 1.00 79.38 373 LEU A CA 1
ATOM 2957 C C . LEU A 1 373 ? -18.410 -18.857 -2.029 1.00 79.38 373 LEU A C 1
ATOM 2959 O O . LEU A 1 373 ? -18.849 -18.672 -0.893 1.00 79.38 373 LEU A O 1
ATOM 2963 N N . GLY A 1 374 ? -17.145 -18.602 -2.369 1.00 74.12 374 GLY A N 1
ATOM 2964 C CA . GLY A 1 374 ? -16.150 -18.046 -1.451 1.00 74.12 374 GLY A CA 1
ATOM 2965 C C . GLY A 1 374 ? -16.444 -16.598 -1.057 1.00 74.12 374 GLY A C 1
ATOM 2966 O O . GLY A 1 374 ? -16.124 -16.197 0.057 1.00 74.12 374 GLY A O 1
ATOM 2967 N N . THR A 1 375 ? -17.118 -15.839 -1.925 1.00 75.81 375 THR A N 1
ATOM 2968 C CA . THR A 1 375 ? -17.499 -14.441 -1.676 1.00 75.81 375 THR A CA 1
ATOM 2969 C C . THR A 1 375 ? -18.981 -14.310 -1.323 1.00 75.81 375 THR A C 1
ATOM 2971 O O . THR A 1 375 ? -19.328 -14.019 -0.181 1.00 75.81 375 THR A O 1
ATOM 2974 N N . CYS A 1 376 ? -19.878 -14.578 -2.271 1.00 80.75 376 CYS A N 1
ATOM 2975 C CA . CYS A 1 376 ? -21.319 -14.402 -2.107 1.00 80.75 376 CYS A CA 1
ATOM 2976 C C . CYS A 1 376 ? -21.944 -15.469 -1.202 1.00 80.75 376 CYS A C 1
ATOM 2978 O O . CYS A 1 376 ? -22.801 -15.151 -0.382 1.00 80.75 376 CYS A O 1
ATOM 2980 N N . GLY A 1 377 ? -21.484 -16.722 -1.280 1.00 81.12 377 GLY A N 1
ATOM 2981 C CA . GLY A 1 377 ? -22.032 -17.824 -0.477 1.00 81.12 377 GLY A CA 1
ATOM 2982 C C . GLY A 1 377 ? -21.853 -17.664 1.041 1.00 81.12 377 GLY A C 1
ATOM 2983 O O . GLY A 1 377 ? -22.610 -18.257 1.809 1.00 81.12 377 GLY A O 1
ATOM 2984 N N . GLN A 1 378 ? -20.891 -16.846 1.485 1.00 78.19 378 GLN A N 1
ATOM 2985 C CA . GLN A 1 378 ? -20.689 -16.516 2.904 1.00 78.19 378 GLN A CA 1
ATOM 2986 C C . GLN A 1 378 ? -21.696 -15.482 3.428 1.00 78.19 378 GLN A C 1
ATOM 2988 O O . GLN A 1 378 ? -21.896 -15.379 4.636 1.00 78.19 378 GLN A O 1
ATOM 2993 N N . LEU A 1 379 ? -22.320 -14.718 2.528 1.00 79.62 379 LEU A N 1
ATOM 2994 C CA . LEU A 1 379 ? -23.268 -13.651 2.853 1.00 79.62 379 LEU A CA 1
ATOM 2995 C C . LEU A 1 379 ? -24.730 -14.112 2.753 1.00 79.62 379 LEU A C 1
ATOM 2997 O O . LEU A 1 379 ? -25.639 -13.334 3.028 1.00 79.62 379 LEU A O 1
ATOM 3001 N N . VAL A 1 380 ? -24.969 -15.361 2.358 1.00 84.88 380 VAL A N 1
ATOM 3002 C CA . VAL A 1 380 ? -26.304 -15.952 2.237 1.00 84.88 380 VAL A CA 1
ATOM 3003 C C . VAL A 1 380 ? -26.764 -16.509 3.588 1.00 84.88 380 VAL A C 1
ATOM 3005 O O . VAL A 1 380 ? -26.007 -17.196 4.272 1.00 84.88 380 VAL A O 1
ATOM 3008 N N . VAL A 1 381 ? -28.025 -16.258 3.953 1.00 86.44 381 VAL A N 1
ATOM 3009 C CA . VAL A 1 381 ? -28.633 -16.726 5.214 1.00 86.44 381 VAL A CA 1
ATOM 3010 C C . VAL A 1 381 ? -28.764 -18.252 5.246 1.00 86.44 381 VAL A C 1
ATOM 3012 O O . VAL A 1 381 ? -28.437 -18.887 6.249 1.00 86.44 381 VAL A O 1
ATOM 3015 N N . ASP A 1 382 ? -29.225 -18.852 4.147 1.00 86.50 382 ASP A N 1
ATOM 3016 C CA . ASP A 1 382 ? -29.365 -20.301 3.993 1.00 86.50 382 ASP A CA 1
ATOM 3017 C C . ASP A 1 382 ? -28.642 -20.781 2.736 1.00 86.50 382 ASP A C 1
ATOM 3019 O O . ASP A 1 382 ? -29.163 -20.673 1.633 1.00 86.50 382 ASP A O 1
ATOM 3023 N N . GLN A 1 383 ? -27.459 -21.375 2.892 1.00 84.00 383 GLN A N 1
ATOM 3024 C CA . GLN A 1 383 ? -26.667 -21.872 1.762 1.00 84.00 383 GLN A CA 1
ATOM 3025 C C . GLN A 1 383 ? -27.404 -22.905 0.887 1.00 84.00 383 GLN A C 1
ATOM 3027 O O . GLN A 1 383 ? -26.983 -23.147 -0.243 1.00 84.00 383 GLN A O 1
ATOM 3032 N N . SER A 1 384 ? -28.504 -23.507 1.360 1.00 87.00 384 SER A N 1
ATOM 3033 C CA . SER A 1 384 ? -29.298 -24.453 0.571 1.00 87.00 384 SER A CA 1
ATOM 3034 C C . SER A 1 384 ? -30.065 -23.812 -0.594 1.00 87.00 384 SER A C 1
ATOM 3036 O O . SER A 1 384 ? -30.430 -24.521 -1.533 1.00 87.00 384 SER A O 1
ATOM 3038 N N . CYS A 1 385 ? -30.270 -22.488 -0.582 1.00 90.31 385 CYS A N 1
ATOM 3039 C CA . CYS A 1 385 ? -30.878 -21.765 -1.705 1.00 90.31 385 CYS A CA 1
ATOM 3040 C C . CYS A 1 385 ? -29.945 -21.647 -2.917 1.00 90.31 385 CYS A C 1
ATOM 3042 O O . CYS A 1 385 ? -30.420 -21.346 -4.012 1.00 90.31 385 CYS A O 1
ATOM 3044 N N . ILE A 1 386 ? -28.636 -21.860 -2.732 1.00 90.06 386 ILE A N 1
ATOM 3045 C CA . ILE A 1 386 ? -27.641 -21.632 -3.776 1.00 90.06 386 ILE A CA 1
ATOM 3046 C C . ILE A 1 386 ? -27.773 -22.728 -4.829 1.00 90.06 386 ILE A C 1
ATOM 3048 O O . ILE A 1 386 ? -27.488 -23.905 -4.580 1.00 90.06 386 ILE A O 1
ATOM 3052 N N . VAL A 1 387 ? -28.171 -22.342 -6.039 1.00 90.50 387 VAL A N 1
ATOM 3053 C CA . VAL A 1 387 ? -28.297 -23.285 -7.149 1.00 90.50 387 VAL A CA 1
ATOM 3054 C C . VAL A 1 387 ? -26.950 -23.405 -7.844 1.00 90.50 387 VAL A C 1
ATOM 3056 O O . VAL A 1 387 ? -26.306 -22.417 -8.189 1.00 90.50 387 VAL A O 1
ATOM 3059 N N . SER A 1 388 ? -26.508 -24.646 -8.029 1.00 91.00 388 SER A N 1
ATOM 3060 C CA . SER A 1 388 ? -25.231 -24.963 -8.659 1.00 91.00 388 SER A CA 1
ATOM 3061 C C . SER A 1 388 ? -25.427 -25.867 -9.862 1.00 91.00 388 SER A C 1
ATOM 3063 O O . SER A 1 388 ? -26.122 -26.881 -9.779 1.00 91.00 388 SER A O 1
ATOM 3065 N N . SER A 1 389 ? -24.770 -25.534 -10.967 1.00 90.38 389 SER A N 1
ATOM 3066 C CA . SER A 1 389 ? -24.722 -26.390 -12.152 1.00 90.38 389 SER A CA 1
ATOM 3067 C C . SER A 1 389 ? -23.350 -26.321 -12.797 1.00 90.38 389 SER A C 1
ATOM 3069 O O . SER A 1 389 ? -22.764 -25.244 -12.846 1.00 90.38 389 SER A O 1
ATOM 3071 N N . SER A 1 390 ? -22.869 -27.441 -13.326 1.00 91.12 390 SER A N 1
ATOM 3072 C CA . SER A 1 390 ? -21.588 -27.501 -14.031 1.00 91.12 390 SER A CA 1
ATOM 3073 C C . SER A 1 390 ? -21.804 -27.937 -15.476 1.00 91.12 390 SER A C 1
ATOM 3075 O O . SER A 1 390 ? -22.662 -28.777 -15.762 1.00 91.12 390 SER A O 1
ATOM 3077 N N . PHE A 1 391 ? -21.030 -27.365 -16.391 1.00 90.31 391 PHE A N 1
ATOM 3078 C CA . PHE A 1 391 ? -21.062 -27.672 -17.819 1.00 90.31 391 PHE A CA 1
ATOM 3079 C C . PHE A 1 391 ? -19.651 -27.607 -18.406 1.00 90.31 391 PHE A C 1
ATOM 3081 O O . PHE A 1 391 ? -18.770 -26.976 -17.839 1.00 90.31 391 PHE A O 1
ATOM 3088 N N . TYR A 1 392 ? -19.418 -28.268 -19.539 1.00 89.06 392 TYR A N 1
ATOM 3089 C CA . TYR A 1 392 ? -18.140 -28.165 -20.245 1.00 89.06 392 TYR A CA 1
ATOM 3090 C C . TYR A 1 392 ? -18.219 -27.052 -21.291 1.00 89.06 392 TYR A C 1
ATOM 3092 O O . TYR A 1 392 ? -19.081 -27.103 -22.174 1.00 89.06 392 TYR A O 1
ATOM 3100 N N . ASP A 1 393 ? -17.332 -26.065 -21.198 1.00 84.81 393 ASP A N 1
ATOM 3101 C CA . ASP A 1 393 ? -17.205 -25.000 -22.187 1.00 84.81 393 ASP A CA 1
ATOM 3102 C C . ASP A 1 393 ? -16.242 -25.437 -23.298 1.00 84.81 393 ASP A C 1
ATOM 3104 O O . ASP A 1 393 ? -15.073 -25.744 -23.059 1.00 84.81 393 ASP A O 1
ATOM 3108 N N . ASN A 1 394 ? -16.745 -25.503 -24.533 1.00 82.31 394 ASN A N 1
ATOM 3109 C CA . ASN A 1 394 ? -15.963 -25.976 -25.676 1.00 82.31 394 ASN A CA 1
ATOM 3110 C C . ASN A 1 394 ? -14.967 -24.931 -26.204 1.00 82.31 394 ASN A C 1
ATOM 3112 O O . ASN A 1 394 ? -14.003 -25.316 -26.870 1.00 82.31 394 ASN A O 1
ATOM 3116 N N . GLU A 1 395 ? -15.196 -23.642 -25.948 1.00 81.62 395 GLU A N 1
ATOM 3117 C CA . GLU A 1 395 ? -14.301 -22.559 -26.366 1.00 81.62 395 GLU A CA 1
ATOM 3118 C C . GLU A 1 395 ? -13.107 -22.474 -25.413 1.00 81.62 395 GLU A C 1
ATOM 3120 O O . GLU A 1 395 ? -11.958 -22.497 -25.857 1.00 81.62 395 GLU A O 1
ATOM 3125 N N . LEU A 1 396 ? -13.378 -22.492 -24.106 1.00 76.44 396 LEU A N 1
ATOM 3126 C CA . LEU A 1 396 ? -12.367 -22.471 -23.045 1.00 76.44 396 LEU A CA 1
ATOM 3127 C C . LEU A 1 396 ? -11.750 -23.852 -22.766 1.00 76.44 396 LEU A C 1
ATOM 3129 O O . LEU A 1 396 ? -10.727 -23.956 -22.093 1.00 76.44 396 LEU A O 1
ATOM 3133 N N . LYS A 1 397 ? -12.350 -24.921 -23.308 1.00 85.00 397 LYS A N 1
ATOM 3134 C CA . LYS A 1 397 ? -11.932 -26.326 -23.155 1.00 85.00 397 LYS A CA 1
ATOM 3135 C C . LYS A 1 397 ? -11.807 -26.781 -21.699 1.00 85.00 397 LYS A C 1
ATOM 3137 O O . LYS A 1 397 ? -10.961 -27.622 -21.382 1.00 85.00 397 LYS A O 1
ATOM 3142 N N . MET A 1 398 ? -12.677 -26.285 -20.828 1.00 84.12 398 MET A N 1
ATOM 3143 C CA . MET A 1 398 ? -12.663 -26.592 -19.398 1.00 84.12 398 MET A CA 1
ATOM 3144 C C . MET A 1 398 ? -14.073 -26.803 -18.849 1.00 84.12 398 MET A C 1
ATOM 3146 O O . MET A 1 398 ? -15.064 -26.410 -19.465 1.00 84.12 398 MET A O 1
ATOM 3150 N N . ASN A 1 399 ? -14.161 -27.448 -17.685 1.00 87.31 399 ASN A N 1
ATOM 3151 C CA . ASN A 1 399 ? -15.405 -27.454 -16.926 1.00 87.31 399 ASN A CA 1
ATOM 3152 C C . ASN A 1 399 ? -15.615 -26.065 -16.329 1.00 87.31 399 ASN A C 1
ATOM 3154 O O . ASN A 1 399 ? -14.695 -25.485 -15.760 1.00 87.31 399 ASN A O 1
ATOM 3158 N N . MET A 1 400 ? -16.832 -25.569 -16.461 1.00 87.00 400 MET A N 1
ATOM 3159 C CA . MET A 1 400 ? -17.311 -24.356 -15.835 1.00 87.00 400 MET A CA 1
ATOM 3160 C C . MET A 1 400 ? -18.336 -24.742 -14.780 1.00 87.00 400 MET A C 1
ATOM 3162 O O . MET A 1 400 ? -19.186 -25.610 -15.009 1.00 87.00 400 MET A O 1
ATOM 3166 N N . THR A 1 401 ? -18.297 -24.053 -13.652 1.00 87.94 401 THR A N 1
ATOM 3167 C CA . THR A 1 401 ? -19.309 -24.142 -12.611 1.00 87.94 401 THR A CA 1
ATOM 3168 C C . THR A 1 401 ? -20.026 -22.803 -12.497 1.00 87.94 401 THR A C 1
ATOM 3170 O O . THR A 1 401 ? -19.428 -21.731 -12.524 1.00 87.94 401 THR A O 1
ATOM 3173 N N . MET A 1 402 ? -21.347 -22.872 -12.398 1.00 88.38 402 MET A N 1
ATOM 3174 C CA . MET A 1 402 ? -22.243 -21.735 -12.252 1.00 88.38 402 MET A CA 1
ATOM 3175 C C . MET A 1 402 ? -22.856 -21.756 -10.851 1.00 88.38 402 MET A C 1
ATOM 3177 O O . MET A 1 402 ? -23.346 -22.803 -10.414 1.00 88.38 402 MET A O 1
ATOM 3181 N N . ARG A 1 403 ? -22.842 -20.607 -10.171 1.00 89.38 403 ARG A N 1
ATOM 3182 C CA . ARG A 1 403 ? -23.514 -20.350 -8.892 1.00 89.38 403 ARG A CA 1
ATOM 3183 C C . ARG A 1 403 ? -24.583 -19.287 -9.095 1.00 89.38 403 ARG A C 1
ATOM 3185 O O . ARG A 1 403 ? -24.285 -18.196 -9.577 1.00 89.38 403 ARG A O 1
ATOM 3192 N N . ASP A 1 404 ? -25.809 -19.611 -8.720 1.00 88.56 404 ASP A N 1
ATOM 3193 C CA . ASP A 1 404 ? -26.941 -18.693 -8.763 1.00 88.56 404 ASP A CA 1
ATOM 3194 C C . ASP A 1 404 ? -27.427 -18.406 -7.338 1.00 88.56 404 ASP A C 1
ATOM 3196 O O . ASP A 1 404 ? -27.753 -19.323 -6.575 1.00 88.56 404 ASP A O 1
ATOM 3200 N N . PHE A 1 405 ? -27.437 -17.116 -6.999 1.00 88.69 405 PHE A N 1
ATOM 3201 C CA . PHE A 1 405 ? -27.835 -16.580 -5.702 1.00 88.69 405 PHE A CA 1
ATOM 3202 C C . PHE A 1 405 ? -29.143 -15.780 -5.771 1.00 88.69 405 PHE A C 1
ATOM 3204 O O . PHE A 1 405 ? -29.580 -15.250 -4.757 1.00 88.69 405 PHE A O 1
ATOM 3211 N N . GLN A 1 406 ? -29.799 -15.672 -6.930 1.00 88.50 406 GLN A N 1
ATOM 3212 C CA . GLN A 1 406 ? -30.935 -14.756 -7.120 1.00 88.50 406 GLN A CA 1
ATOM 3213 C C . GLN A 1 406 ? -32.158 -15.109 -6.261 1.00 88.50 406 GLN A C 1
ATOM 3215 O O . GLN A 1 406 ? -32.980 -14.248 -5.953 1.00 88.50 406 GLN A O 1
ATOM 3220 N N . ALA A 1 407 ? -32.297 -16.382 -5.883 1.00 88.50 407 ALA A N 1
ATOM 3221 C CA . ALA A 1 407 ? -33.349 -16.859 -4.987 1.00 88.50 407 ALA A CA 1
ATOM 3222 C C . ALA A 1 407 ? -32.944 -16.830 -3.502 1.00 88.50 407 ALA A C 1
ATOM 3224 O O . ALA A 1 407 ? -33.741 -17.216 -2.645 1.00 88.50 407 ALA A O 1
ATOM 3225 N N . CYS A 1 408 ? -31.710 -16.428 -3.201 1.00 89.81 408 CYS A N 1
ATOM 3226 C CA . CYS A 1 408 ? -31.166 -16.432 -1.858 1.00 89.81 408 CYS A CA 1
ATOM 3227 C C . CYS A 1 408 ? -31.503 -15.156 -1.098 1.00 89.81 408 CYS A C 1
ATOM 3229 O O . CYS A 1 408 ? -31.449 -14.050 -1.627 1.00 89.81 408 CYS A O 1
ATOM 3231 N N . GLU A 1 409 ? -31.805 -15.327 0.184 1.00 89.75 409 GLU A N 1
ATOM 3232 C CA . GLU A 1 409 ? -31.813 -14.227 1.137 1.00 89.75 409 GLU A CA 1
ATOM 3233 C C . GLU A 1 409 ? -30.387 -14.013 1.646 1.00 89.75 409 GLU A C 1
ATOM 3235 O O . GLU A 1 409 ? -29.700 -14.967 2.026 1.00 89.75 409 GLU A O 1
ATOM 3240 N N . PHE A 1 410 ? -29.943 -12.761 1.647 1.00 86.81 410 PHE A N 1
ATOM 3241 C CA . PHE A 1 410 ? -28.643 -12.378 2.173 1.00 86.81 410 PHE A CA 1
ATOM 3242 C C . PHE A 1 410 ? -28.772 -11.760 3.563 1.00 86.81 410 PHE A C 1
ATOM 3244 O O . PHE A 1 410 ? -29.816 -11.212 3.913 1.00 86.81 410 PHE A O 1
ATOM 3251 N N . ILE A 1 411 ? -27.697 -11.851 4.343 1.00 82.69 411 ILE A N 1
ATOM 3252 C CA . ILE A 1 411 ? -27.607 -11.249 5.673 1.00 82.69 411 ILE A CA 1
ATOM 3253 C C . ILE A 1 411 ? -27.871 -9.741 5.616 1.00 82.69 411 ILE A C 1
ATOM 3255 O O . ILE A 1 411 ? -27.472 -9.053 4.669 1.00 82.69 411 ILE A O 1
ATOM 3259 N N . ASP A 1 412 ? -28.474 -9.206 6.674 1.00 82.38 412 ASP A N 1
ATOM 3260 C CA . ASP A 1 412 ? -28.551 -7.766 6.857 1.00 82.38 412 ASP A CA 1
ATOM 3261 C C . ASP A 1 412 ? -27.203 -7.268 7.385 1.00 82.38 412 ASP A C 1
ATOM 3263 O O . ASP A 1 412 ? -26.948 -7.248 8.586 1.00 82.38 412 ASP A O 1
ATOM 3267 N N . VAL A 1 413 ? -26.305 -6.874 6.482 1.00 75.38 413 VAL A N 1
ATOM 3268 C CA . VAL A 1 413 ? -24.955 -6.405 6.840 1.00 75.38 413 VAL A CA 1
ATOM 3269 C C . VAL A 1 413 ? -24.955 -5.205 7.792 1.00 75.38 413 VAL A C 1
ATOM 3271 O O . VAL A 1 413 ? -23.968 -4.975 8.483 1.00 75.38 413 VAL A O 1
ATOM 3274 N N . GLU A 1 414 ? -26.045 -4.444 7.877 1.00 75.38 414 GLU A N 1
ATOM 3275 C CA . GLU A 1 414 ? -26.136 -3.374 8.860 1.00 75.38 414 GLU A CA 1
ATOM 3276 C C . GLU A 1 414 ? -26.311 -3.946 10.269 1.00 75.38 414 GLU A C 1
ATOM 3278 O O . GLU A 1 414 ? -25.673 -3.476 11.213 1.00 75.38 414 GLU A O 1
ATOM 3283 N N . ASN A 1 415 ? -27.173 -4.940 10.438 1.00 78.69 415 ASN A N 1
ATOM 3284 C CA . ASN A 1 415 ? -27.582 -5.405 11.762 1.00 78.69 415 ASN A CA 1
ATOM 3285 C C . ASN A 1 415 ? -26.858 -6.678 12.220 1.00 78.69 415 ASN A C 1
ATOM 3287 O O . ASN A 1 415 ? -26.662 -6.861 13.422 1.00 78.69 415 ASN A O 1
ATOM 3291 N N . ASP A 1 416 ? -26.406 -7.499 11.276 1.00 77.25 416 ASP A N 1
ATOM 3292 C CA . ASP A 1 416 ? -25.924 -8.860 11.515 1.00 77.25 416 ASP A CA 1
ATOM 3293 C C . ASP A 1 416 ? -24.422 -9.038 11.222 1.00 77.25 416 ASP A C 1
ATOM 3295 O O . ASP A 1 416 ? -23.859 -10.103 11.493 1.00 77.25 416 ASP A O 1
ATOM 3299 N N . LEU A 1 417 ? -23.738 -8.014 10.691 1.00 75.94 417 LEU A N 1
ATOM 3300 C CA . LEU A 1 417 ? -22.307 -8.097 10.393 1.00 75.94 417 LEU A CA 1
ATOM 3301 C C . LEU A 1 417 ? -21.463 -8.110 11.673 1.00 75.94 417 LEU A C 1
ATOM 3303 O O . LEU A 1 417 ? -21.343 -7.111 12.389 1.00 75.94 417 LEU A O 1
ATOM 3307 N N . SER A 1 418 ? -20.805 -9.243 11.905 1.00 77.44 418 SER A N 1
ATOM 3308 C CA . SER A 1 418 ? -19.767 -9.407 12.922 1.00 77.44 418 SER A CA 1
ATOM 3309 C C . SER A 1 418 ? -18.375 -9.450 12.296 1.00 77.44 418 SER A C 1
ATOM 3311 O O . SER A 1 418 ? -18.220 -9.810 11.127 1.00 77.44 418 SER A O 1
ATOM 3313 N N . SER A 1 419 ? -17.340 -9.145 13.078 1.00 74.12 419 SER A N 1
ATOM 3314 C CA . SER A 1 419 ? -15.940 -9.336 12.659 1.00 74.12 419 SER A CA 1
ATOM 3315 C C . SER A 1 419 ? -15.641 -10.784 12.268 1.00 74.12 419 SER A C 1
ATOM 3317 O O . SER A 1 419 ? -14.869 -11.016 11.343 1.00 74.12 419 SER A O 1
ATOM 3319 N N . GLU A 1 420 ? -16.277 -11.774 12.902 1.00 75.00 420 GLU A N 1
ATOM 3320 C CA . GLU A 1 420 ? -16.123 -13.185 12.521 1.00 75.00 420 GLU A CA 1
ATOM 3321 C C . GLU A 1 420 ? -16.706 -13.465 11.128 1.00 75.00 420 GLU A C 1
ATOM 3323 O O . GLU A 1 420 ? -16.078 -14.136 10.307 1.00 75.00 420 GLU A O 1
ATOM 3328 N N . LEU A 1 421 ? -17.902 -12.944 10.850 1.00 72.62 421 LEU A N 1
ATOM 3329 C CA . LEU A 1 421 ? -18.556 -13.084 9.550 1.00 72.62 421 LEU A CA 1
ATOM 3330 C C . LEU A 1 421 ? -17.772 -12.354 8.455 1.00 72.62 421 LEU A C 1
ATOM 3332 O O . LEU A 1 421 ? -17.569 -12.894 7.370 1.00 72.62 421 LEU A O 1
ATOM 3336 N N . PHE A 1 422 ? -17.247 -11.173 8.777 1.00 72.25 422 PHE A N 1
ATOM 3337 C CA . PHE A 1 422 ? -16.367 -10.413 7.899 1.00 72.25 422 PHE A CA 1
ATOM 3338 C C . PHE A 1 422 ? -15.057 -11.152 7.608 1.00 72.25 422 PHE A C 1
ATOM 3340 O O . PHE A 1 422 ? -14.627 -11.225 6.461 1.00 72.25 422 PHE A O 1
ATOM 3347 N N . ALA A 1 423 ? -14.431 -11.751 8.623 1.00 69.50 423 ALA A N 1
ATOM 3348 C CA . ALA A 1 423 ? -13.204 -12.522 8.449 1.00 69.50 423 ALA A CA 1
ATOM 3349 C C . ALA A 1 423 ? -13.419 -13.747 7.544 1.00 69.50 423 ALA A C 1
ATOM 3351 O O . ALA A 1 423 ? -12.565 -14.044 6.708 1.00 69.50 423 ALA A O 1
ATOM 3352 N N . LYS A 1 424 ? -14.572 -14.424 7.660 1.00 67.38 424 LYS A N 1
ATOM 3353 C CA . LYS A 1 424 ? -14.969 -15.507 6.739 1.00 67.38 424 LYS A CA 1
ATOM 3354 C C . LYS A 1 424 ? -15.136 -14.996 5.313 1.00 67.38 424 LYS A C 1
ATOM 3356 O O . LYS A 1 424 ? -14.653 -15.631 4.384 1.00 67.38 424 LYS A O 1
ATOM 3361 N N . PHE A 1 425 ? -15.763 -13.834 5.153 1.00 64.19 425 PHE A N 1
ATOM 3362 C CA . PHE A 1 425 ? -15.944 -13.184 3.859 1.00 64.19 425 PHE A CA 1
ATOM 3363 C C . PHE A 1 425 ? -14.613 -12.763 3.206 1.00 64.19 425 PHE A C 1
ATOM 3365 O O . PHE A 1 425 ? -14.426 -12.964 2.010 1.00 64.19 425 PHE A O 1
ATOM 3372 N N . LEU A 1 426 ? -13.645 -12.258 3.980 1.00 60.84 426 LEU A N 1
ATOM 3373 C CA . LEU A 1 426 ? -12.326 -11.872 3.462 1.00 60.84 426 LEU A CA 1
ATOM 3374 C C . LEU A 1 426 ? -11.426 -13.048 3.040 1.00 60.84 426 LEU A C 1
ATOM 3376 O O . LEU A 1 426 ? -10.423 -12.788 2.372 1.00 60.84 426 LEU A O 1
ATOM 3380 N N . SER A 1 427 ? -11.744 -14.277 3.477 1.00 54.34 427 SER A N 1
ATOM 3381 C CA . SER A 1 427 ? -11.170 -15.582 3.077 1.00 54.34 427 SER A CA 1
ATOM 3382 C C . SER A 1 427 ? -9.723 -15.582 2.544 1.00 54.34 427 SER A C 1
ATOM 3384 O O . SER A 1 427 ? -9.415 -16.145 1.498 1.00 54.34 427 SER A O 1
ATOM 3386 N N . ARG A 1 428 ? -8.790 -14.976 3.292 1.00 53.75 428 ARG A N 1
ATOM 3387 C CA . ARG A 1 428 ? -7.350 -14.989 2.960 1.00 53.75 428 ARG A CA 1
ATOM 3388 C C . ARG A 1 428 ? -6.415 -15.175 4.157 1.00 53.75 428 ARG A C 1
ATOM 3390 O O . ARG A 1 428 ? -5.202 -15.086 4.004 1.00 53.75 428 ARG A O 1
ATOM 3397 N N . LEU A 1 429 ? -6.953 -15.417 5.352 1.00 40.88 429 LEU A N 1
ATOM 3398 C CA . LEU A 1 429 ? -6.141 -15.580 6.565 1.00 40.88 429 LEU A CA 1
ATOM 3399 C C . LEU A 1 429 ? -5.796 -17.048 6.881 1.00 40.88 429 LEU A C 1
ATOM 3401 O O . LEU A 1 429 ? -5.143 -17.303 7.888 1.00 40.88 429 LEU A O 1
ATOM 3405 N N . ASP A 1 430 ? -6.205 -18.009 6.043 1.00 38.31 430 ASP A N 1
ATOM 3406 C CA . ASP A 1 430 ? -5.996 -19.448 6.273 1.00 38.31 430 ASP A CA 1
ATOM 3407 C C . ASP A 1 430 ? -4.935 -20.106 5.370 1.00 38.31 430 ASP A C 1
ATOM 3409 O O . ASP A 1 430 ? -4.658 -21.295 5.521 1.00 38.31 430 ASP A O 1
ATOM 3413 N N . GLY A 1 431 ? -4.319 -19.355 4.450 1.00 39.47 431 GLY A N 1
ATOM 3414 C CA . GLY A 1 431 ? -3.294 -19.886 3.547 1.00 39.47 431 GLY A CA 1
ATOM 3415 C C . GLY A 1 431 ? -3.829 -20.808 2.442 1.00 39.47 431 GLY A C 1
ATOM 3416 O O . GLY A 1 431 ? -3.054 -21.589 1.883 1.00 39.47 431 GLY A O 1
ATOM 3417 N N . SER A 1 432 ? -5.126 -20.747 2.121 1.00 42.81 432 SER A N 1
ATOM 3418 C CA . SER A 1 432 ? -5.685 -21.431 0.950 1.00 42.81 432 SER A CA 1
ATOM 3419 C C . SER A 1 432 ? -5.089 -20.907 -0.370 1.00 42.81 432 SER A C 1
ATOM 3421 O O . SER A 1 432 ? -4.630 -19.771 -0.478 1.00 42.81 432 SER A O 1
ATOM 3423 N N . ALA A 1 433 ? -5.042 -21.778 -1.385 1.00 40.78 433 ALA A N 1
ATOM 3424 C CA . ALA A 1 433 ? -4.369 -21.510 -2.662 1.00 40.78 433 ALA A CA 1
ATOM 3425 C C . ALA A 1 433 ? -5.090 -20.480 -3.552 1.00 40.78 433 ALA A C 1
ATOM 3427 O O . ALA A 1 433 ? -4.497 -20.002 -4.516 1.00 40.78 433 ALA A O 1
ATOM 3428 N N . GLN A 1 434 ? -6.350 -20.153 -3.245 1.00 47.03 434 GLN A N 1
ATOM 3429 C CA . GLN A 1 434 ? -7.145 -19.204 -4.012 1.00 47.03 434 GLN A CA 1
ATOM 3430 C C . GLN A 1 434 ? -7.219 -17.867 -3.293 1.00 47.03 434 GLN A C 1
ATOM 3432 O O . GLN A 1 434 ? -7.669 -17.746 -2.157 1.00 47.03 434 GLN A O 1
ATOM 3437 N N . ASP A 1 435 ? -6.761 -16.849 -3.997 1.00 51.16 435 ASP A N 1
ATOM 3438 C CA . ASP A 1 435 ? -6.824 -15.481 -3.558 1.00 51.16 435 ASP A CA 1
ATOM 3439 C C . ASP A 1 435 ? -8.199 -14.860 -3.864 1.00 51.16 435 ASP A C 1
ATOM 3441 O O . ASP A 1 435 ? -8.450 -14.399 -4.975 1.00 51.16 435 ASP A O 1
ATOM 3445 N N . TYR A 1 436 ? -9.062 -14.763 -2.853 1.00 52.22 436 TYR A N 1
ATOM 3446 C CA . TYR A 1 436 ? -10.351 -14.069 -2.962 1.00 52.22 436 TYR A CA 1
ATOM 3447 C C . TYR A 1 436 ? -10.250 -12.546 -2.739 1.00 52.22 436 TYR A C 1
ATOM 3449 O O . TYR A 1 436 ? -11.258 -11.842 -2.798 1.00 52.22 436 TYR A O 1
ATOM 3457 N N . SER A 1 437 ? -9.049 -11.998 -2.494 1.00 48.19 437 SER A N 1
ATOM 3458 C CA . SER A 1 437 ? -8.864 -10.575 -2.171 1.00 48.19 437 SER A CA 1
ATOM 3459 C C . SER A 1 437 ? -9.260 -9.624 -3.289 1.00 48.19 437 SER A C 1
ATOM 3461 O O . SER A 1 437 ? -9.728 -8.532 -2.982 1.00 48.19 437 SER A O 1
ATOM 3463 N N . GLY A 1 438 ? -9.114 -10.044 -4.549 1.00 52.34 438 GLY A N 1
ATOM 3464 C CA . GLY A 1 438 ? -9.527 -9.266 -5.717 1.00 52.34 438 GLY A CA 1
ATOM 3465 C C . GLY A 1 438 ? -11.034 -9.288 -5.990 1.00 52.34 438 GLY A C 1
ATOM 3466 O O . GLY A 1 438 ? -11.523 -8.439 -6.727 1.00 52.34 438 GLY A O 1
ATOM 3467 N N . ALA A 1 439 ? -11.783 -10.230 -5.404 1.00 55.28 439 ALA A N 1
ATOM 3468 C CA . ALA A 1 439 ? -13.230 -10.352 -5.611 1.00 55.28 439 ALA A CA 1
ATOM 3469 C C . ALA A 1 439 ? -14.067 -9.599 -4.564 1.00 55.28 439 ALA A C 1
ATOM 3471 O O . ALA A 1 439 ? -15.283 -9.482 -4.712 1.00 55.28 439 ALA A O 1
ATOM 3472 N N . VAL A 1 440 ? -13.423 -9.085 -3.516 1.00 60.75 440 VAL A N 1
ATOM 3473 C CA . VAL A 1 440 ? -14.049 -8.264 -2.480 1.00 60.75 440 VAL A CA 1
ATOM 3474 C C . VAL A 1 440 ? -13.595 -6.821 -2.661 1.00 60.75 440 VAL A C 1
ATOM 3476 O O . VAL A 1 440 ? -12.395 -6.554 -2.679 1.00 60.75 440 VAL A O 1
ATOM 3479 N N . ASP A 1 441 ? -14.537 -5.879 -2.754 1.00 66.44 441 ASP A N 1
ATOM 3480 C CA . ASP A 1 441 ? -14.205 -4.452 -2.728 1.00 66.44 441 ASP A CA 1
ATOM 3481 C C . ASP A 1 441 ? -13.653 -4.086 -1.341 1.00 66.44 441 ASP A C 1
ATOM 3483 O O . ASP A 1 441 ? -14.396 -3.908 -0.374 1.00 66.44 441 ASP A O 1
ATOM 3487 N N . ARG A 1 442 ? -12.321 -4.019 -1.240 1.00 63.94 442 ARG A N 1
ATOM 3488 C CA . ARG A 1 442 ? -11.591 -3.642 -0.022 1.00 63.94 442 ARG A CA 1
ATOM 3489 C C . ARG A 1 442 ? -11.395 -2.132 0.107 1.00 63.94 442 ARG A C 1
ATOM 3491 O O . ARG A 1 442 ? -10.661 -1.715 1.003 1.00 63.94 442 ARG A O 1
ATOM 3498 N N . GLN A 1 443 ? -12.016 -1.310 -0.753 1.00 67.25 443 GLN A N 1
ATOM 3499 C CA . GLN A 1 443 ? -12.081 0.127 -0.493 1.00 67.25 443 GLN A CA 1
ATOM 3500 C C . GLN A 1 443 ? -12.786 0.324 0.839 1.00 67.25 443 GLN A C 1
ATOM 3502 O O . GLN A 1 443 ? -13.937 -0.076 1.043 1.00 67.25 443 GLN A O 1
ATOM 3507 N N . ALA A 1 444 ? -12.028 0.866 1.775 1.00 67.12 444 ALA A N 1
ATOM 3508 C CA . ALA A 1 444 ? -12.328 0.658 3.169 1.00 67.12 444 ALA A CA 1
ATOM 3509 C C . ALA A 1 444 ? -13.480 1.567 3.630 1.00 67.12 444 ALA A C 1
ATOM 3511 O O . ALA A 1 444 ? -14.423 1.089 4.260 1.00 67.12 444 ALA A O 1
ATOM 3512 N N . LEU A 1 445 ? -13.498 2.832 3.202 1.00 86.44 445 LEU A N 1
ATOM 3513 C CA . LEU A 1 445 ? -14.628 3.745 3.399 1.00 86.44 445 LEU A CA 1
ATOM 3514 C C . LEU A 1 445 ? -14.547 4.978 2.495 1.00 86.44 445 LEU A C 1
ATOM 3516 O O . LEU A 1 445 ? -13.561 5.195 1.795 1.00 86.44 445 LEU A O 1
ATOM 3520 N N . VAL A 1 446 ? -15.604 5.791 2.514 1.00 89.06 446 VAL A N 1
ATOM 3521 C CA . VAL A 1 446 ? -15.643 7.133 1.923 1.00 89.06 446 VAL A CA 1
ATOM 3522 C C . VAL A 1 446 ? -15.757 8.156 3.047 1.00 89.06 446 VAL A C 1
ATOM 3524 O O . VAL A 1 446 ? -16.729 8.119 3.805 1.00 89.06 446 VAL A O 1
ATOM 3527 N N . MET A 1 447 ? -14.792 9.070 3.135 1.00 88.25 447 MET A N 1
ATOM 3528 C CA . MET A 1 447 ? -14.802 10.162 4.109 1.00 88.25 447 MET A CA 1
ATOM 3529 C C . MET A 1 447 ? -15.931 11.157 3.806 1.00 88.25 447 MET A C 1
ATOM 3531 O O . MET A 1 447 ? -16.199 11.482 2.648 1.00 88.25 447 MET A O 1
ATOM 3535 N N . GLU A 1 448 ? -16.602 11.653 4.847 1.00 90.44 448 GLU A N 1
ATOM 3536 C CA . GLU A 1 448 ? -17.710 12.605 4.730 1.00 90.44 448 GLU A CA 1
ATOM 3537 C C . GLU A 1 448 ? -17.528 13.793 5.682 1.00 90.44 448 GLU A C 1
ATOM 3539 O O . GLU A 1 448 ? -16.805 13.728 6.675 1.00 90.44 448 GLU A O 1
ATOM 3544 N N . GLN A 1 449 ? -18.230 14.894 5.401 1.00 91.00 449 GLN A N 1
ATOM 3545 C CA . GLN A 1 449 ? -18.353 15.981 6.365 1.00 91.00 449 GLN A CA 1
ATOM 3546 C C . GLN A 1 449 ? -19.121 15.498 7.601 1.00 91.00 449 GLN A C 1
ATOM 3548 O O . GLN A 1 449 ? -20.173 14.870 7.482 1.00 91.00 449 GLN A O 1
ATOM 3553 N N . THR A 1 450 ? -18.618 15.835 8.785 1.00 92.62 450 THR A N 1
ATOM 3554 C CA . THR A 1 450 ? -19.253 15.475 10.055 1.00 92.62 450 THR A CA 1
ATOM 3555 C C . THR A 1 450 ? -20.637 16.114 10.205 1.00 92.62 450 THR A C 1
ATOM 3557 O O . THR A 1 450 ? -20.772 17.338 10.149 1.00 92.62 450 THR A O 1
ATOM 3560 N N . ASP A 1 451 ? -21.656 15.285 10.453 1.00 92.88 451 ASP A N 1
ATOM 3561 C CA . ASP A 1 451 ? -23.022 15.708 10.773 1.00 92.88 451 ASP A CA 1
ATOM 3562 C C . ASP A 1 451 ? -23.313 15.574 12.279 1.00 92.88 451 ASP A C 1
ATOM 3564 O O . ASP A 1 451 ? -23.625 14.501 12.808 1.00 92.88 451 ASP A O 1
ATOM 3568 N N . ASP A 1 452 ? -23.231 16.692 12.997 1.00 93.06 452 ASP A N 1
ATOM 3569 C CA . ASP A 1 452 ? -23.540 16.733 14.426 1.00 93.06 452 ASP A CA 1
ATOM 3570 C C . ASP A 1 452 ? -25.024 16.479 14.731 1.00 93.06 452 ASP A C 1
ATOM 3572 O O . ASP A 1 452 ? -25.345 15.974 15.810 1.00 93.06 452 ASP A O 1
ATOM 3576 N N . ALA A 1 453 ? -25.935 16.811 13.810 1.00 92.25 453 ALA A N 1
ATOM 3577 C CA . ALA A 1 453 ? -27.367 16.626 14.017 1.00 92.25 453 ALA A CA 1
ATOM 3578 C C . ALA A 1 453 ? -27.731 15.137 14.011 1.00 92.25 453 ALA A C 1
ATOM 3580 O O . ALA A 1 453 ? -28.500 14.699 14.870 1.00 92.25 453 ALA A O 1
ATOM 3581 N N . ALA A 1 454 ? -27.116 14.347 13.121 1.00 89.75 454 ALA A N 1
ATOM 3582 C CA . ALA A 1 454 ? -27.261 12.891 13.108 1.00 89.75 454 ALA A CA 1
ATOM 3583 C C . ALA A 1 454 ? -26.845 12.262 14.450 1.00 89.75 454 ALA A C 1
ATOM 3585 O O . ALA A 1 454 ? -27.563 11.431 15.006 1.00 89.75 454 ALA A O 1
ATOM 3586 N N . ARG A 1 455 ? -25.729 12.718 15.035 1.00 93.00 455 ARG A N 1
ATOM 3587 C CA . ARG A 1 455 ? -25.273 12.262 16.360 1.00 93.00 455 ARG A CA 1
ATOM 3588 C C . ARG A 1 455 ? -26.213 12.686 17.490 1.00 93.00 455 ARG A C 1
ATOM 3590 O O . ARG A 1 455 ? -26.490 11.900 18.397 1.00 93.00 455 ARG A O 1
ATOM 3597 N N . GLN A 1 456 ? -26.701 13.924 17.462 1.00 90.38 456 GLN A N 1
ATOM 3598 C CA . GLN A 1 456 ? -27.626 14.438 18.477 1.00 90.38 456 GLN A CA 1
ATOM 3599 C C . GLN A 1 456 ? -28.977 13.717 18.443 1.00 90.38 456 GLN A C 1
ATOM 3601 O O . GLN A 1 456 ? -29.573 13.507 19.498 1.00 90.38 456 GLN A O 1
ATOM 3606 N N . ALA A 1 457 ? -29.433 13.283 17.266 1.00 89.56 457 ALA A N 1
ATOM 3607 C CA . ALA A 1 457 ? -30.670 12.524 17.116 1.00 89.56 457 ALA A CA 1
ATOM 3608 C C . ALA A 1 457 ? -30.655 11.185 17.878 1.00 89.56 457 ALA A C 1
ATOM 3610 O O . ALA A 1 457 ? -31.704 10.757 18.340 1.00 89.56 457 ALA A O 1
ATOM 3611 N N . LEU A 1 458 ? -29.481 10.572 18.073 1.00 86.69 458 LEU A N 1
ATOM 3612 C CA . LEU A 1 458 ? -29.305 9.337 18.857 1.00 86.69 458 LEU A CA 1
ATOM 3613 C C . LEU A 1 458 ? -29.231 9.563 20.376 1.00 86.69 458 LEU A C 1
ATOM 3615 O O . LEU A 1 458 ? -29.201 8.606 21.146 1.00 86.69 458 LEU A O 1
ATOM 3619 N N . SER A 1 459 ? -29.120 10.821 20.813 1.00 77.50 459 SER A N 1
ATOM 3620 C CA . SER A 1 459 ? -29.050 11.186 22.237 1.00 77.50 459 SER A CA 1
ATOM 3621 C C . SER A 1 459 ? -30.427 11.457 22.855 1.00 77.50 459 SER A C 1
ATOM 3623 O O . SER A 1 459 ? -30.516 11.615 24.074 1.00 77.50 459 SER A O 1
ATOM 3625 N N . ASN A 1 460 ? -31.465 11.545 22.018 1.00 58.28 460 ASN A N 1
ATOM 3626 C CA . ASN A 1 460 ? -32.869 11.731 22.391 1.00 58.28 460 ASN A CA 1
ATOM 3627 C C . ASN A 1 460 ? -33.611 10.398 22.313 1.00 58.28 460 ASN A C 1
ATOM 3629 O O . ASN A 1 460 ? -34.568 10.233 23.104 1.00 58.28 460 ASN A O 1
#